Protein 4DOI (pdb70)

Structure (mmCIF, N/CA/C/O backbone):
data_4DOI
#
_entry.id   4DOI
#
_cell.length_a   47.245
_cell.length_b   63.781
_cell.length_c   80.106
_cell.angle_alpha   90.000
_cell.angle_beta   96.700
_cell.angle_gamma   90.000
#
_symmetry.space_group_name_H-M   'P 1 21 1'
#
loop_
_entity.id
_entity.type
_entity.pdbx_description
1 polymer 'Chalcone--flavonone isomerase 1'
2 non-polymer 'NITRATE ION'
3 water water
#
loop_
_atom_site.group_PDB
_atom_site.id
_atom_site.type_symbol
_atom_site.label_atom_id
_atom_site.label_alt_id
_atom_site.label_comp_id
_atom_site.label_asym_id
_atom_site.label_entity_id
_atom_site.label_seq_id
_atom_site.pdbx_PDB_ins_code
_atom_site.Cartn_x
_atom_site.Cartn_y
_atom_site.Cartn_z
_atom_site.occupancy
_atom_site.B_iso_or_equiv
_atom_site.auth_seq_id
_atom_site.auth_comp_id
_atom_site.auth_asym_id
_atom_site.auth_atom_id
_atom_site.pdbx_PDB_model_num
ATOM 1 N N . ALA A 1 15 ? 23.579 31.357 42.510 1.00 37.56 15 ALA A N 1
ATOM 2 C CA . ALA A 1 15 ? 24.739 31.515 43.434 1.00 36.59 15 ALA A CA 1
ATOM 3 C C . ALA A 1 15 ? 25.898 30.611 43.021 1.00 35.02 15 ALA A C 1
ATOM 4 O O . ALA A 1 15 ? 27.067 30.957 43.217 1.00 35.58 15 ALA A O 1
ATOM 6 N N . VAL A 1 16 ? 25.575 29.453 42.450 1.00 32.35 16 VAL A N 1
ATOM 7 C CA . VAL A 1 16 ? 26.606 28.519 42.013 1.00 27.26 16 VAL A CA 1
ATOM 8 C C . VAL A 1 16 ? 27.009 28.831 40.578 1.00 23.47 16 VAL A C 1
ATOM 9 O O . VAL A 1 16 ? 26.582 28.177 39.625 1.00 23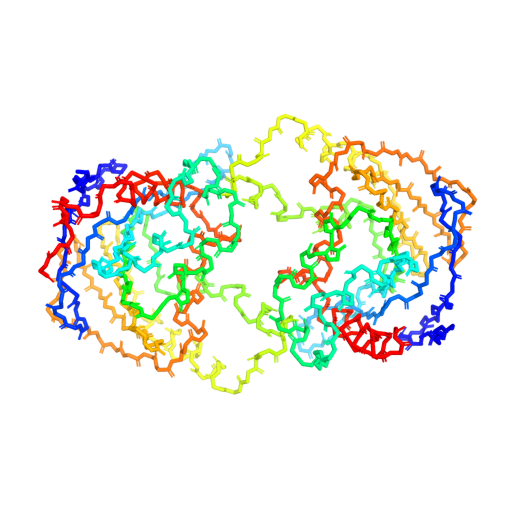.13 16 VAL A O 1
ATOM 13 N N . THR A 1 17 ? 27.840 29.853 40.445 1.00 22.52 17 THR A N 1
ATOM 14 C CA . THR A 1 17 ? 28.329 30.295 39.151 1.00 21.74 17 THR A CA 1
ATOM 15 C C . THR A 1 17 ? 29.689 29.668 38.899 1.00 19.74 17 THR A C 1
ATOM 16 O O . THR A 1 17 ? 30.299 29.099 39.807 1.00 17.22 17 THR A O 1
ATOM 20 N N . LYS A 1 18 ? 30.162 29.768 37.664 1.00 16.91 18 LYS A N 1
ATOM 21 C CA . LYS A 1 18 ? 31.475 29.251 37.328 1.00 14.89 18 LYS A CA 1
ATOM 22 C C . LYS A 1 18 ? 32.428 30.271 37.951 1.00 14.23 18 LYS A C 1
ATOM 23 O O . LYS A 1 18 ? 32.007 31.375 38.315 1.00 14.44 18 LYS A O 1
ATOM 29 N N . LEU A 1 19 ? 33.699 29.910 38.087 1.00 14.12 19 LEU A N 1
ATOM 30 C CA . LEU A 1 19 ? 34.684 30.829 38.649 1.00 13.33 19 LEU A CA 1
ATOM 31 C C . LEU A 1 19 ? 35.935 30.893 37.790 1.00 13.26 19 LEU A C 1
ATOM 32 O O . LEU A 1 19 ? 36.489 29.865 37.396 1.00 12.77 19 LEU A O 1
ATOM 37 N N . HIS A 1 20 ? 36.365 32.113 37.492 1.00 13.04 20 HIS A N 1
ATOM 38 C CA . HIS A 1 20 ? 37.563 32.338 36.696 1.00 13.11 20 HIS A CA 1
ATOM 39 C C . HIS A 1 20 ? 38.695 32.672 37.666 1.00 12.44 20 HIS A C 1
ATOM 40 O O . HIS A 1 20 ? 38.661 33.697 38.347 1.00 16.83 20 HIS A O 1
ATOM 47 N N . VAL A 1 21 ? 39.682 31.786 37.740 1.00 11.78 21 VAL A N 1
ATOM 48 C CA . VAL A 1 21 ? 40.826 31.956 38.631 1.00 12.04 21 VAL A CA 1
ATOM 49 C C . VAL A 1 21 ? 42.089 31.8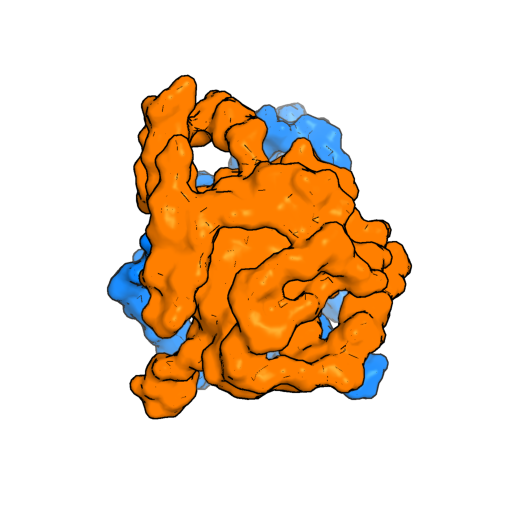60 37.797 1.00 14.87 21 VAL A C 1
ATOM 50 O O . VAL A 1 21 ? 42.339 30.846 37.149 1.00 14.72 21 VAL A O 1
ATOM 54 N N . ASP A 1 22 ? 42.888 32.922 37.819 1.00 15.98 22 ASP A N 1
ATOM 55 C CA . ASP A 1 22 ? 44.095 32.966 37.011 1.00 16.03 22 ASP A CA 1
ATOM 56 C C . ASP A 1 22 ? 43.582 32.739 35.588 1.00 16.74 22 ASP A C 1
ATOM 57 O O . ASP A 1 22 ? 42.597 33.358 35.199 1.00 17.94 22 ASP A O 1
ATOM 62 N N . SER A 1 23 ? 44.202 31.852 34.819 1.00 18.59 23 SER A N 1
ATOM 63 C CA . SER A 1 23 ? 43.737 31.625 33.451 1.00 19.79 23 SER A CA 1
ATOM 64 C C . SER A 1 23 ? 42.768 30.448 33.339 1.00 21.15 23 SER A C 1
ATOM 65 O O . SER A 1 23 ? 42.288 30.125 32.248 1.00 21.27 23 SER A O 1
ATOM 68 N N . VAL A 1 24 ? 42.474 29.820 34.472 1.00 17.48 24 VAL A N 1
ATOM 69 C CA . VAL A 1 24 ? 41.584 28.663 34.505 1.00 15.89 24 VAL A CA 1
ATOM 70 C C . VAL A 1 24 ? 40.129 29.020 34.789 1.00 14.17 24 VAL A C 1
ATOM 71 O O . VAL A 1 24 ? 39.833 30.001 35.473 1.00 16.51 24 VAL A O 1
ATOM 75 N N . THR A 1 25 ? 39.220 28.223 34.244 1.00 13.97 25 THR A N 1
ATOM 76 C CA . THR A 1 25 ? 37.800 28.429 34.481 1.00 14.37 25 THR A CA 1
ATOM 77 C C . THR A 1 25 ? 37.230 27.153 35.088 1.00 14.92 25 THR A C 1
ATOM 78 O O . THR A 1 25 ? 37.301 26.083 34.479 1.00 16.24 25 THR A O 1
ATOM 82 N N . PHE A 1 26 ? 36.695 27.264 36.301 1.00 13.99 26 PHE A N 1
ATOM 83 C CA . PHE A 1 26 ? 36.094 26.120 36.976 1.00 11.71 26 PHE A CA 1
ATOM 84 C C . PHE A 1 26 ? 34.589 26.153 36.730 1.00 11.10 26 PHE A C 1
ATOM 85 O O . PHE A 1 26 ? 33.929 27.148 37.028 1.00 12.98 26 PHE A O 1
ATOM 93 N N . VAL A 1 27 ? 34.049 25.065 36.184 1.00 11.59 27 VAL A N 1
ATOM 94 C CA . VAL A 1 27 ? 32.617 25.003 35.897 1.00 12.90 27 VAL A CA 1
ATOM 95 C C . VAL A 1 27 ? 31.804 24.786 37.170 1.00 12.27 27 VAL A C 1
ATOM 96 O O . VAL A 1 27 ? 32.313 24.262 38.163 1.00 13.06 27 VAL A O 1
ATOM 100 N N . PRO A 1 28 ? 30.526 25.195 37.157 1.00 15.08 28 PRO A N 1
ATOM 101 C CA . PRO A 1 28 ? 29.600 25.084 38.288 1.00 14.19 28 PRO A CA 1
ATOM 102 C C . PRO A 1 28 ? 29.435 23.704 38.904 1.00 15.00 28 PRO A C 1
ATOM 103 O O . PRO A 1 28 ? 29.238 23.582 40.112 1.00 12.88 28 PRO A O 1
ATOM 107 N N . SER A 1 29 ? 29.504 22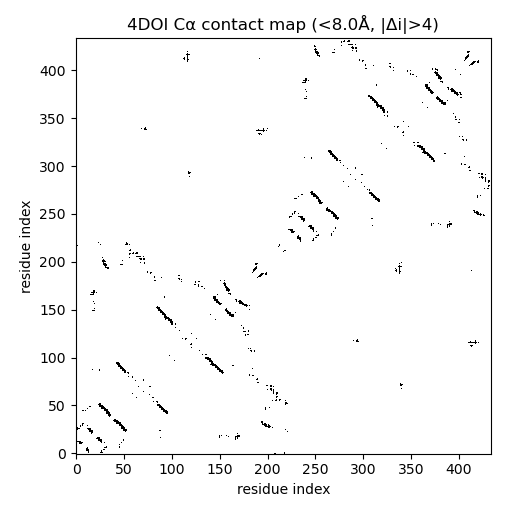.667 38.080 1.00 15.10 29 SER A N 1
ATOM 108 C CA . SER A 1 29 ? 29.333 21.310 38.580 1.00 17.90 29 SER A CA 1
ATOM 109 C C . SER A 1 29 ? 30.187 20.296 37.839 1.00 17.55 29 SER A C 1
ATOM 110 O O . SER A 1 29 ? 30.455 20.443 36.645 1.00 18.41 29 SER A O 1
ATOM 113 N N . VAL A 1 30 ? 30.628 19.272 38.561 1.00 15.32 30 VAL A N 1
ATOM 114 C CA . VAL A 1 30 ? 31.420 18.208 37.968 1.00 15.94 30 VAL A CA 1
ATOM 115 C C . VAL A 1 30 ? 30.878 16.882 38.460 1.00 15.75 30 VAL A C 1
ATOM 116 O O . VAL A 1 30 ? 30.219 16.813 39.497 1.00 15.92 30 VAL A O 1
ATOM 120 N N . LYS A 1 31 ? 31.148 15.836 37.693 1.00 15.16 31 LYS A N 1
ATOM 121 C CA . LYS A 1 31 ? 30.709 14.493 38.026 1.00 16.14 31 LYS A CA 1
ATOM 122 C C . LYS A 1 31 ? 31.881 13.805 38.716 1.00 16.14 31 LYS A C 1
ATOM 123 O O . LYS A 1 31 ? 32.968 13.700 38.145 1.00 16.66 31 LYS A O 1
ATOM 129 N N . SER A 1 32 ? 31.668 13.360 39.951 1.00 15.14 32 SER A N 1
ATOM 130 C CA . SER A 1 32 ? 32.723 12.694 40.707 1.00 14.78 32 SER A CA 1
ATOM 131 C C . SER A 1 32 ? 33.245 11.441 40.014 1.00 15.24 32 SER A C 1
ATOM 132 O O . SER A 1 32 ? 32.468 10.578 39.617 1.00 15.43 32 SER A O 1
ATOM 135 N N . PRO A 1 33 ? 34.574 11.327 39.861 1.00 15.34 33 PRO A N 1
ATOM 136 C CA . PRO A 1 33 ? 35.166 10.150 39.212 1.00 17.47 33 PRO A CA 1
ATOM 137 C C . PRO A 1 33 ? 35.017 8.917 40.104 1.00 17.48 33 PRO A C 1
ATOM 138 O O . PRO A 1 33 ? 35.165 7.785 39.648 1.00 18.31 33 PRO A O 1
ATOM 142 N N . ALA A 1 34 ? 34.721 9.147 41.380 1.00 16.60 34 ALA A N 1
ATOM 143 C CA . ALA A 1 34 ? 34.567 8.057 42.336 1.00 17.05 34 ALA A CA 1
ATOM 144 C C . ALA A 1 34 ? 33.128 7.571 42.494 1.00 18.24 34 ALA A C 1
ATOM 145 O O . ALA A 1 34 ? 32.866 6.365 42.484 1.00 21.43 34 ALA A O 1
ATOM 147 N N . SER A 1 35 ? 32.197 8.508 42.631 1.00 17.26 35 SER A N 1
ATOM 148 C CA . SER A 1 35 ? 30.793 8.167 42.839 1.00 16.46 35 SER A CA 1
ATOM 149 C C . SER A 1 35 ? 29.905 8.430 41.639 1.00 16.94 35 SER A C 1
ATOM 150 O O . SER A 1 35 ? 28.775 7.938 41.581 1.00 17.94 35 SER A O 1
ATOM 153 N N . SER A 1 36 ? 30.414 9.220 40.700 1.00 16.30 36 SER A N 1
ATOM 154 C CA . SER A 1 36 ? 29.668 9.609 39.512 1.00 16.42 36 SER A CA 1
ATOM 155 C C . SER A 1 36 ? 28.522 10.549 39.891 1.00 17.03 36 SER A C 1
ATOM 156 O O . SER A 1 36 ? 27.659 10.843 39.069 1.00 19.75 36 SER A O 1
ATOM 159 N N . ASN A 1 37 ? 28.508 11.022 41.136 1.00 16.65 37 ASN A N 1
ATOM 160 C CA . ASN A 1 37 ? 27.466 11.956 41.564 1.00 15.70 37 ASN A CA 1
ATOM 161 C C . ASN A 1 37 ? 27.891 13.383 41.247 1.00 17.36 37 ASN A C 1
ATOM 162 O O . ASN A 1 37 ? 29.080 13.680 41.166 1.00 16.50 37 ASN A O 1
ATOM 167 N N . PRO A 1 38 ? 26.917 14.285 41.057 1.00 18.69 38 PRO A N 1
ATOM 168 C CA . PRO A 1 38 ? 27.225 15.683 40.752 1.00 18.17 38 PRO A CA 1
ATOM 169 C C . PRO A 1 38 ? 27.667 16.424 42.012 1.00 19.24 38 PRO A C 1
ATOM 170 O O . PRO A 1 38 ? 27.128 16.201 43.094 1.00 17.70 38 PRO A O 1
ATOM 174 N N . LEU A 1 39 ? 28.658 17.293 41.864 1.00 15.90 39 LEU A N 1
ATOM 175 C CA . LEU A 1 39 ? 29.172 18.079 42.980 1.00 12.87 39 LEU A CA 1
ATOM 176 C C . LEU A 1 39 ? 29.233 19.528 42.521 1.00 12.31 39 LEU A C 1
ATOM 177 O O . LEU A 1 39 ? 29.619 19.800 41.383 1.00 14.55 39 LEU A O 1
ATOM 182 N N . PHE A 1 40 ? 28.858 20.453 43.399 1.00 10.89 40 PHE A N 1
ATOM 183 C CA . PHE A 1 40 ? 28.867 21.867 43.034 1.00 12.03 40 PHE A CA 1
ATOM 184 C C . PHE A 1 40 ? 30.163 22.576 43.412 1.00 12.53 40 PHE A C 1
ATOM 185 O O . PHE A 1 40 ? 30.852 22.181 44.351 1.00 12.70 40 PHE A O 1
ATOM 193 N N . LEU A 1 41 ? 30.485 23.625 42.661 1.00 11.97 41 LEU A N 1
ATOM 194 C CA . LEU A 1 41 ? 31.696 24.403 42.896 1.00 11.67 41 LEU A CA 1
ATOM 195 C C . LEU A 1 41 ? 31.593 25.237 44.170 1.00 11.27 41 LEU A C 1
ATOM 196 O O . LEU A 1 41 ? 30.886 26.244 44.210 1.00 11.52 41 LEU A O 1
ATOM 201 N N . GLY A 1 42 ? 32.305 24.811 45.212 1.00 10.49 42 GLY A N 1
ATOM 202 C CA . GLY A 1 42 ? 32.275 25.538 46.471 1.00 9.62 42 GLY A CA 1
ATOM 203 C C . GLY A 1 42 ? 33.140 26.784 46.467 1.00 9.81 42 GLY A C 1
ATOM 204 O O . GLY A 1 42 ? 32.772 27.800 47.042 1.00 11.78 42 GLY A O 1
ATOM 205 N N . GLY A 1 43 ? 34.297 26.706 45.822 1.00 10.70 43 GLY A N 1
ATOM 206 C CA . GLY A 1 43 ? 35.179 27.858 45.765 1.00 10.98 43 GLY A CA 1
ATOM 207 C C . GLY A 1 43 ? 36.441 27.512 45.007 1.00 9.48 43 GLY A C 1
ATOM 208 O O . GLY A 1 43 ? 36.709 26.338 44.738 1.00 10.55 43 GLY A O 1
ATOM 209 N N . ALA A 1 44 ? 37.225 28.528 44.668 1.00 9.81 44 ALA A N 1
ATOM 210 C CA . ALA A 1 44 ? 38.459 28.306 43.928 1.00 9.97 44 ALA A CA 1
ATOM 211 C C . ALA A 1 44 ? 39.455 29.418 44.213 1.00 9.90 44 ALA A C 1
ATOM 212 O O . ALA A 1 44 ? 39.072 30.540 44.543 1.00 11.41 44 ALA A O 1
ATOM 214 N N . GLY A 1 45 ? 40.737 29.099 44.074 1.00 10.48 45 GLY A N 1
ATOM 215 C CA . GLY A 1 45 ? 41.772 30.085 44.328 1.00 11.62 45 GLY A CA 1
ATOM 216 C C . GLY A 1 45 ? 43.110 29.566 43.851 1.00 11.98 45 GLY A C 1
ATOM 217 O O . GLY A 1 45 ? 43.172 28.546 43.168 1.00 15.99 45 GLY A O 1
ATOM 218 N N . VAL A 1 46 ? 44.187 30.257 44.207 1.00 13.44 46 VAL A N 1
ATOM 219 C CA . VAL A 1 46 ? 45.512 29.831 43.781 1.00 14.56 46 VAL A CA 1
ATOM 220 C C . VAL A 1 46 ? 46.431 29.476 44.937 1.00 13.24 46 VAL A C 1
ATOM 221 O O . VAL A 1 46 ? 46.184 29.841 46.088 1.00 13.54 46 VAL A O 1
ATOM 225 N N . ARG A 1 47 ? 47.488 28.744 44.611 0.50 6.47 47 ARG A N 1
ATOM 226 C CA . ARG A 1 47 ? 48.491 28.374 45.588 0.50 9.37 47 ARG A CA 1
ATOM 227 C C . ARG A 1 47 ? 49.751 29.012 45.032 0.50 10.54 47 ARG A C 1
ATOM 228 O O . ARG A 1 47 ? 50.247 28.624 43.973 0.50 8.16 47 ARG A O 1
ATOM 236 N N . GLY A 1 48 ? 50.245 30.023 45.730 1.00 17.82 48 GLY A N 1
ATOM 237 C CA . GLY A 1 48 ? 51.432 30.705 45.264 1.00 21.97 48 GLY A CA 1
ATOM 238 C C . GLY A 1 48 ? 52.310 31.122 46.415 1.00 24.52 48 GLY A C 1
ATOM 239 O O . GLY A 1 48 ? 51.905 31.056 47.578 1.00 23.89 48 GLY A O 1
ATOM 240 N N . LEU A 1 49 ? 53.517 31.560 46.092 1.00 27.76 49 LEU A N 1
ATOM 241 C CA . LEU A 1 49 ? 54.438 31.975 47.127 1.00 30.95 49 LEU A CA 1
ATOM 242 C C . LEU A 1 49 ? 55.386 33.040 46.609 1.00 32.23 49 LEU A C 1
ATOM 243 O O . LEU A 1 49 ? 55.685 33.101 45.415 1.00 29.41 49 LEU A O 1
ATOM 248 N N . ASP A 1 50 ? 55.848 33.887 47.520 1.00 34.36 50 ASP A N 1
ATOM 249 C CA . ASP A 1 50 ? 56.770 34.946 47.162 1.00 36.39 50 ASP A CA 1
ATOM 250 C C . ASP A 1 50 ? 58.172 34.373 47.032 1.00 36.55 50 ASP A C 1
ATOM 251 O O . ASP A 1 50 ? 58.759 33.904 48.008 1.00 37.66 50 ASP A O 1
ATOM 256 N N . ILE A 1 51 ? 58.693 34.395 45.813 1.00 34.48 51 ILE A N 1
ATOM 257 C CA . ILE A 1 51 ? 60.033 33.907 45.539 1.00 35.38 51 ILE A CA 1
ATOM 258 C C . ILE A 1 51 ? 60.859 35.098 45.071 1.00 36.40 51 ILE A C 1
ATOM 259 O O . ILE A 1 51 ? 60.552 35.712 44.048 1.00 34.77 51 ILE A O 1
ATOM 264 N N . GLN A 1 52 ? 61.901 35.418 45.832 1.00 38.02 52 GLN A N 1
ATOM 265 C CA . GLN A 1 52 ? 62.782 36.539 45.527 1.00 38.78 52 GLN A CA 1
ATOM 266 C C . GLN A 1 52 ? 62.031 37.789 45.077 1.00 37.16 52 GLN A C 1
ATOM 267 O O . GLN A 1 52 ? 62.342 38.380 44.042 1.00 35.91 52 GLN A O 1
ATOM 273 N N . GLY A 1 53 ? 61.034 38.180 45.865 1.00 34.72 53 GLY A N 1
ATOM 274 C CA . GLY A 1 53 ? 60.266 39.372 45.560 1.00 33.55 53 GLY A CA 1
ATOM 275 C C . GLY A 1 53 ? 59.089 39.221 44.616 1.00 31.72 53 GLY A C 1
ATOM 276 O O . GLY A 1 53 ? 58.295 40.149 44.480 1.00 33.03 53 GLY A O 1
ATOM 277 N N . LYS A 1 54 ? 58.962 38.073 43.960 1.00 28.90 54 LYS A N 1
ATOM 278 C CA . LYS A 1 54 ? 57.855 37.871 43.030 1.00 27.98 54 LYS A CA 1
ATOM 279 C C . LYS A 1 54 ? 56.881 36.797 43.496 1.00 27.02 54 LYS A C 1
ATOM 280 O O . LYS A 1 54 ? 57.294 35.733 43.953 1.00 25.05 54 LYS A O 1
ATOM 286 N N . PHE A 1 55 ? 55.586 37.084 43.385 1.00 23.85 55 PHE A N 1
ATOM 287 C CA . PHE A 1 55 ? 54.572 36.120 43.791 1.00 24.04 55 PHE A CA 1
ATOM 288 C C . PHE A 1 55 ? 54.408 35.126 42.656 1.00 23.13 55 PHE A C 1
ATOM 289 O O . PHE A 1 55 ? 53.846 35.451 41.610 1.00 23.08 55 PHE A O 1
ATOM 297 N N . VAL A 1 56 ? 54.909 33.915 42.866 1.00 22.47 56 VAL A N 1
ATOM 298 C CA . VAL A 1 56 ? 54.844 32.867 41.858 1.00 21.96 56 VAL A CA 1
ATOM 299 C C . VAL A 1 56 ? 53.685 31.910 42.116 1.00 19.91 56 VAL A C 1
ATOM 300 O O . VAL A 1 56 ? 53.574 31.338 43.198 1.00 19.89 56 VAL A O 1
ATOM 304 N N . ILE A 1 57 ? 52.820 31.746 41.121 1.00 19.50 57 ILE A N 1
ATOM 305 C CA . ILE A 1 57 ? 51.679 30.846 41.252 1.00 19.41 57 ILE A CA 1
ATOM 306 C C . ILE A 1 57 ? 52.080 29.439 40.827 1.00 17.88 57 ILE A C 1
ATOM 307 O O . ILE A 1 57 ? 52.554 29.237 39.710 1.00 18.87 57 ILE A O 1
ATOM 312 N N . PHE A 1 58 ? 51.894 28.472 41.723 1.00 18.54 58 PHE A N 1
ATOM 313 C CA . PHE A 1 58 ? 52.236 27.084 41.431 1.00 18.25 58 PHE A CA 1
ATOM 314 C C . PHE A 1 58 ? 51.052 26.310 40.869 1.00 17.50 58 PHE A C 1
ATOM 315 O O . PHE A 1 58 ? 51.177 25.622 39.855 1.00 17.18 58 PHE A O 1
ATOM 323 N N . THR A 1 59 ? 49.906 26.416 41.537 1.00 15.98 59 THR A N 1
ATOM 324 C CA . THR A 1 59 ? 48.709 25.708 41.101 1.00 13.63 59 THR A CA 1
ATOM 325 C C . THR A 1 59 ? 47.448 26.549 41.263 1.00 15.09 59 THR A C 1
ATOM 326 O O . THR A 1 59 ? 47.432 27.535 42.001 1.00 14.19 59 THR A O 1
ATOM 330 N N . VAL A 1 60 ? 46.401 26.143 40.548 1.00 12.04 60 VAL A N 1
ATOM 331 C CA . VAL A 1 60 ? 45.097 26.797 40.584 1.00 13.50 60 VAL A CA 1
ATOM 332 C C . VAL A 1 60 ? 44.163 25.695 41.074 1.00 14.40 60 VAL A C 1
ATOM 333 O O . VAL A 1 60 ? 44.061 24.630 40.459 1.00 14.50 60 VAL A O 1
ATOM 337 N N . ILE A 1 61 ? 43.477 25.965 42.178 1.00 11.89 61 ILE A N 1
ATOM 338 C CA . ILE A 1 61 ? 42.640 24.969 42.834 1.00 12.12 61 ILE A CA 1
ATOM 339 C C . ILE A 1 61 ? 41.144 25.230 42.902 1.00 12.04 61 ILE A C 1
ATOM 340 O O . ILE A 1 61 ? 40.710 26.345 43.180 1.00 12.57 61 ILE A O 1
ATOM 345 N N . GLY A 1 62 ? 40.364 24.176 42.669 1.00 11.92 62 GLY A N 1
ATOM 346 C CA . GLY A 1 62 ? 38.920 24.279 42.746 1.00 9.32 62 GLY A CA 1
ATOM 347 C C . GLY A 1 62 ? 38.397 23.225 43.710 1.00 10.37 62 GLY A C 1
ATOM 348 O O . GLY A 1 62 ? 38.812 22.067 43.650 1.00 12.47 62 GLY A O 1
ATOM 349 N N . VAL A 1 63 ? 37.502 23.624 44.607 1.00 8.89 63 VAL A N 1
ATOM 350 C CA . VAL A 1 63 ? 36.927 22.704 45.586 1.00 10.73 63 VAL A CA 1
ATOM 351 C C . VAL A 1 63 ? 35.429 22.540 45.335 1.00 10.96 63 VAL A C 1
ATOM 352 O O . VAL A 1 63 ? 34.684 23.525 45.304 1.00 10.42 63 VAL A O 1
ATOM 356 N N . TYR A 1 64 ? 35.005 21.292 45.143 1.00 11.72 64 TYR A N 1
ATOM 357 C CA . TYR A 1 64 ? 33.605 20.964 44.893 1.00 9.86 64 TYR A CA 1
ATOM 358 C C . TYR A 1 64 ? 33.032 20.189 46.070 1.00 12.28 64 TYR A C 1
ATOM 359 O O . TYR A 1 64 ? 33.736 19.406 46.711 1.00 10.97 64 TYR A O 1
ATOM 368 N N . LEU A 1 65 ? 31.748 20.400 46.339 1.00 12.08 65 LEU A N 1
ATOM 369 C CA . LEU A 1 65 ? 31.081 19.749 47.458 1.00 11.37 65 LEU A CA 1
ATOM 370 C C . LEU A 1 65 ? 29.766 19.090 47.050 1.00 14.86 65 LEU A C 1
ATOM 371 O O . LEU A 1 65 ? 29.194 19.410 46.012 1.00 13.20 65 LEU A O 1
ATOM 376 N N . GLU A 1 66 ? 29.292 18.164 47.877 1.00 17.29 66 GLU A N 1
ATOM 377 C CA . GLU A 1 66 ? 28.034 17.484 47.597 1.00 18.46 66 GLU A CA 1
ATOM 378 C C . GLU A 1 66 ? 26.913 18.445 47.981 1.00 17.49 66 GLU A C 1
ATOM 379 O O . GLU A 1 66 ? 27.055 19.235 48.915 1.00 17.31 66 GLU A O 1
ATOM 385 N N . GLY A 1 67 ? 25.800 18.383 47.256 1.00 17.32 67 GLY A N 1
ATOM 386 C CA . GLY A 1 67 ? 24.694 19.281 47.537 1.00 17.43 67 GLY A CA 1
ATOM 387 C C . GLY A 1 67 ? 24.141 19.199 48.954 1.00 17.85 67 GLY A C 1
ATOM 388 O O . GLY A 1 67 ? 23.791 20.223 49.548 1.00 18.27 67 GLY A O 1
ATOM 389 N N . ASN A 1 68 ? 24.071 17.992 49.507 1.00 20.27 68 ASN A N 1
ATOM 390 C CA . ASN A 1 68 ? 23.526 17.810 50.850 1.00 21.25 68 ASN A CA 1
ATOM 391 C C . ASN A 1 68 ? 24.381 18.469 51.930 1.00 20.23 68 ASN A C 1
ATOM 392 O O . ASN A 1 68 ? 23.976 18.544 53.093 1.00 22.53 68 ASN A O 1
ATOM 397 N N . ALA A 1 69 ? 25.559 18.954 51.550 1.00 17.96 69 ALA A N 1
ATOM 398 C CA . ALA A 1 69 ? 26.447 19.605 52.506 1.00 17.42 69 ALA A CA 1
ATOM 399 C C . ALA A 1 69 ? 25.872 20.948 52.941 1.00 17.81 69 ALA A C 1
ATOM 400 O O . ALA A 1 69 ? 26.075 21.374 54.078 1.00 18.17 69 ALA A O 1
ATOM 402 N N . VAL A 1 70 ? 25.149 21.613 52.042 1.00 16.78 70 VAL A N 1
ATOM 403 C CA . VAL A 1 70 ? 24.573 22.917 52.359 1.00 16.17 70 VAL A CA 1
ATOM 404 C C . VAL A 1 70 ? 23.550 22.841 53.490 1.00 14.58 70 VAL A C 1
ATOM 405 O O . VAL A 1 70 ? 23.673 23.556 54.484 1.00 14.40 70 VAL A O 1
ATOM 409 N N . PRO A 1 71 ? 22.521 21.988 53.353 1.00 15.02 71 PRO A N 1
ATOM 410 C CA . PRO A 1 71 ? 21.555 21.921 54.452 1.00 17.43 71 PRO A CA 1
ATOM 411 C C . PRO A 1 71 ? 22.204 21.398 55.736 1.00 17.60 71 PRO A C 1
ATOM 412 O O . PRO A 1 71 ? 21.812 21.777 56.836 1.00 18.40 71 PRO A O 1
ATOM 416 N N . SER A 1 72 ? 23.209 20.541 55.590 1.00 17.34 72 SER A N 1
ATOM 417 C CA . SER A 1 72 ? 23.903 19.994 56.749 1.00 17.24 72 SER A CA 1
ATOM 418 C C . SER A 1 72 ? 24.623 21.104 57.511 1.00 16.73 72 SER A C 1
ATOM 419 O O . SER A 1 72 ? 24.473 21.240 58.727 1.00 17.56 72 SER A O 1
ATOM 422 N N . LEU A 1 73 ? 25.404 21.902 56.791 1.00 15.48 73 LEU A N 1
ATOM 423 C CA . LEU A 1 73 ? 26.145 22.996 57.408 1.00 14.62 73 LEU A CA 1
ATOM 424 C C . LEU A 1 73 ? 25.222 24.100 57.914 1.00 15.73 73 LEU A C 1
ATOM 425 O O . LEU A 1 73 ? 25.534 24.771 58.894 1.00 14.85 73 LEU A O 1
ATOM 430 N N . SER A 1 74 ? 24.087 24.282 57.246 1.00 16.22 74 SER A N 1
ATOM 431 C CA . SER A 1 74 ? 23.138 25.325 57.624 1.00 16.54 74 SER A CA 1
ATOM 432 C C . SER A 1 74 ? 22.606 25.194 59.047 1.00 18.37 74 SER A C 1
ATOM 433 O O . SER A 1 74 ? 22.331 26.199 59.703 1.00 18.93 74 SER A O 1
ATOM 436 N N . VAL A 1 75 ? 22.461 23.963 59.522 1.00 18.64 75 VAL A N 1
ATOM 437 C CA . VAL A 1 75 ? 21.944 23.740 60.866 1.00 20.42 75 VAL A CA 1
ATOM 438 C C . VAL A 1 75 ? 22.652 24.626 61.888 1.00 21.69 75 VAL A C 1
ATOM 439 O O . VAL A 1 75 ? 22.009 25.325 62.676 1.00 22.67 75 VAL A O 1
ATOM 443 N N . LYS A 1 76 ? 23.979 24.616 61.858 1.00 18.25 76 LYS A N 1
ATOM 444 C CA . LYS A 1 76 ? 24.757 25.402 62.804 1.00 17.48 76 LYS A CA 1
ATOM 445 C C . LYS A 1 76 ? 25.315 26.719 62.272 1.00 16.93 76 LYS A C 1
ATOM 446 O O . LYS A 1 76 ? 25.509 27.665 63.038 1.00 16.65 76 LYS A O 1
ATOM 452 N N . TRP A 1 77 ? 25.532 26.799 60.961 1.00 15.51 77 TRP A N 1
ATOM 453 C CA . TRP A 1 77 ? 26.149 27.986 60.384 1.00 14.71 77 TRP A CA 1
ATOM 454 C C . TRP A 1 77 ? 25.330 28.965 59.544 1.00 15.50 77 TRP A C 1
ATOM 455 O O . TRP A 1 77 ? 25.851 30.003 59.135 1.00 15.97 77 TRP A O 1
ATOM 466 N N . LYS A 1 78 ? 24.064 28.658 59.289 1.00 17.65 78 LYS A N 1
ATOM 467 C CA . LYS A 1 78 ? 23.235 29.561 58.494 1.00 18.47 78 LYS A CA 1
ATOM 468 C C . LYS A 1 78 ? 23.181 30.948 59.131 1.00 20.24 78 LYS A C 1
ATOM 469 O O . LYS A 1 78 ? 22.934 31.078 60.329 1.00 19.84 78 LYS A O 1
ATOM 475 N N . GLY A 1 79 ? 23.421 31.980 58.326 1.00 18.34 79 GLY A N 1
ATOM 476 C CA . GLY A 1 79 ? 23.383 33.339 58.838 1.00 18.95 79 GLY A CA 1
ATOM 477 C C . GLY A 1 79 ? 24.747 33.957 59.083 1.00 19.62 79 GLY A C 1
ATOM 478 O O . GLY A 1 79 ? 24.862 35.175 59.237 1.00 20.22 79 GLY A O 1
ATOM 479 N N . LYS A 1 80 ? 25.784 33.126 59.133 1.00 18.00 80 LYS A N 1
ATOM 480 C CA . LYS A 1 80 ? 27.137 33.629 59.350 1.00 16.97 80 LYS A CA 1
ATOM 481 C C . LYS A 1 80 ? 27.613 34.381 58.117 1.00 15.70 80 LYS A C 1
ATOM 482 O O . LYS A 1 80 ? 27.290 34.006 56.989 1.00 17.44 80 LYS A O 1
ATOM 488 N N . THR A 1 81 ? 28.384 35.440 58.338 1.00 16.63 81 THR A N 1
ATOM 489 C CA . THR A 1 81 ? 28.914 36.240 57.241 1.00 16.53 81 THR A CA 1
ATOM 490 C C . THR A 1 81 ? 30.157 35.578 56.664 1.00 16.79 81 THR A C 1
ATOM 491 O O . THR A 1 81 ? 30.700 34.635 57.238 1.00 17.25 81 THR A O 1
ATOM 495 N N . THR A 1 82 ? 30.608 36.091 55.527 1.00 16.54 82 THR A N 1
ATOM 496 C CA . THR A 1 82 ? 31.803 35.579 54.872 1.00 16.58 82 THR A CA 1
ATOM 497 C C . THR A 1 82 ? 32.993 35.679 55.821 1.00 15.50 82 THR A C 1
ATOM 498 O O . THR A 1 82 ? 33.765 34.732 55.965 1.00 16.39 82 THR A O 1
ATOM 502 N N . GLU A 1 83 ? 33.133 36.836 56.462 1.00 17.04 83 GLU A N 1
ATOM 503 C CA . GLU A 1 83 ? 34.228 37.081 57.395 1.00 18.30 83 GLU A CA 1
ATOM 504 C C . GLU A 1 83 ? 34.208 36.098 58.564 1.00 17.21 83 GLU A C 1
ATOM 505 O O . GLU A 1 83 ? 35.245 35.549 58.947 1.00 16.76 83 GLU A O 1
ATOM 511 N N . GLU A 1 84 ? 33.025 35.884 59.133 1.00 14.36 84 GLU A N 1
ATOM 512 C CA . GLU A 1 84 ? 32.877 34.973 60.263 1.00 16.25 84 GLU A CA 1
ATOM 513 C C . GLU A 1 84 ? 33.280 33.548 59.895 1.00 15.74 84 GLU A C 1
ATOM 514 O O . GLU A 1 84 ? 33.948 32.862 60.671 1.00 16.87 84 GLU A O 1
ATOM 520 N N . LEU A 1 85 ? 32.871 33.102 58.712 1.00 14.77 85 LEU A N 1
ATOM 521 C CA . LEU A 1 85 ? 33.196 31.753 58.272 1.00 12.38 85 LEU A CA 1
ATOM 522 C C . LEU A 1 85 ? 34.672 31.612 57.895 1.00 13.54 85 LEU A C 1
ATOM 523 O O . LEU A 1 85 ? 35.285 30.572 58.147 1.00 12.86 85 LEU A O 1
ATOM 528 N N . THR A 1 86 ? 35.244 32.655 57.303 1.00 14.42 86 THR A N 1
ATOM 529 C CA . THR A 1 86 ? 36.646 32.613 56.897 1.00 13.93 86 THR A CA 1
ATOM 530 C C . THR A 1 86 ? 37.581 32.414 58.093 1.00 14.20 86 THR A C 1
ATOM 531 O O . THR A 1 86 ? 38.540 31.646 58.017 1.00 15.09 86 THR A O 1
ATOM 535 N N . GLU A 1 87 ? 37.286 33.087 59.202 1.00 15.89 87 GLU A N 1
ATOM 536 C CA . GLU A 1 87 ? 38.124 32.982 60.392 1.00 15.87 87 GLU A CA 1
ATOM 537 C C . GLU A 1 87 ? 37.766 31.798 61.287 1.00 17.44 87 GLU A C 1
ATOM 538 O O . GLU A 1 87 ? 38.479 31.508 62.248 1.00 18.83 87 GLU A O 1
ATOM 549 N N . SER A 1 88 ? 36.678 31.105 60.963 1.00 15.13 88 SER A N 1
ATOM 550 C CA . SER A 1 88 ? 36.222 29.980 61.769 1.00 14.67 88 SER A CA 1
ATOM 551 C C . SER A 1 88 ? 36.922 28.651 61.532 1.00 16.38 88 SER A C 1
ATOM 552 O O . SER A 1 88 ? 36.758 28.022 60.482 1.00 14.69 88 SER A O 1
ATOM 555 N N . ILE A 1 89 ? 37.699 28.218 62.516 1.00 17.14 89 ILE A N 1
ATOM 556 C CA . ILE A 1 89 ? 38.374 26.938 62.410 1.00 17.55 89 ILE A CA 1
ATOM 557 C C . ILE A 1 89 ? 37.318 25.824 62.432 1.00 16.68 89 ILE A C 1
ATOM 558 O O . ILE A 1 89 ? 37.365 24.906 61.617 1.00 15.88 89 ILE A O 1
ATOM 563 N N . PRO A 1 90 ? 36.340 25.901 63.355 1.00 15.53 90 PRO A N 1
ATOM 564 C CA . PRO A 1 90 ? 35.295 24.872 63.436 1.00 16.59 90 PRO A CA 1
ATOM 565 C C . PRO A 1 90 ? 34.487 24.692 62.148 1.00 15.19 90 PRO A C 1
ATOM 566 O O . PRO A 1 90 ? 34.176 23.570 61.754 1.00 15.42 90 PRO A O 1
ATOM 570 N N . PHE A 1 91 ? 34.142 25.798 61.496 1.00 14.20 91 PHE A N 1
ATOM 571 C CA . PHE A 1 91 ? 33.362 25.714 60.263 1.00 11.31 91 PHE A CA 1
ATOM 572 C C . PHE A 1 91 ? 34.089 24.912 59.191 1.00 11.93 91 PHE A C 1
ATOM 573 O O . PHE A 1 91 ? 33.525 23.989 58.602 1.00 11.39 91 PHE A O 1
ATOM 581 N N . PHE A 1 92 ? 35.341 25.260 58.932 1.00 12.87 92 PHE A N 1
ATOM 582 C CA . PHE A 1 92 ? 36.074 24.534 57.911 1.00 12.02 92 PHE A CA 1
ATOM 583 C C . PHE A 1 92 ? 36.431 23.116 58.328 1.00 14.03 92 PHE A C 1
ATOM 584 O O . PHE A 1 92 ? 36.611 22.241 57.483 1.00 13.18 92 PHE A O 1
ATOM 592 N N . ARG A 1 93 ? 36.514 22.874 59.628 1.00 13.88 93 ARG A N 1
ATOM 593 C CA . ARG A 1 93 ? 36.800 21.526 60.082 1.00 15.51 93 ARG A CA 1
ATOM 594 C C . ARG A 1 93 ? 35.557 20.682 59.807 1.00 15.59 93 ARG A C 1
ATOM 595 O O . ARG A 1 93 ? 35.660 19.499 59.484 1.00 16.52 93 ARG A O 1
ATOM 603 N N . GLU A 1 94 ? 34.382 21.301 59.913 1.00 13.27 94 GLU A N 1
ATOM 604 C CA . GLU A 1 94 ? 33.129 20.596 59.653 1.00 14.61 94 GLU A CA 1
ATOM 605 C C . GLU A 1 94 ? 33.014 20.265 58.162 1.00 14.97 94 GLU A C 1
ATOM 606 O O . GLU A 1 94 ? 32.462 19.231 57.789 1.00 15.54 94 GLU A O 1
ATOM 612 N N . ILE A 1 95 ? 33.534 21.143 57.309 1.00 13.71 95 ILE A N 1
ATOM 613 C CA . ILE A 1 95 ? 33.504 20.889 55.871 1.00 13.17 95 ILE A CA 1
ATOM 614 C C . ILE A 1 95 ? 34.427 19.710 55.563 1.00 14.78 95 ILE A C 1
ATOM 615 O O . ILE A 1 95 ? 34.041 18.765 54.882 1.00 14.77 95 ILE A O 1
ATOM 620 N N . VAL A 1 96 ? 35.644 19.774 56.089 1.00 14.45 96 VAL A N 1
ATOM 621 C CA . VAL A 1 96 ? 36.642 18.731 55.874 1.00 15.32 96 VAL A CA 1
ATOM 622 C C . VAL A 1 96 ? 36.229 17.347 56.383 1.00 14.84 96 VAL A C 1
ATOM 623 O O . VAL A 1 96 ? 36.422 16.345 55.687 1.00 15.89 96 VAL A O 1
ATOM 627 N N . THR A 1 97 ? 35.655 17.293 57.583 1.00 14.98 97 THR A N 1
ATOM 628 C CA . THR A 1 97 ? 35.247 16.024 58.189 1.00 15.97 97 THR A CA 1
ATOM 629 C C . THR A 1 97 ? 33.789 15.623 57.960 1.00 15.79 97 THR A C 1
ATOM 630 O O . THR A 1 97 ? 33.357 14.561 58.416 1.00 16.12 97 THR A O 1
ATOM 634 N N . GLY A 1 98 ? 33.039 16.465 57.256 1.00 16.30 98 GLY A N 1
ATOM 635 C CA . GLY A 1 98 ? 31.636 16.184 57.000 1.00 18.52 98 GLY A CA 1
ATOM 636 C C . GLY A 1 98 ? 31.361 14.857 56.317 1.00 19.34 98 GLY A C 1
ATOM 637 O O . GLY A 1 98 ? 32.167 14.377 55.517 1.00 17.41 98 GLY A O 1
ATOM 638 N N . ALA A 1 99 ? 30.210 14.266 56.629 1.00 20.44 99 ALA A N 1
ATOM 639 C CA . ALA A 1 99 ? 29.822 12.987 56.051 1.00 19.54 99 ALA A CA 1
ATOM 640 C C . ALA A 1 99 ? 29.210 13.167 54.670 1.00 21.50 99 ALA A C 1
ATOM 641 O O . ALA A 1 99 ? 28.085 12.746 54.411 1.00 23.78 99 ALA A O 1
ATOM 643 N N . PHE A 1 100 ? 29.964 13.810 53.790 1.00 17.95 100 PHE A N 1
ATOM 644 C CA . PHE A 1 100 ? 29.534 14.044 52.424 1.00 16.53 100 PHE A CA 1
ATOM 645 C C . PHE A 1 100 ? 30.772 14.044 51.552 1.00 15.44 100 PHE A C 1
ATOM 646 O O . PHE A 1 100 ? 31.884 14.187 52.054 1.00 15.06 100 PHE A O 1
ATOM 654 N N . GLU A 1 101 ? 30.588 13.860 50.251 1.00 14.59 101 GLU A N 1
ATOM 655 C CA . GLU A 1 101 ? 31.729 13.828 49.348 1.00 11.67 101 GLU A CA 1
ATOM 656 C C . GLU A 1 101 ? 32.285 15.216 49.036 1.00 11.67 101 GLU A C 1
ATOM 657 O O . GLU A 1 101 ? 31.543 16.202 48.969 1.00 13.08 101 GLU A O 1
ATOM 663 N N . LYS A 1 102 ? 33.603 15.279 48.871 1.00 10.92 102 LYS A N 1
ATOM 664 C CA . LYS A 1 102 ? 34.286 16.515 48.502 1.00 9.81 102 LYS A CA 1
ATOM 665 C C . LYS A 1 102 ? 35.162 16.147 47.314 1.00 10.77 102 LYS A C 1
ATOM 666 O O . LYS A 1 102 ? 35.547 14.987 47.151 1.00 11.96 102 LYS A O 1
ATOM 672 N N . PHE A 1 103 ? 35.482 17.134 46.487 1.00 9.43 103 PHE A N 1
ATOM 673 C CA . PHE A 1 103 ? 36.304 16.885 45.310 1.00 9.92 103 PHE A CA 1
ATOM 674 C C . PHE A 1 103 ? 37.244 18.066 45.108 1.00 12.62 103 PHE A C 1
ATOM 675 O O . PHE A 1 103 ? 36.850 19.217 45.276 1.00 11.91 103 PHE A O 1
ATOM 683 N N . ILE A 1 104 ? 38.488 17.775 44.757 1.00 10.45 104 ILE A N 1
ATOM 684 C CA . ILE A 1 104 ? 39.480 18.822 44.555 1.00 11.33 104 ILE A CA 1
ATOM 685 C C . ILE A 1 104 ? 40.109 18.711 43.174 1.00 10.83 104 ILE A C 1
ATOM 686 O O . ILE A 1 104 ? 40.518 17.628 42.764 1.00 11.05 104 ILE A O 1
ATOM 691 N N . LYS A 1 105 ? 40.171 19.829 42.458 1.00 10.55 105 LYS A N 1
ATOM 692 C CA . LYS A 1 105 ? 40.809 19.862 41.148 1.00 9.98 105 LYS A CA 1
ATOM 693 C C . LYS A 1 105 ? 42.010 20.786 41.301 1.00 11.03 105 LYS A C 1
ATOM 694 O O . LYS A 1 105 ? 41.850 21.971 41.597 1.00 11.42 105 LYS A O 1
ATOM 700 N N . VAL A 1 106 ? 43.208 20.234 41.130 1.00 11.25 106 VAL A N 1
ATOM 701 C CA . VAL A 1 106 ? 44.441 21.003 41.247 1.00 11.87 106 VAL A CA 1
ATOM 702 C C . VAL A 1 106 ? 45.071 21.082 39.863 1.00 13.42 106 VAL A C 1
ATOM 703 O O . VAL A 1 106 ? 45.530 20.079 39.324 1.00 14.09 106 VAL A O 1
ATOM 707 N N . THR A 1 107 ? 45.085 22.276 39.289 1.00 13.83 107 THR A N 1
ATOM 708 C CA . THR A 1 107 ? 45.640 22.463 37.958 1.00 13.64 107 THR A CA 1
ATOM 709 C C . THR A 1 107 ? 46.980 23.187 38.030 1.00 14.16 107 THR A C 1
ATOM 710 O O . THR A 1 107 ? 47.094 24.253 38.636 1.00 13.49 107 THR A O 1
ATOM 714 N N . MET A 1 108 ? 47.999 22.594 37.415 1.00 15.90 108 MET A N 1
ATOM 715 C CA . MET A 1 108 ? 49.342 23.169 37.430 1.00 17.68 108 MET A CA 1
ATOM 716 C C . MET A 1 108 ? 49.533 24.386 36.533 1.00 18.71 108 MET A C 1
ATOM 717 O O . MET A 1 108 ? 49.041 24.428 35.406 1.00 18.57 108 MET A O 1
ATOM 722 N N . LYS A 1 109 ? 50.241 25.384 37.050 1.00 19.98 109 LYS A N 1
ATOM 723 C CA . LYS A 1 109 ? 50.546 26.565 36.256 1.00 22.03 109 LYS A CA 1
ATOM 724 C C . LYS A 1 109 ? 52.022 26.410 35.910 1.00 25.00 109 LYS A C 1
ATOM 725 O O . LYS A 1 109 ? 52.465 26.772 34.820 1.00 27.01 109 LYS A O 1
ATOM 731 N N . LEU A 1 110 ? 52.771 25.859 36.860 1.00 24.28 110 LEU A N 1
ATOM 732 C CA . LEU A 1 110 ? 54.193 25.596 36.688 1.00 26.03 110 LEU A CA 1
ATOM 733 C C . LEU A 1 110 ? 54.353 24.083 36.596 1.00 25.59 110 LEU A C 1
ATOM 734 O O . LEU A 1 110 ? 53.536 23.331 37.132 1.00 24.97 110 LEU A O 1
ATOM 739 N N . PRO A 1 111 ? 55.402 23.612 35.909 1.00 24.24 111 PRO A N 1
ATOM 740 C CA . PRO A 1 111 ? 55.582 22.163 35.812 1.00 23.69 111 PRO A CA 1
ATOM 741 C C . PRO A 1 111 ? 56.027 21.597 37.160 1.00 23.54 111 PRO A C 1
ATOM 742 O O . PRO A 1 111 ? 56.945 22.120 37.787 1.00 24.59 111 PRO A O 1
ATOM 746 N N . LEU A 1 112 ? 55.361 20.537 37.608 1.00 22.17 112 LEU A N 1
ATOM 747 C CA . LEU A 1 112 ? 55.696 19.904 38.879 1.00 20.96 112 LEU A CA 1
ATOM 748 C C . LEU A 1 112 ? 55.763 18.394 38.702 1.00 20.56 112 LEU A C 1
ATOM 749 O O . LEU A 1 112 ? 54.964 17.815 37.970 1.00 21.14 112 LEU A O 1
ATOM 754 N N . THR A 1 113 ? 56.716 17.756 39.371 1.00 22.92 113 THR A N 1
ATOM 755 C CA . THR A 1 113 ? 56.837 16.305 39.290 1.00 22.80 113 THR A CA 1
ATOM 756 C C . THR A 1 113 ? 55.921 15.716 40.358 1.00 21.84 113 THR A C 1
ATOM 757 O O . THR A 1 113 ? 55.609 16.376 41.352 1.00 20.30 113 THR A O 1
ATOM 761 N N . GLY A 1 114 ? 55.492 14.478 40.150 1.00 20.97 114 GLY A N 1
ATOM 762 C CA . GLY A 1 114 ? 54.618 13.832 41.111 1.00 20.96 114 GLY A CA 1
ATOM 763 C C . GLY A 1 114 ? 55.238 13.752 42.491 1.00 21.53 114 GLY A C 1
ATOM 764 O O . GLY A 1 114 ? 54.542 13.864 43.497 1.00 20.46 114 GLY A O 1
ATOM 765 N N . GLN A 1 115 ? 56.553 13.556 42.540 1.00 20.86 115 GLN A N 1
ATOM 766 C CA . GLN A 1 115 ? 57.256 13.467 43.812 1.00 23.88 115 GLN A CA 1
ATOM 767 C C . GLN A 1 115 ? 57.233 14.813 44.528 1.00 23.37 115 GLN A C 1
ATOM 768 O O . GLN A 1 115 ? 56.945 14.879 45.722 1.00 23.51 115 GLN A O 1
ATOM 774 N N . GLN A 1 116 ? 57.540 15.882 43.797 1.00 23.42 116 GLN A N 1
ATOM 775 C CA . GLN A 1 116 ? 57.536 17.221 44.377 1.00 23.10 116 GLN A CA 1
ATOM 776 C C . GLN A 1 116 ? 56.157 17.519 44.947 1.00 21.43 116 GLN A C 1
ATOM 777 O O . GLN A 1 116 ? 56.014 17.852 46.125 1.00 22.00 116 GLN A O 1
ATOM 783 N N . TYR A 1 117 ? 55.144 17.391 44.098 1.00 19.16 117 TYR A N 1
ATOM 784 C CA . TYR A 1 117 ? 53.773 17.669 44.507 1.00 18.42 117 TYR A CA 1
ATOM 785 C C . TYR A 1 117 ? 53.303 16.832 45.693 1.00 18.62 117 TYR A C 1
ATOM 786 O O . TYR A 1 117 ? 52.813 17.377 46.683 1.00 18.91 117 TYR A O 1
ATOM 795 N N . SER A 1 118 ? 53.444 15.512 45.591 1.00 17.66 118 SER A N 1
ATOM 796 C CA . SER A 1 118 ? 53.009 14.623 46.663 1.00 15.35 118 SER A CA 1
ATOM 797 C C . SER A 1 118 ? 53.717 14.888 47.987 1.00 20.26 118 SER A C 1
ATOM 798 O O . SER A 1 118 ? 53.103 14.779 49.048 1.00 18.56 118 SER A O 1
ATOM 801 N N . GLU A 1 119 ? 55.001 15.238 47.937 1.00 19.26 119 GLU A N 1
ATOM 802 C CA . GLU A 1 119 ? 55.732 15.524 49.170 1.00 21.37 119 GLU A CA 1
ATOM 803 C C . GLU A 1 119 ? 55.253 16.853 49.748 1.00 21.35 119 GLU A C 1
ATOM 804 O O . GLU A 1 119 ? 55.239 17.044 50.963 1.00 21.33 119 GLU A O 1
ATOM 810 N N . LYS A 1 120 ? 54.849 17.769 48.872 1.00 19.98 120 LYS A N 1
ATOM 811 C CA . LYS A 1 120 ? 54.353 19.070 49.308 1.00 19.82 120 LYS A CA 1
ATOM 812 C C . LYS A 1 120 ? 53.007 18.937 50.026 1.00 19.17 120 LYS A C 1
ATOM 813 O O . LYS A 1 120 ? 52.811 19.499 51.104 1.00 19.67 120 LYS A O 1
ATOM 819 N N . VAL A 1 121 ? 52.084 18.187 49.431 1.00 17.25 121 VAL A N 1
ATOM 820 C CA . VAL A 1 121 ? 50.763 17.993 50.024 1.00 18.57 121 VAL A CA 1
ATOM 821 C C . VAL A 1 121 ? 50.831 17.301 51.385 1.00 18.38 121 VAL A C 1
ATOM 822 O O . VAL A 1 121 ? 50.040 17.598 52.283 1.00 19.96 121 VAL A O 1
ATOM 826 N N . THR A 1 122 ? 51.788 16.393 51.541 1.00 17.30 122 THR A N 1
ATOM 827 C CA . THR A 1 122 ? 51.931 15.642 52.788 1.00 16.35 122 THR A CA 1
ATOM 828 C C . THR A 1 122 ? 53.060 16.085 53.713 1.00 18.74 122 THR A C 1
ATOM 829 O O . THR A 1 122 ? 53.391 15.367 54.658 1.00 21.85 122 THR A O 1
ATOM 833 N N . GLU A 1 123 ? 53.646 17.252 53.467 1.00 19.90 123 GLU A N 1
ATOM 834 C CA . GLU A 1 123 ? 54.756 17.701 54.302 1.00 22.84 123 GLU A CA 1
ATOM 835 C C . GLU A 1 123 ? 54.445 17.894 55.782 1.00 21.93 123 GLU A C 1
ATOM 836 O O . GLU A 1 123 ? 55.347 17.803 56.612 1.00 23.01 123 GLU A O 1
ATOM 842 N N . ASN A 1 124 ? 53.185 18.144 56.125 1.00 20.55 124 ASN A N 1
ATOM 843 C CA . ASN A 1 124 ? 52.841 18.359 57.528 1.00 21.10 124 ASN A CA 1
ATOM 844 C C . ASN A 1 124 ? 51.960 17.321 58.219 1.00 18.73 124 ASN A C 1
ATOM 845 O O . ASN A 1 124 ? 51.969 17.242 59.444 1.00 19.35 124 ASN A O 1
ATOM 850 N N . CYS A 1 125 ? 51.214 16.516 57.469 1.00 19.47 125 CYS A N 1
ATOM 851 C CA . CYS A 1 125 ? 50.311 15.572 58.122 1.00 18.83 125 CYS A CA 1
ATOM 852 C C . CYS A 1 125 ? 50.894 14.605 59.157 1.00 18.10 125 CYS A C 1
ATOM 853 O O . CYS A 1 125 ? 50.261 14.361 60.181 1.00 17.24 125 CYS A O 1
ATOM 856 N N . VAL A 1 126 ? 52.084 14.058 58.923 1.00 15.87 126 VAL A N 1
ATOM 857 C CA . VAL A 1 126 ? 52.659 13.136 59.902 1.00 19.84 126 VAL A CA 1
ATOM 858 C C . VAL A 1 126 ? 52.907 13.833 61.241 1.00 18.76 126 VAL A C 1
ATOM 859 O O . VAL A 1 126 ? 52.552 13.306 62.296 1.00 17.04 126 VAL A O 1
ATOM 863 N N . ALA A 1 127 ? 53.515 15.015 61.195 1.00 18.28 127 ALA A N 1
ATOM 864 C CA . ALA A 1 127 ? 53.795 15.769 62.409 1.00 16.71 127 ALA A CA 1
ATOM 865 C C . ALA A 1 127 ? 52.488 16.119 63.111 1.00 14.93 127 ALA A C 1
ATOM 866 O O . ALA A 1 127 ? 52.406 16.081 64.338 1.00 16.76 127 ALA A O 1
ATOM 868 N N . ILE A 1 128 ? 51.470 16.463 62.327 1.00 13.55 128 ILE A N 1
ATOM 869 C CA . ILE A 1 128 ? 50.164 16.810 62.878 1.00 12.72 128 ILE A CA 1
ATOM 870 C C . ILE A 1 128 ? 49.518 15.606 63.559 1.00 13.63 128 ILE A C 1
ATOM 871 O O . ILE A 1 128 ? 48.997 15.716 64.671 1.00 12.65 128 ILE A O 1
ATOM 876 N N . TRP A 1 129 ? 49.544 14.452 62.900 1.00 11.76 129 TRP A N 1
ATOM 877 C CA . TRP A 1 129 ? 48.948 13.267 63.496 1.00 10.46 129 TRP A CA 1
ATOM 878 C C . TRP A 1 129 ? 49.670 12.870 64.781 1.00 12.68 129 TRP A C 1
ATOM 879 O O . TRP A 1 129 ? 49.035 12.454 65.746 1.00 13.34 129 TRP A O 1
ATOM 890 N N . LYS A 1 130 ? 50.993 12.998 64.800 1.00 15.06 130 LYS A N 1
ATOM 891 C CA . LYS A 1 130 ? 51.744 12.667 66.012 1.00 15.45 130 LYS A CA 1
ATOM 892 C C . LYS A 1 130 ? 51.376 13.657 67.119 1.00 16.67 130 LYS A C 1
ATOM 893 O O . LYS A 1 130 ? 51.252 13.286 68.288 1.00 16.88 130 LYS A O 1
ATOM 899 N N . GLN A 1 131 ? 51.199 14.919 66.747 1.00 15.15 131 GLN A N 1
ATOM 900 C CA . GLN A 1 131 ? 50.843 15.954 67.708 1.00 16.31 131 GLN A CA 1
ATOM 901 C C . GLN A 1 131 ? 49.506 15.621 68.374 1.00 16.29 131 GLN A C 1
ATOM 902 O O . GLN A 1 131 ? 49.321 15.849 69.572 1.00 15.04 131 GLN A O 1
ATOM 908 N N . LEU A 1 132 ? 48.585 15.053 67.599 1.00 13.77 132 LEU A N 1
ATOM 909 C CA . LEU A 1 132 ? 47.260 14.705 68.104 1.00 13.95 132 LEU A CA 1
ATOM 910 C C . LEU A 1 132 ? 47.160 13.293 68.683 1.00 13.66 132 LEU A C 1
ATOM 911 O O . LEU A 1 132 ? 46.109 12.906 69.193 1.00 14.41 132 LEU A O 1
ATOM 916 N N . GLY A 1 133 ? 48.254 12.536 68.609 1.00 13.81 133 GLY A N 1
ATOM 917 C CA . GLY A 1 133 ? 48.266 11.174 69.121 1.00 16.34 133 GLY A CA 1
ATOM 918 C C . GLY A 1 133 ? 47.431 10.239 68.261 1.00 18.29 133 GLY A C 1
ATOM 919 O O . GLY A 1 133 ? 46.882 9.247 68.747 1.00 19.21 133 GLY A O 1
ATOM 920 N N . LEU A 1 134 ? 47.362 10.545 66.969 1.00 15.62 134 LEU A N 1
ATOM 921 C CA . LEU A 1 134 ? 46.564 9.761 66.030 1.00 14.10 134 LEU A CA 1
ATOM 922 C C . LEU A 1 134 ? 47.362 9.007 64.964 1.00 14.85 134 LEU A C 1
ATOM 923 O O . LEU A 1 134 ? 46.779 8.358 64.094 1.00 14.88 134 LEU A O 1
ATOM 928 N N . TYR A 1 135 ? 48.684 9.085 65.023 1.00 13.78 135 TYR A N 1
ATOM 929 C CA . TYR A 1 135 ? 49.516 8.424 64.027 1.00 15.28 135 TYR A CA 1
ATOM 930 C C . TYR A 1 135 ? 49.684 6.932 64.285 1.00 16.57 135 TYR A C 1
ATOM 931 O O . TYR A 1 135 ? 50.308 6.530 65.270 1.00 16.16 135 TYR A O 1
ATOM 940 N N . THR A 1 136 ? 49.128 6.116 63.395 1.00 16.05 136 THR A N 1
ATOM 941 C CA . THR A 1 136 ? 49.234 4.665 63.526 1.00 17.19 136 THR A CA 1
ATOM 942 C C . THR A 1 136 ? 49.822 4.094 62.241 1.00 16.79 136 THR A C 1
ATOM 943 O O . THR A 1 136 ? 50.081 4.830 61.289 1.00 16.11 136 THR A O 1
ATOM 947 N N . ASP A 1 137 ? 50.034 2.783 62.213 1.00 16.83 137 ASP A N 1
ATOM 948 C CA . ASP A 1 137 ? 50.595 2.146 61.030 1.00 19.62 137 ASP A CA 1
ATOM 949 C C . ASP A 1 137 ? 49.695 2.325 59.812 1.00 18.45 137 ASP A C 1
ATOM 950 O O . ASP A 1 137 ? 50.182 2.352 58.681 1.00 18.95 137 ASP A O 1
ATOM 955 N N . CYS A 1 138 ? 48.389 2.441 60.043 1.00 16.96 138 CYS A N 1
ATOM 956 C CA . CYS A 1 138 ? 47.443 2.630 58.948 1.00 17.60 138 CYS A CA 1
ATOM 957 C C . CYS A 1 138 ? 47.760 3.910 58.192 1.00 15.91 138 CYS A C 1
ATOM 958 O O . CYS A 1 138 ? 47.723 3.936 56.962 1.00 15.64 138 CYS A O 1
ATOM 961 N N . GLU A 1 139 ? 48.069 4.974 58.928 1.00 14.84 139 GLU A N 1
ATOM 962 C CA . GLU A 1 139 ? 48.395 6.239 58.291 1.00 13.00 139 GLU A CA 1
ATOM 963 C C . GLU A 1 139 ? 49.751 6.159 57.600 1.00 13.89 139 GLU A C 1
ATOM 964 O O . GLU A 1 139 ? 49.942 6.727 56.529 1.00 14.19 139 GLU A O 1
ATOM 970 N N . ALA A 1 140 ? 50.693 5.452 58.214 1.00 14.96 140 ALA A N 1
ATOM 971 C CA . ALA A 1 140 ? 52.021 5.305 57.628 1.00 15.33 140 ALA A CA 1
ATOM 972 C C . ALA A 1 140 ? 51.888 4.618 56.270 1.00 15.77 140 ALA A C 1
ATOM 973 O O . ALA A 1 140 ? 52.493 5.044 55.282 1.00 18.17 140 ALA A O 1
ATOM 975 N N . LYS A 1 141 ? 51.087 3.558 56.229 1.00 16.74 141 LYS A N 1
ATOM 976 C CA . LYS A 1 141 ? 50.869 2.816 54.990 1.00 18.60 141 LYS A CA 1
ATOM 977 C C . LYS A 1 141 ? 50.155 3.683 53.961 1.00 17.17 141 LYS A C 1
ATOM 978 O O . LYS A 1 141 ? 50.455 3.622 52.768 1.00 16.17 141 LYS A O 1
ATOM 984 N N . ALA A 1 142 ? 49.209 4.493 54.429 1.00 15.87 142 ALA A N 1
ATOM 985 C CA . ALA A 1 142 ? 48.452 5.372 53.545 1.00 15.56 142 ALA A CA 1
ATOM 986 C C . ALA A 1 142 ? 49.363 6.390 52.863 1.00 15.54 142 ALA A C 1
ATOM 987 O O . ALA A 1 142 ? 49.236 6.639 51.668 1.00 13.81 142 ALA A O 1
ATOM 989 N N . VAL A 1 143 ? 50.278 6.983 53.625 1.00 14.77 143 VAL A N 1
ATOM 990 C CA . VAL A 1 143 ? 51.198 7.965 53.061 1.00 14.08 143 VAL A CA 1
ATOM 991 C C . VAL A 1 143 ? 52.125 7.289 52.052 1.00 15.66 143 VAL A C 1
ATOM 992 O O . VAL A 1 143 ? 52.402 7.835 50.982 1.00 14.83 143 VAL A O 1
ATOM 996 N N . GLU A 1 144 ? 52.598 6.095 52.395 1.00 16.59 144 GLU A N 1
ATOM 997 C CA . GLU A 1 144 ? 53.483 5.352 51.506 1.00 19.47 144 GLU A CA 1
ATOM 998 C C . GLU A 1 144 ? 52.781 5.091 50.178 1.00 18.29 144 GLU A C 1
ATOM 999 O O . GLU A 1 144 ? 53.365 5.276 49.107 1.00 17.63 144 GLU A O 1
ATOM 1005 N N . LYS A 1 145 ? 51.524 4.663 50.256 1.00 16.71 145 LYS A N 1
ATOM 1006 C CA . LYS A 1 145 ? 50.733 4.377 49.064 1.00 16.95 145 LYS A CA 1
ATOM 1007 C C . LYS A 1 145 ? 50.527 5.649 48.245 1.00 16.80 145 LYS A C 1
ATOM 1008 O O . LYS A 1 145 ? 50.648 5.639 47.018 1.00 13.72 145 LYS A O 1
ATOM 1014 N N . PHE A 1 146 ? 50.218 6.744 48.933 1.00 13.19 146 PHE A N 1
ATOM 1015 C CA . PHE A 1 146 ? 50.009 8.039 48.289 1.00 12.90 146 PHE A CA 1
ATOM 1016 C C . PHE A 1 146 ? 51.253 8.408 47.479 1.00 14.31 146 PHE A C 1
ATOM 1017 O O . PHE A 1 146 ? 51.170 8.738 46.292 1.00 14.45 146 PHE A O 1
ATOM 1025 N N . LEU A 1 147 ? 52.412 8.345 48.127 1.00 15.89 147 LEU A N 1
ATOM 1026 C CA . LEU A 1 147 ? 53.664 8.688 47.464 1.00 17.03 147 LEU A CA 1
ATOM 1027 C C . LEU A 1 147 ? 53.962 7.779 46.270 1.00 17.07 147 LEU A C 1
ATOM 1028 O O . LEU A 1 147 ? 54.460 8.248 45.248 1.00 18.24 147 LEU A O 1
ATOM 1033 N N . GLU A 1 148 ? 53.647 6.492 46.390 1.00 17.14 148 GLU A N 1
ATOM 1034 C CA . GLU A 1 148 ? 53.897 5.553 45.295 1.00 17.69 148 GLU A CA 1
ATOM 1035 C C . GLU A 1 148 ? 53.025 5.874 44.081 1.00 17.97 148 GLU A C 1
ATOM 1036 O O . GLU A 1 148 ? 53.462 5.745 42.938 1.00 17.47 148 GLU A O 1
ATOM 1042 N N . ILE A 1 149 ? 51.790 6.292 44.332 1.00 16.00 149 ILE A N 1
ATOM 1043 C CA . ILE A 1 149 ? 50.876 6.641 43.250 1.00 17.02 149 ILE A CA 1
ATOM 1044 C C . ILE A 1 149 ? 51.416 7.814 42.427 1.00 17.51 149 ILE A C 1
ATOM 1045 O O . ILE A 1 149 ? 51.284 7.832 41.201 1.00 17.25 149 ILE A O 1
ATOM 1050 N N . PHE A 1 150 ? 52.035 8.781 43.100 1.00 15.99 150 PHE A N 1
ATOM 1051 C CA . PHE A 1 150 ? 52.583 9.965 42.431 1.00 16.73 150 PHE A CA 1
ATOM 1052 C C . PHE A 1 150 ? 54.053 9.851 42.028 1.00 18.62 150 PHE A C 1
ATOM 1053 O O . PHE A 1 150 ? 54.543 10.635 41.216 1.00 19.47 150 PHE A O 1
ATOM 1061 N N . LYS A 1 151 ? 54.747 8.872 42.596 1.00 20.55 151 LYS A N 1
ATOM 1062 C CA . LYS A 1 151 ? 56.176 8.677 42.365 1.00 23.05 151 LYS A CA 1
ATOM 1063 C C . LYS A 1 151 ? 56.734 8.902 40.960 1.00 24.03 151 LYS A C 1
ATOM 1064 O O . LYS A 1 151 ? 57.697 9.648 40.788 1.00 22.60 151 LYS A O 1
ATOM 1070 N N . GLU A 1 152 ? 56.143 8.258 39.960 1.00 23.64 152 GLU A N 1
ATOM 1071 C CA . GLU A 1 152 ? 56.641 8.385 38.593 1.00 27.81 152 GLU A CA 1
ATOM 1072 C C . GLU A 1 152 ? 55.839 9.310 37.687 1.00 27.42 152 GLU A C 1
ATOM 1073 O O . GLU A 1 152 ? 56.012 9.292 36.467 1.00 28.54 152 GLU A O 1
ATOM 1079 N N . GLU A 1 153 ? 54.973 10.127 38.273 1.00 23.77 153 GLU A N 1
ATOM 1080 C CA . GLU A 1 153 ? 54.156 11.036 37.479 1.00 23.65 153 GLU A CA 1
ATOM 1081 C C . GLU A 1 153 ? 54.834 12.382 37.235 1.00 20.85 153 GLU A C 1
ATOM 1082 O O . GLU A 1 153 ? 55.696 12.807 38.003 1.00 22.48 153 GLU A O 1
ATOM 1088 N N . THR A 1 154 ? 54.436 13.036 36.150 1.00 23.03 154 THR A N 1
ATOM 1089 C CA . THR A 1 154 ? 54.959 14.347 35.775 1.00 24.16 154 THR A CA 1
ATOM 1090 C C . THR A 1 154 ? 53.752 15.200 35.396 1.00 22.68 154 THR A C 1
ATOM 1091 O O . THR A 1 154 ? 52.852 14.732 34.698 1.00 21.65 154 THR A O 1
ATOM 1095 N N . PHE A 1 155 ? 53.727 16.449 35.848 1.00 21.52 155 PHE A N 1
ATOM 1096 C CA . PHE A 1 155 ? 52.593 17.320 35.554 1.00 20.03 155 PHE A CA 1
ATOM 1097 C C . PHE A 1 155 ? 52.966 18.639 34.893 1.00 19.51 155 PHE A C 1
ATOM 1098 O O . PHE A 1 155 ? 53.387 19.582 35.558 1.00 20.16 155 PHE A O 1
ATOM 1106 N N . PRO A 1 156 ? 52.814 18.720 33.564 1.00 20.17 156 PRO A N 1
ATOM 1107 C CA . PRO A 1 156 ? 53.140 19.951 32.841 1.00 21.30 156 PRO A CA 1
ATOM 1108 C C . PRO A 1 156 ? 52.052 20.999 33.072 1.00 22.10 156 PRO A C 1
ATOM 1109 O O . PRO A 1 156 ? 50.961 20.677 33.548 1.00 20.18 156 PRO A O 1
ATOM 1113 N N . PRO A 1 157 ? 52.337 22.270 32.748 1.00 22.45 157 PRO A N 1
ATOM 1114 C CA . PRO A 1 157 ? 51.327 23.312 32.947 1.00 21.42 157 PRO A CA 1
ATOM 1115 C C . PRO A 1 157 ? 50.030 22.934 32.241 1.00 20.50 157 PRO A C 1
ATOM 1116 O O . PRO A 1 157 ? 50.047 22.479 31.095 1.00 22.50 157 PRO A O 1
ATOM 1120 N N . GLY A 1 158 ? 48.908 23.108 32.928 1.00 19.15 158 GLY A N 1
ATOM 1121 C CA . GLY A 1 158 ? 47.632 22.780 32.324 1.00 17.97 158 GLY A CA 1
ATOM 1122 C C . GLY A 1 158 ? 47.074 21.431 32.738 1.00 18.21 158 GLY A C 1
ATOM 1123 O O . GLY A 1 158 ? 45.859 21.222 32.667 1.00 17.78 158 GLY A O 1
ATOM 1124 N N . SER A 1 159 ? 47.946 20.512 33.148 1.00 16.01 159 SER A N 1
ATOM 1125 C CA . SER A 1 159 ? 47.490 19.196 33.583 1.00 14.96 159 SER A CA 1
ATOM 1126 C C . SER A 1 159 ? 46.840 19.352 34.951 1.00 17.50 159 SER A C 1
ATOM 1127 O O . SER A 1 159 ? 47.033 20.368 35.625 1.00 16.53 159 SER A O 1
ATOM 1130 N N . SER A 1 160 ? 46.070 18.352 35.362 1.00 14.95 160 SER A N 1
ATOM 1131 C CA . SER A 1 160 ? 45.382 18.429 36.644 1.00 14.60 160 SER A CA 1
ATOM 1132 C C . SER A 1 160 ? 45.470 17.163 37.473 1.00 14.53 160 SER A C 1
ATOM 1133 O O . SER A 1 160 ? 45.624 16.060 36.950 1.00 15.98 160 SER A O 1
ATOM 1136 N N . ILE A 1 161 ? 45.366 17.352 38.784 1.00 12.86 161 ILE A N 1
ATOM 1137 C CA . ILE A 1 161 ? 45.378 16.263 39.747 1.00 14.50 161 ILE A CA 1
ATOM 1138 C C . ILE A 1 161 ? 44.005 16.346 40.407 1.00 14.85 161 ILE A C 1
ATOM 1139 O O . ILE A 1 161 ? 43.614 17.403 40.910 1.00 13.19 161 ILE A O 1
ATOM 1144 N N . LEU A 1 162 ? 43.271 15.238 40.389 1.00 13.73 162 LEU A N 1
ATOM 1145 C CA . LEU A 1 162 ? 41.926 15.207 40.949 1.00 14.91 162 LEU A CA 1
ATOM 1146 C C . LEU A 1 162 ? 41.817 14.313 42.169 1.00 12.66 162 LEU A C 1
ATOM 1147 O O . LEU A 1 162 ? 42.278 13.171 42.153 1.00 13.74 162 LEU A O 1
ATOM 1152 N N . PHE A 1 163 ? 41.203 14.840 43.225 1.00 10.00 163 PHE A N 1
ATOM 1153 C CA . PHE A 1 163 ? 41.014 14.097 44.463 1.00 9.16 163 PHE A CA 1
ATOM 1154 C C . PHE A 1 163 ? 39.532 14.043 44.834 1.00 11.45 163 PHE A C 1
ATOM 1155 O O . PHE A 1 163 ? 38.863 15.073 44.877 1.00 12.77 163 PHE A O 1
ATOM 1163 N N . ALA A 1 164 ? 39.020 12.846 45.099 1.00 10.79 164 ALA A N 1
ATOM 1164 C CA . ALA A 1 164 ? 37.635 12.696 45.531 1.00 11.16 164 ALA A CA 1
ATOM 1165 C C . ALA A 1 164 ? 37.703 12.134 46.950 1.00 11.48 164 ALA A C 1
ATOM 1166 O O . ALA A 1 164 ? 38.400 11.150 47.195 1.00 13.56 164 ALA A O 1
ATOM 1168 N N . LEU A 1 165 ? 37.006 12.777 47.880 1.00 12.04 165 LEU A N 1
ATOM 1169 C CA . LEU A 1 165 ? 36.983 12.340 49.277 1.00 12.38 165 LEU A CA 1
ATOM 1170 C C . LEU A 1 165 ? 35.588 11.800 49.556 1.00 13.68 165 LEU A C 1
ATOM 1171 O O . LEU A 1 165 ? 34.617 12.552 49.526 1.00 13.27 165 LEU A O 1
ATOM 1176 N N . SER A 1 166 ? 35.486 10.501 49.829 1.00 13.03 166 SER A N 1
ATOM 1177 C CA . SER A 1 166 ? 34.180 9.903 50.075 1.00 14.65 166 SER A CA 1
ATOM 1178 C C . SER A 1 166 ? 33.630 10.308 51.438 1.00 17.53 166 SER A C 1
ATOM 1179 O O . SER A 1 166 ? 34.371 10.760 52.314 1.00 15.76 166 SER A O 1
ATOM 1182 N N . PRO A 1 167 ? 32.313 10.148 51.634 1.00 17.44 167 PRO A N 1
ATOM 1183 C CA . PRO A 1 167 ? 31.664 10.500 52.898 1.00 18.95 167 PRO A CA 1
ATOM 1184 C C . PRO A 1 167 ? 32.266 9.777 54.101 1.00 19.81 167 PRO A C 1
ATOM 1185 O O . PRO A 1 167 ? 32.188 10.267 55.228 1.00 21.72 167 PRO A O 1
ATOM 1189 N N . THR A 1 168 ? 32.867 8.614 53.856 1.00 19.18 168 THR A N 1
ATOM 1190 C CA . THR A 1 168 ? 33.470 7.828 54.928 1.00 21.67 168 THR A CA 1
ATOM 1191 C C . THR A 1 168 ? 34.983 7.995 55.059 1.00 22.92 168 THR A C 1
ATOM 1192 O O . THR A 1 168 ? 35.596 7.436 55.969 1.00 24.71 168 THR A O 1
ATOM 1196 N N . GLY A 1 169 ? 35.593 8.751 54.151 1.00 21.27 169 GLY A N 1
ATOM 1197 C CA . GLY A 1 169 ? 37.025 8.969 54.250 1.00 20.23 169 GLY A CA 1
ATOM 1198 C C . GLY A 1 169 ? 37.947 8.291 53.252 1.00 19.57 169 GLY A C 1
ATOM 1199 O O . GLY A 1 169 ? 39.153 8.235 53.480 1.00 21.91 169 GLY A O 1
ATOM 1200 N N . SER A 1 170 ? 37.407 7.771 52.154 1.00 17.94 170 SER A N 1
ATOM 1201 C CA . SER A 1 170 ? 38.251 7.136 51.148 1.00 15.65 170 SER A CA 1
ATOM 1202 C C . SER A 1 170 ? 38.702 8.190 50.147 1.00 15.22 170 SER A C 1
ATOM 1203 O O . SER A 1 170 ? 37.897 8.996 49.678 1.00 17.12 170 SER A O 1
ATOM 1206 N N . LEU A 1 171 ? 39.993 8.180 49.830 1.00 12.88 171 LEU A N 1
ATOM 1207 C CA . LEU A 1 171 ? 40.559 9.141 48.894 1.00 12.49 171 LEU A CA 1
ATOM 1208 C C . LEU A 1 171 ? 40.811 8.520 47.524 1.00 12.50 171 LEU A C 1
ATOM 1209 O O . LEU A 1 171 ? 41.617 7.599 47.391 1.00 15.12 171 LEU A O 1
ATOM 1214 N N . THR A 1 172 ? 40.116 9.023 46.509 1.00 12.52 172 THR A N 1
ATOM 1215 C CA . THR A 1 172 ? 40.301 8.540 45.147 1.00 12.75 172 THR A CA 1
ATOM 1216 C C . THR A 1 172 ? 41.202 9.539 44.421 1.00 12.41 172 THR A C 1
ATOM 1217 O O . THR A 1 172 ? 40.966 10.751 44.462 1.00 14.21 172 THR A O 1
ATOM 1221 N N . VAL A 1 173 ? 42.249 9.029 43.782 1.00 12.22 173 VAL A N 1
ATOM 1222 C CA . VAL A 1 173 ? 43.188 9.872 43.050 1.00 13.24 173 VAL A CA 1
ATOM 1223 C C . VAL A 1 173 ? 43.026 9.647 41.552 1.00 15.30 173 VAL A C 1
ATOM 1224 O O . VAL A 1 173 ? 42.868 8.512 41.112 1.00 15.30 173 VAL A O 1
ATOM 1228 N N . ALA A 1 174 ? 43.063 10.728 40.778 1.00 14.75 174 ALA A N 1
ATOM 1229 C CA . ALA A 1 174 ? 42.943 10.646 39.321 1.00 14.14 174 ALA A CA 1
ATOM 1230 C C . ALA A 1 174 ? 43.739 11.783 38.690 1.00 15.32 174 ALA A C 1
ATOM 1231 O O . ALA A 1 174 ? 44.043 12.778 39.350 1.00 15.94 174 ALA A O 1
ATOM 1233 N N . PHE A 1 175 ? 44.079 11.632 37.414 1.00 15.79 175 PHE A N 1
ATOM 1234 C CA . PHE A 1 175 ? 44.838 12.654 36.705 1.00 16.15 175 PHE A CA 1
ATOM 1235 C C . PHE A 1 175 ? 44.143 13.007 35.398 1.00 18.30 175 PHE A C 1
ATOM 1236 O O . PHE A 1 175 ? 43.327 12.240 34.887 1.00 18.59 175 PHE A O 1
ATOM 1244 N N . SER A 1 176 ? 44.474 14.177 34.864 1.00 17.58 176 SER A N 1
ATOM 1245 C CA . SER A 1 176 ? 43.918 14.632 33.598 1.00 16.44 176 SER A CA 1
ATOM 1246 C C . SER A 1 176 ? 44.938 15.512 32.887 1.00 18.96 176 SER A C 1
ATOM 1247 O O . SER A 1 176 ? 45.698 16.236 33.530 1.00 17.62 176 SER A O 1
ATOM 1250 N N . LYS A 1 177 ? 44.951 15.442 31.559 1.00 19.17 177 LYS A N 1
ATOM 1251 C CA . LYS A 1 177 ? 45.879 16.234 30.760 1.00 20.23 177 LYS A CA 1
ATOM 1252 C C . LYS A 1 177 ? 45.424 17.688 30.655 1.00 19.95 177 LYS A C 1
ATOM 1253 O O . LYS A 1 177 ? 46.197 18.559 30.260 1.00 20.78 177 LYS A O 1
ATOM 1259 N N . ASP A 1 178 ? 44.168 17.945 31.004 1.00 18.79 178 ASP A N 1
ATOM 1260 C CA . ASP A 1 178 ? 43.613 19.294 30.934 1.00 19.86 178 ASP A CA 1
ATOM 1261 C C . ASP A 1 178 ? 42.585 19.531 32.037 1.00 20.13 178 ASP A C 1
ATOM 1262 O O . ASP A 1 178 ? 42.785 19.113 33.177 1.00 18.80 178 ASP A O 1
ATOM 1267 N N . ASP A 1 179 ? 41.483 20.195 31.699 1.00 18.36 179 ASP A N 1
ATOM 1268 C CA . ASP A 1 179 ? 40.448 20.477 32.689 1.00 16.89 179 ASP A CA 1
ATOM 1269 C C . ASP A 1 179 ? 39.341 19.432 32.725 1.00 18.45 179 ASP A C 1
ATOM 1270 O O . ASP A 1 179 ? 38.445 19.509 33.566 1.00 18.97 179 ASP A O 1
ATOM 1275 N N . SER A 1 180 ? 39.394 18.458 31.820 1.00 18.95 180 SER A N 1
ATOM 1276 C CA . SER A 1 180 ? 38.370 17.421 31.785 1.00 17.25 180 SER A CA 1
ATOM 1277 C C . SER A 1 180 ? 38.466 16.513 33.009 1.00 18.61 180 SER A C 1
ATOM 1278 O O . SER A 1 180 ? 39.552 16.297 33.557 1.00 18.84 180 SER A O 1
ATOM 1281 N N . ILE A 1 181 ? 37.319 15.992 33.435 1.00 17.29 181 ILE A N 1
ATOM 1282 C CA . ILE A 1 181 ? 37.251 15.102 34.589 1.00 18.25 181 ILE A CA 1
ATOM 1283 C C . ILE A 1 181 ? 37.005 13.679 34.089 1.00 19.15 181 ILE A C 1
ATOM 1284 O O . ILE A 1 181 ? 36.025 13.424 33.387 1.00 19.83 181 ILE A O 1
ATOM 1289 N N . PRO A 1 182 ? 37.893 12.734 34.438 1.00 18.80 182 PRO A N 1
ATOM 1290 C CA . PRO A 1 182 ? 37.724 11.345 33.998 1.00 20.90 182 PRO A CA 1
ATOM 1291 C C . PRO A 1 182 ? 36.490 10.700 34.626 1.00 21.45 182 PRO A C 1
ATOM 1292 O O . PRO A 1 182 ? 36.027 11.132 35.681 1.00 18.38 182 PRO A O 1
ATOM 1296 N N . GLU A 1 183 ? 35.966 9.666 33.973 1.00 20.29 183 GLU A N 1
ATOM 1297 C CA . GLU A 1 183 ? 34.776 8.971 34.456 1.00 20.05 183 GLU A CA 1
ATOM 1298 C C . GLU A 1 183 ? 35.078 8.029 35.622 1.00 18.86 183 GLU A C 1
ATOM 1299 O O . GLU A 1 183 ? 34.165 7.549 36.296 1.00 18.19 183 GLU A O 1
ATOM 1305 N N . THR A 1 184 ? 36.360 7.768 35.857 1.00 16.86 184 THR A N 1
ATOM 1306 C CA . THR A 1 184 ? 36.769 6.875 36.936 1.00 16.31 184 THR A CA 1
ATOM 1307 C C . THR A 1 184 ? 38.156 7.285 37.434 1.00 18.37 184 THR A C 1
ATOM 1308 O O . THR A 1 184 ? 38.895 7.969 36.728 1.00 20.32 184 THR A O 1
ATOM 1312 N N . GLY A 1 185 ? 38.506 6.876 38.648 1.00 17.66 185 GLY A N 1
ATOM 1313 C CA . GLY A 1 185 ? 39.805 7.237 39.185 1.00 17.43 185 GLY A CA 1
ATOM 1314 C C . GLY A 1 185 ? 40.882 6.208 38.901 1.00 17.24 185 GLY A C 1
ATOM 1315 O O . GLY A 1 185 ? 40.635 5.199 38.237 1.00 20.51 185 GLY A O 1
ATOM 1316 N N . ILE A 1 186 ? 42.086 6.468 39.398 1.00 15.45 186 ILE A N 1
ATOM 1317 C CA . ILE A 1 186 ? 43.210 5.558 39.215 1.00 15.56 186 ILE A CA 1
ATOM 1318 C C . ILE A 1 186 ? 43.291 4.593 40.392 1.00 15.28 186 ILE A C 1
ATOM 1319 O O . ILE A 1 186 ? 43.234 3.374 40.221 1.00 17.48 186 ILE A O 1
ATOM 1324 N N . ALA A 1 187 ? 43.421 5.151 41.590 1.00 14.06 187 ALA A N 1
ATOM 1325 C CA . ALA A 1 187 ? 43.529 4.351 42.799 1.00 15.23 187 ALA A CA 1
ATOM 1326 C C . ALA A 1 187 ? 42.771 4.972 43.966 1.00 14.72 187 ALA A C 1
ATOM 1327 O O . ALA A 1 187 ? 42.464 6.168 43.959 1.00 14.30 187 ALA A O 1
ATOM 1329 N N . VAL A 1 188 ? 42.483 4.145 44.966 1.00 14.86 188 VAL A N 1
ATOM 1330 C CA . VAL A 1 188 ? 41.767 4.575 46.159 1.00 15.61 188 VAL A CA 1
ATOM 1331 C C . VAL A 1 188 ? 42.580 4.255 47.413 1.00 14.53 188 VAL A C 1
ATOM 1332 O O . VAL A 1 188 ? 43.092 3.146 47.565 1.00 13.93 188 VAL A O 1
ATOM 1336 N N . ILE A 1 189 ? 42.712 5.237 48.300 1.00 15.00 189 ILE A N 1
ATOM 1337 C CA . ILE A 1 189 ? 43.423 5.033 49.556 1.00 15.29 189 ILE A CA 1
ATOM 1338 C C . ILE A 1 189 ? 42.363 5.086 50.653 1.00 14.29 189 ILE A C 1
ATOM 1339 O O . ILE A 1 189 ? 41.748 6.128 50.893 1.00 13.79 189 ILE A O 1
ATOM 1344 N N . GLU A 1 190 ? 42.151 3.954 51.313 1.00 15.31 190 GLU A N 1
ATOM 1345 C CA . GLU A 1 190 ? 41.145 3.864 52.356 1.00 14.21 190 GLU A CA 1
ATOM 1346 C C . GLU A 1 190 ? 41.669 4.273 53.725 1.00 15.22 190 GLU A C 1
ATOM 1347 O O . GLU A 1 190 ? 41.913 3.436 54.598 1.00 16.28 190 GLU A O 1
ATOM 1353 N N . ASN A 1 191 ? 41.844 5.581 53.891 1.00 12.52 191 ASN A N 1
ATOM 1354 C CA . ASN A 1 191 ? 42.325 6.158 55.142 1.00 10.64 191 ASN A CA 1
ATOM 1355 C C . ASN A 1 191 ? 41.736 7.552 55.318 1.00 10.60 191 ASN A C 1
ATOM 1356 O O . ASN A 1 191 ? 42.088 8.493 54.599 1.00 11.75 191 ASN A O 1
ATOM 1361 N N . LYS A 1 192 ? 40.830 7.667 56.286 1.00 12.07 192 LYS A N 1
ATOM 1362 C CA . LYS A 1 192 ? 40.137 8.912 56.579 1.00 12.73 192 LYS A CA 1
ATOM 1363 C C . LYS A 1 192 ? 41.063 10.078 56.903 1.00 10.68 192 LYS A C 1
ATOM 1364 O O . LYS A 1 192 ? 40.873 11.181 56.399 1.00 11.40 192 LYS A O 1
ATOM 1370 N N . LEU A 1 193 ? 42.064 9.847 57.745 1.00 12.39 193 LEU A N 1
ATOM 1371 C CA . LEU A 1 193 ? 42.972 10.928 58.098 1.00 10.41 193 LEU A CA 1
ATOM 1372 C C . LEU A 1 193 ? 43.737 11.481 56.903 1.00 11.83 193 LEU A C 1
ATOM 1373 O O . LEU A 1 193 ? 43.868 12.699 56.760 1.00 11.21 193 LEU A O 1
ATOM 1378 N N . LEU A 1 194 ? 44.235 10.607 56.035 1.00 10.67 194 LEU A N 1
ATOM 1379 C CA . LEU A 1 194 ? 44.964 11.095 54.868 1.00 11.56 194 LEU A CA 1
ATOM 1380 C C . LEU A 1 194 ? 44.022 11.844 53.930 1.00 12.92 194 LEU A C 1
ATOM 1381 O O . LEU A 1 194 ? 44.371 12.899 53.402 1.00 12.62 194 LEU A O 1
ATOM 1386 N N . ALA A 1 195 ? 42.825 11.298 53.731 1.00 11.31 195 ALA A N 1
ATOM 1387 C CA . ALA A 1 195 ? 41.840 11.928 52.858 1.00 13.87 195 ALA A CA 1
ATOM 1388 C C . ALA A 1 195 ? 41.565 13.353 53.320 1.00 13.49 195 ALA A C 1
ATOM 1389 O O . ALA A 1 195 ? 41.639 14.304 52.537 1.00 13.00 195 ALA A O 1
ATOM 1391 N N . GLU A 1 196 ? 41.263 13.502 54.604 1.00 10.99 196 GLU A N 1
ATOM 1392 C CA . GLU A 1 196 ? 40.976 14.812 55.161 1.00 12.28 196 GLU A CA 1
ATOM 1393 C C . GLU A 1 196 ? 42.189 15.734 55.103 1.00 12.33 196 GLU A C 1
ATOM 1394 O O . GLU A 1 196 ? 42.050 16.936 54.872 1.00 12.83 196 GLU A O 1
ATOM 1400 N N . ALA A 1 197 ? 43.377 15.164 55.285 1.00 11.32 197 ALA A N 1
ATOM 1401 C CA . ALA A 1 197 ? 44.609 15.947 55.262 1.00 12.00 197 ALA A CA 1
ATOM 1402 C C . ALA A 1 197 ? 44.823 16.627 53.917 1.00 12.07 197 ALA A C 1
ATOM 1403 O O . ALA A 1 197 ? 45.305 17.757 53.850 1.00 12.95 197 ALA A O 1
ATOM 1405 N N . VAL A 1 198 ? 44.467 15.941 52.838 1.00 11.09 198 VAL A N 1
ATOM 1406 C CA . VAL A 1 198 ? 44.646 16.522 51.518 1.00 11.70 198 VAL A CA 1
ATOM 1407 C C . VAL A 1 198 ? 43.831 17.805 51.366 1.00 11.57 198 VAL A C 1
ATOM 1408 O O . VAL A 1 198 ? 44.344 18.809 50.876 1.00 13.57 198 VAL A O 1
ATOM 1412 N N . LEU A 1 199 ? 42.575 17.786 51.802 1.00 11.64 199 LEU A N 1
ATOM 1413 C CA . LEU A 1 199 ? 41.745 18.985 51.696 1.00 11.17 199 LEU A CA 1
ATOM 1414 C C . LEU A 1 199 ? 42.175 20.035 52.721 1.00 10.63 199 LEU A C 1
ATOM 1415 O O . LEU A 1 199 ? 42.198 21.232 52.430 1.00 12.09 199 LEU A O 1
ATOM 1420 N N . GLU A 1 200 ? 42.514 19.577 53.921 1.00 9.67 200 GLU A N 1
ATOM 1421 C CA . GLU A 1 200 ? 42.956 20.469 54.990 1.00 10.88 200 GLU A CA 1
ATOM 1422 C C . GLU A 1 200 ? 44.192 21.255 54.543 1.00 13.15 200 GLU A C 1
ATOM 1423 O O . GLU A 1 200 ? 44.351 22.430 54.888 1.00 12.25 200 GLU A O 1
ATOM 1429 N N . SER A 1 201 ? 45.064 20.606 53.772 1.00 12.21 201 SER A N 1
ATOM 1430 C CA . SER A 1 201 ? 46.289 21.252 53.303 1.00 14.24 201 SER A CA 1
ATOM 1431 C C . SER A 1 201 ? 46.006 22.438 52.390 1.00 15.88 201 SER A C 1
ATOM 1432 O O . SER A 1 201 ? 46.887 23.260 52.137 1.00 17.59 201 SER A O 1
ATOM 1435 N N . ILE A 1 202 ? 44.778 22.527 51.896 1.00 13.90 202 ILE A N 1
ATOM 1436 C CA . ILE A 1 202 ? 44.399 23.623 51.013 1.00 14.56 202 ILE A CA 1
ATOM 1437 C C . ILE A 1 202 ? 43.547 24.683 51.713 1.00 15.04 202 ILE A C 1
ATOM 1438 O O . ILE A 1 202 ? 43.897 25.870 51.705 1.00 14.18 202 ILE A O 1
ATOM 1443 N N . ILE A 1 203 ? 42.447 24.263 52.335 1.00 13.10 203 ILE A N 1
ATOM 1444 C CA . ILE A 1 203 ? 41.554 25.218 52.988 1.00 12.81 203 ILE A CA 1
ATOM 1445 C C . ILE A 1 203 ? 41.556 25.252 54.510 1.00 13.49 203 ILE A C 1
ATOM 1446 O O . ILE A 1 203 ? 40.802 26.022 55.110 1.00 14.21 203 ILE A O 1
ATOM 1451 N N . GLY A 1 204 ? 42.389 24.430 55.136 1.00 12.92 204 GLY A N 1
ATOM 1452 C CA . GLY A 1 204 ? 42.448 24.420 56.588 1.00 11.84 204 GLY A CA 1
ATOM 1453 C C . GLY A 1 204 ? 43.218 25.610 57.135 1.00 12.41 204 GLY A C 1
ATOM 1454 O O . GLY A 1 204 ? 43.744 26.421 56.373 1.00 13.23 204 GLY A O 1
ATOM 1455 N N . LYS A 1 205 ? 43.287 25.714 58.458 1.00 13.57 205 LYS A N 1
ATOM 1456 C CA . LYS A 1 205 ? 43.998 26.811 59.110 1.00 16.39 205 LYS A CA 1
ATOM 1457 C C . LYS A 1 205 ? 45.448 26.903 58.643 1.00 17.50 205 LYS A C 1
ATOM 1458 O O . LYS A 1 205 ? 45.993 27.996 58.468 1.00 16.93 205 LYS A O 1
ATOM 1464 N N . ASN A 1 206 ? 46.065 25.745 58.443 1.00 20.93 206 ASN A N 1
ATOM 1465 C CA . ASN A 1 206 ? 47.450 25.679 58.000 1.00 23.49 206 ASN A CA 1
ATOM 1466 C C . ASN A 1 206 ? 47.511 25.421 56.502 1.00 22.41 206 ASN A C 1
ATOM 1467 O O . ASN A 1 206 ? 48.533 24.965 55.986 1.00 23.08 206 ASN A O 1
ATOM 1472 N N . GLY A 1 207 ? 46.411 25.718 55.813 1.00 18.75 207 GLY A N 1
ATOM 1473 C CA . GLY A 1 207 ? 46.340 25.509 54.376 1.00 18.03 207 GLY A CA 1
ATOM 1474 C C . GLY A 1 207 ? 47.258 26.404 53.562 1.00 17.19 207 GLY A C 1
ATOM 1475 O O . GLY A 1 207 ? 47.790 27.394 54.066 1.00 18.63 207 GLY A O 1
ATOM 1476 N N . VAL A 1 208 ? 47.425 26.062 52.290 1.00 16.14 208 VAL A N 1
ATOM 1477 C CA . VAL A 1 208 ? 48.296 26.809 51.396 1.00 18.00 208 VAL A CA 1
ATOM 1478 C C . VAL A 1 208 ? 47.595 27.819 50.492 1.00 16.56 208 VAL A C 1
ATOM 1479 O O . VAL A 1 208 ? 48.263 28.548 49.757 1.00 17.11 208 VAL A O 1
ATOM 1483 N N . SER A 1 209 ? 46.264 27.875 50.535 1.00 14.55 209 SER A N 1
ATOM 1484 C CA . SER A 1 209 ? 45.538 28.804 49.671 1.00 13.83 209 SER A CA 1
ATOM 1485 C C . SER A 1 209 ? 44.492 29.671 50.371 1.00 13.92 209 SER A C 1
ATOM 1486 O O . SER A 1 209 ? 43.331 29.278 50.492 1.00 12.61 209 SER A O 1
ATOM 1489 N N . PRO A 1 210 ? 44.891 30.864 50.841 1.00 13.65 210 PRO A N 1
ATOM 1490 C CA . PRO A 1 210 ? 43.940 31.753 51.515 1.00 14.20 210 PRO A CA 1
ATOM 1491 C C . PRO A 1 210 ? 42.781 32.090 50.583 1.00 14.43 210 PRO A C 1
ATOM 1492 O O . PRO A 1 210 ? 41.636 32.226 51.016 1.00 12.31 210 PRO A O 1
ATOM 1496 N N . GLY A 1 211 ? 43.096 32.217 49.297 1.00 12.89 211 GLY A N 1
ATOM 1497 C CA . GLY A 1 211 ? 42.088 32.544 48.303 1.00 14.58 211 GLY A CA 1
ATOM 1498 C C . GLY A 1 211 ? 40.996 31.502 48.174 1.00 12.87 211 GLY A C 1
ATOM 1499 O O . GLY A 1 211 ? 39.819 31.840 48.067 1.00 12.47 211 GLY A O 1
ATOM 1500 N N . THR A 1 212 ? 41.375 30.230 48.178 1.00 11.08 212 THR A N 1
ATOM 1501 C CA . THR A 1 212 ? 40.383 29.173 48.063 1.00 11.80 212 THR A CA 1
ATOM 1502 C C . THR A 1 212 ? 39.507 29.123 49.315 1.00 12.49 212 THR A C 1
ATOM 1503 O O . THR A 1 212 ? 38.293 28.964 49.217 1.00 11.83 212 THR A O 1
ATOM 1507 N N . ARG A 1 213 ? 40.117 29.277 50.488 1.00 9.44 213 ARG A N 1
ATOM 1508 C CA . ARG A 1 213 ? 39.347 29.252 51.730 1.00 11.19 213 ARG A CA 1
ATOM 1509 C C . ARG A 1 213 ? 38.327 30.394 51.731 1.00 10.70 213 ARG A C 1
ATOM 1510 O O . ARG A 1 213 ? 37.159 30.193 52.059 1.00 11.52 213 ARG A O 1
ATOM 1518 N N . LEU A 1 214 ? 38.771 31.588 51.345 1.00 10.81 214 LEU A N 1
ATOM 1519 C CA . LEU A 1 214 ? 37.889 32.753 51.307 1.00 11.61 214 LEU A CA 1
ATOM 1520 C C . LEU A 1 214 ? 36.732 32.542 50.336 1.00 12.72 214 LEU A C 1
ATOM 1521 O O . LEU A 1 214 ? 35.582 32.849 50.648 1.00 12.03 214 LEU A O 1
ATOM 1526 N N . SER A 1 215 ? 37.052 32.020 49.156 1.00 11.43 215 SER A N 1
ATOM 1527 C CA . SER A 1 215 ? 36.052 31.765 48.126 1.00 11.45 215 SER A CA 1
ATOM 1528 C C . SER A 1 215 ? 34.964 30.818 48.630 1.00 11.57 215 SER A C 1
ATOM 1529 O O . SER A 1 215 ? 33.769 31.059 48.420 1.00 12.25 215 SER A O 1
ATOM 1532 N N . VAL A 1 216 ? 35.378 29.738 49.288 1.00 10.39 216 VAL A N 1
ATOM 1533 C CA . VAL A 1 216 ? 34.427 28.771 49.834 1.00 10.09 216 VAL A CA 1
ATOM 1534 C C . VAL A 1 216 ? 33.562 29.436 50.902 1.00 12.33 216 VAL A C 1
ATOM 1535 O O . VAL A 1 216 ? 32.348 29.227 50.954 1.00 12.97 216 VAL A O 1
ATOM 1539 N N . ALA A 1 217 ? 34.189 30.242 51.753 1.00 13.20 217 ALA A N 1
ATOM 1540 C CA . ALA A 1 217 ? 33.460 30.937 52.809 1.00 14.02 217 ALA A CA 1
ATOM 1541 C C . ALA A 1 217 ? 32.399 31.864 52.230 1.00 15.29 217 ALA A C 1
ATOM 1542 O O . ALA A 1 217 ? 31.244 31.858 52.664 1.00 16.12 217 ALA A O 1
ATOM 1544 N N . GLU A 1 218 ? 32.799 32.656 51.243 1.00 12.72 218 GLU A N 1
ATOM 1545 C CA . GLU A 1 218 ? 31.894 33.603 50.602 1.00 15.40 218 GLU A CA 1
ATOM 1546 C C . GLU A 1 218 ? 30.697 32.919 49.953 1.00 14.70 218 GLU A C 1
ATOM 1547 O O . GLU A 1 218 ? 29.553 33.314 50.166 1.00 16.13 218 GLU A O 1
ATOM 1553 N N . ARG A 1 219 ? 30.958 31.886 49.164 1.00 14.70 219 ARG A N 1
ATOM 1554 C CA . ARG A 1 219 ? 29.882 31.185 48.483 1.00 14.90 219 ARG A CA 1
ATOM 1555 C C . ARG A 1 219 ? 28.966 30.391 49.413 1.00 14.14 219 ARG A C 1
ATOM 1556 O O . ARG A 1 219 ? 27.749 30.404 49.238 1.00 15.93 219 ARG A O 1
ATOM 1564 N N . LEU A 1 220 ? 29.527 29.716 50.412 1.00 14.95 220 LEU A N 1
ATOM 1565 C CA . LEU A 1 220 ? 28.681 28.957 51.327 1.00 12.96 220 LEU A CA 1
ATOM 1566 C C . LEU A 1 220 ? 27.846 29.885 52.205 1.00 13.21 220 LEU A C 1
ATOM 1567 O O . LEU A 1 220 ? 26.717 29.549 52.567 1.00 13.25 220 LEU A O 1
ATOM 1572 N N . SER A 1 221 ? 28.391 31.049 52.545 1.00 14.04 221 SER A N 1
ATOM 1573 C CA . SER A 1 221 ? 27.648 32.000 53.365 1.00 16.13 221 SER A CA 1
ATOM 1574 C C . SER A 1 221 ? 26.360 32.367 52.633 1.00 16.49 221 SER A C 1
ATOM 1575 O O . SER A 1 221 ? 25.289 32.425 53.235 1.00 18.21 221 SER A O 1
ATOM 1578 N N . GLN A 1 222 ? 26.473 32.603 51.328 1.00 16.36 222 GLN A N 1
ATOM 1579 C CA . GLN A 1 222 ? 25.318 32.961 50.511 1.00 18.41 222 GLN A CA 1
ATOM 1580 C C . GLN A 1 222 ? 24.361 31.785 50.318 1.00 18.91 222 GLN A C 1
ATOM 1581 O O . GLN A 1 222 ? 23.148 31.942 50.438 1.00 19.30 222 GLN A O 1
ATOM 1587 N N . LEU A 1 223 ? 24.906 30.607 50.029 1.00 16.19 223 LEU A N 1
ATOM 1588 C CA . LEU A 1 223 ? 24.077 29.427 49.809 1.00 17.76 223 LEU A CA 1
ATOM 1589 C C . LEU A 1 223 ? 23.271 28.982 51.025 1.00 20.06 223 LEU A C 1
ATOM 1590 O O . LEU A 1 223 ? 22.129 28.546 50.887 1.00 20.75 223 LEU A O 1
ATOM 1595 N N . MET A 1 224 ? 23.852 29.083 52.214 1.00 20.26 224 MET A N 1
ATOM 1596 C CA . MET A 1 224 ? 23.134 28.658 53.410 1.00 21.63 224 MET A CA 1
ATOM 1597 C C . MET A 1 224 ? 21.939 29.547 53.727 1.00 26.10 224 MET A C 1
ATOM 1598 O O . MET A 1 224 ? 20.998 29.114 54.390 1.00 25.29 224 MET A O 1
ATOM 1603 N N . MET A 1 225 ? 21.970 30.787 53.252 1.00 28.84 225 MET A N 1
ATOM 1604 C CA . MET A 1 225 ? 20.859 31.695 53.495 1.00 36.27 225 MET A CA 1
ATOM 1605 C C . MET A 1 225 ? 19.784 31.551 52.414 1.00 38.88 225 MET A C 1
ATOM 1606 O O . MET A 1 225 ? 18.712 32.146 52.507 1.00 39.94 225 MET A O 1
ATOM 1611 N N . LYS A 1 226 ? 20.082 30.739 51.402 1.00 42.20 226 LYS A N 1
ATOM 1612 C CA . LYS A 1 226 ? 19.166 30.472 50.291 1.00 46.69 226 LYS A CA 1
ATOM 1613 C C . LYS A 1 226 ? 18.518 29.104 50.474 1.00 50.60 226 LYS A C 1
ATOM 1614 O O . LYS A 1 226 ? 17.317 28.995 50.725 1.00 52.78 226 LYS A O 1
ATOM 1620 N N . ASN A 1 227 ? 19.341 28.069 50.325 1.00 53.66 227 ASN A N 1
ATOM 1621 C CA . ASN A 1 227 ? 18.942 26.669 50.461 1.00 55.47 227 ASN A CA 1
ATOM 1622 C C . ASN A 1 227 ? 17.446 26.389 50.576 1.00 57.26 227 ASN A C 1
ATOM 1623 O O . ASN A 1 227 ? 16.814 25.950 49.620 1.00 57.66 227 ASN A O 1
ATOM 1628 N N . LYS A 1 228 ? 16.899 26.639 51.761 1.00 58.63 228 LYS A N 1
ATOM 1629 C CA . LYS A 1 228 ? 15.489 26.399 52.062 1.00 60.09 228 LYS A CA 1
ATOM 1630 C C . LYS A 1 228 ? 14.605 26.105 50.859 1.00 60.77 228 LYS A C 1
ATOM 1631 O O . LYS A 1 228 ? 14.402 24.946 50.494 1.00 61.07 228 LYS A O 1
ATOM 1637 N N . ASP A 1 229 ? 14.090 27.161 50.241 1.00 61.30 229 ASP A N 1
ATOM 1638 C CA . ASP A 1 229 ? 13.195 27.015 49.106 1.00 61.87 229 ASP A CA 1
ATOM 1639 C C . ASP A 1 229 ? 13.804 27.232 47.725 1.00 61.87 229 ASP A C 1
ATOM 1640 O O . ASP A 1 229 ? 13.102 27.161 46.719 1.00 61.39 229 ASP A O 1
ATOM 1645 N N . GLU A 1 230 ? 15.107 27.492 47.671 1.00 62.10 230 GLU A N 1
ATOM 1646 C CA . GLU A 1 230 ? 15.770 27.681 46.386 1.00 62.55 230 GLU A CA 1
ATOM 1647 C C . GLU A 1 230 ? 16.386 26.362 45.933 1.00 62.91 230 GLU A C 1
ATOM 1648 O O . GLU A 1 230 ? 16.381 26.036 44.745 1.00 63.16 230 GLU A O 1
ATOM 1654 N N . LYS A 1 231 ? 16.910 25.610 46.897 1.00 62.89 231 LYS A N 1
ATOM 1655 C CA . LYS A 1 231 ? 17.523 24.308 46.640 1.00 63.13 231 LYS A CA 1
ATOM 1656 C C . LYS A 1 231 ? 18.250 24.274 45.296 1.00 62.47 231 LYS A C 1
ATOM 1657 O O . LYS A 1 231 ? 17.869 23.534 44.387 1.00 62.10 231 LYS A O 1
ATOM 1663 N N . GLU A 1 232 ? 19.294 25.089 45.180 1.00 61.45 232 GLU A N 1
ATOM 1664 C CA . GLU A 1 232 ? 20.086 25.187 43.957 1.00 60.53 232 GLU A CA 1
ATOM 1665 C C . GLU A 1 232 ? 21.105 24.057 43.807 1.00 60.17 232 GLU A C 1
ATOM 1666 O O . GLU A 1 232 ? 21.684 23.867 42.736 1.00 59.37 232 GLU A O 1
ATOM 1672 N N . VAL A 1 233 ? 21.312 23.301 44.879 1.00 59.40 233 VAL A N 1
ATOM 1673 C CA . VAL A 1 233 ? 22.272 22.204 44.860 1.00 59.11 233 VAL A CA 1
ATOM 1674 C C . VAL A 1 233 ? 21.613 20.832 44.752 1.00 59.12 233 VAL A C 1
ATOM 1675 O O . VAL A 1 233 ? 22.238 19.813 45.040 1.00 58.16 233 VAL A O 1
ATOM 1679 N N . SER A 1 234 ? 20.353 20.808 44.323 1.00 59.09 234 SER A N 1
ATOM 1680 C CA . SER A 1 234 ? 19.628 19.550 44.176 1.00 59.60 234 SER A CA 1
ATOM 1681 C C . SER A 1 234 ? 20.201 18.733 43.015 1.00 60.47 234 SER A C 1
ATOM 1682 O O . SER A 1 234 ? 20.939 19.266 42.182 1.00 60.04 234 SER A O 1
ATOM 1685 N N . ASP A 1 235 ? 19.843 17.449 42.975 1.00 61.77 235 ASP A N 1
ATOM 1686 C CA . ASP A 1 235 ? 20.304 16.490 41.963 1.00 63.06 235 ASP A CA 1
ATOM 1687 C C . ASP A 1 235 ? 21.649 15.892 42.352 1.00 63.26 235 ASP A C 1
ATOM 1688 O O . ASP A 1 235 ? 21.734 15.328 43.461 1.00 63.53 235 ASP A O 1
ATOM 1693 N N . ALA B 1 15 ? 47.038 20.954 94.623 1.00 40.11 1015 ALA B N 1
ATOM 1694 C CA . ALA B 1 15 ? 48.439 21.175 94.163 1.00 38.04 1015 ALA B CA 1
ATOM 1695 C C . ALA B 1 15 ? 48.848 20.105 93.156 1.00 36.03 1015 ALA B C 1
ATOM 1696 O O . ALA B 1 15 ? 48.448 18.945 93.271 1.00 39.28 1015 ALA B O 1
ATOM 1698 N N . VAL B 1 16 ? 49.645 20.504 92.170 1.00 29.49 1016 VAL B N 1
ATOM 1699 C CA . VAL B 1 16 ? 50.117 19.586 91.143 1.00 21.50 1016 VAL B CA 1
ATOM 1700 C C . VAL B 1 16 ? 51.558 19.195 91.444 1.00 17.51 1016 VAL B C 1
ATOM 1701 O O . VAL B 1 16 ? 52.214 19.821 92.274 1.00 16.34 1016 VAL B O 1
ATOM 1705 N N . THR B 1 17 ? 52.048 18.164 90.766 1.00 16.21 1017 THR B N 1
ATOM 1706 C CA . THR B 1 17 ? 53.410 17.693 90.980 1.00 16.04 1017 THR B CA 1
ATOM 1707 C C . THR B 1 17 ? 54.418 18.403 90.087 1.00 13.84 1017 THR B C 1
ATOM 1708 O O . THR B 1 17 ? 54.063 19.021 89.081 1.00 12.98 1017 THR B O 1
ATOM 1712 N N . LYS B 1 18 ? 55.684 18.307 90.467 1.00 13.15 1018 LYS B N 1
ATOM 1713 C CA . LYS B 1 18 ? 56.751 18.875 89.666 1.00 11.44 1018 LYS B CA 1
ATOM 1714 C C . LYS B 1 18 ? 56.912 17.875 88.519 1.00 11.10 1018 LYS B C 1
ATOM 1715 O O . LYS B 1 18 ? 56.382 16.760 88.576 1.00 12.13 1018 LYS B O 1
ATOM 1721 N N . LEU B 1 19 ? 57.628 18.266 87.474 1.00 9.84 1019 LEU B N 1
ATOM 1722 C CA . LEU B 1 19 ? 57.862 17.355 86.361 1.00 9.05 1019 LEU B CA 1
ATOM 1723 C C . LEU B 1 19 ? 59.327 17.345 85.983 1.00 10.03 1019 LEU B C 1
ATOM 1724 O O . LEU B 1 19 ? 59.950 18.399 85.848 1.00 10.25 1019 LEU B O 1
ATOM 1729 N N . HIS B 1 20 ? 59.872 16.141 85.835 1.00 10.57 1020 HIS B N 1
ATOM 1730 C CA . HIS B 1 20 ? 61.253 15.964 85.414 1.00 11.68 1020 HIS B CA 1
ATOM 1731 C C . HIS B 1 20 ? 61.167 15.618 83.931 1.00 9.78 1020 HIS B C 1
ATOM 1732 O O . HIS B 1 20 ? 60.568 14.607 83.560 1.00 12.20 1020 HIS B O 1
ATOM 1739 N N . VAL B 1 21 ? 61.735 16.479 83.091 1.00 10.08 1021 VAL B N 1
ATOM 1740 C CA . VAL B 1 21 ? 61.738 16.297 81.639 1.00 10.57 1021 VAL B CA 1
ATOM 1741 C C . VAL B 1 21 ? 63.182 16.438 81.172 1.00 11.35 1021 VAL B C 1
ATOM 1742 O O . VAL B 1 21 ? 63.814 17.477 81.371 1.00 11.12 1021 VAL B O 1
ATOM 1746 N N . ASP B 1 22 ? 63.696 15.390 80.536 1.00 10.77 1022 ASP B N 1
ATOM 1747 C CA . ASP B 1 22 ? 65.088 15.368 80.112 1.00 11.44 1022 ASP B CA 1
ATOM 1748 C C . ASP B 1 22 ? 65.909 15.649 81.377 1.00 11.91 1022 ASP B C 1
ATOM 1749 O O . ASP B 1 22 ? 65.711 14.975 82.384 1.00 14.03 1022 ASP B O 1
ATOM 1754 N N . SER B 1 23 ? 66.801 16.636 81.357 1.00 11.71 1023 SER B N 1
ATOM 1755 C CA . SER B 1 23 ? 67.610 16.919 82.545 1.00 14.93 1023 SER B CA 1
ATOM 1756 C C . SER B 1 23 ? 67.081 18.091 83.368 1.00 16.68 1023 SER B C 1
ATOM 1757 O O . SER B 1 23 ? 67.702 18.502 84.352 1.00 19.45 1023 SER B O 1
ATOM 1760 N N . VAL B 1 24 ? 65.929 18.616 82.972 1.00 12.69 1024 VAL B N 1
ATOM 1761 C CA . VAL B 1 24 ? 65.329 19.755 83.654 1.00 12.06 1024 VAL B CA 1
ATOM 1762 C C . VAL B 1 24 ? 64.220 19.350 84.618 1.00 11.79 1024 VAL B C 1
ATOM 1763 O O . VAL B 1 24 ? 63.570 18.319 84.443 1.00 12.84 1024 VAL B O 1
ATOM 1767 N N . THR B 1 25 ? 64.025 20.155 85.656 1.00 11.72 1025 THR B N 1
ATOM 1768 C CA . THR B 1 25 ? 62.952 19.906 86.601 1.00 10.61 1025 THR B CA 1
ATOM 1769 C C . THR B 1 25 ? 62.111 21.168 86.658 1.00 11.36 1025 THR B C 1
ATOM 1770 O O . THR B 1 25 ? 62.625 22.246 86.959 1.00 12.96 1025 THR B O 1
ATOM 1774 N N . PHE B 1 26 ? 60.827 21.030 86.344 1.00 9.82 1026 PHE B N 1
ATOM 1775 C CA . PHE B 1 26 ? 59.898 22.149 86.384 1.00 9.10 1026 PHE B CA 1
ATOM 1776 C C . PHE B 1 26 ? 59.142 22.091 87.700 1.00 10.11 1026 PHE B C 1
ATOM 1777 O O . PHE B 1 26 ? 58.516 21.076 88.016 1.00 9.98 1026 PHE B O 1
ATOM 1785 N N . VAL B 1 27 ? 59.203 23.172 88.476 1.00 9.56 1027 VAL B N 1
ATOM 1786 C CA . VAL B 1 27 ? 58.511 23.198 89.759 1.00 9.33 1027 VAL B CA 1
ATOM 1787 C C . VAL B 1 27 ? 57.007 23.357 89.545 1.00 10.11 1027 VAL B C 1
ATOM 1788 O O . VAL B 1 27 ? 56.563 23.828 88.500 1.00 11.35 1027 VAL B O 1
ATOM 1792 N N . PRO B 1 28 ? 56.202 22.954 90.536 1.00 10.06 1028 PRO B N 1
ATOM 1793 C CA . PRO B 1 28 ? 54.735 23.015 90.499 1.00 11.13 1028 PRO B CA 1
ATOM 1794 C C . PRO B 1 28 ? 54.087 24.381 90.293 1.00 11.84 1028 PRO B C 1
ATOM 1795 O O . PRO B 1 28 ? 52.992 24.475 89.726 1.00 10.56 1028 PRO B O 1
ATOM 1799 N N . SER B 1 29 ? 54.744 25.435 90.760 1.00 10.88 1029 SER B N 1
ATOM 1800 C CA . SER B 1 29 ? 54.182 26.771 90.637 1.00 13.11 1029 SER B CA 1
ATOM 1801 C C . SER B 1 29 ? 55.257 27.822 90.431 1.00 12.93 1029 SER B C 1
ATOM 1802 O O . SER B 1 29 ? 56.355 27.715 90.977 1.00 14.85 1029 SER B O 1
ATOM 1805 N N . VAL B 1 30 ? 54.942 28.826 89.621 1.00 12.09 1030 VAL B N 1
ATOM 1806 C CA . VAL B 1 30 ? 55.867 29.923 89.383 1.00 12.83 1030 VAL B CA 1
ATOM 1807 C C . VAL B 1 30 ? 55.102 31.230 89.484 1.00 14.09 1030 VAL B C 1
ATOM 1808 O O . VAL B 1 30 ? 53.880 31.262 89.333 1.00 13.42 1030 VAL B O 1
ATOM 1812 N N . LYS B 1 31 ? 55.834 32.298 89.770 1.00 12.15 1031 LYS B N 1
ATOM 1813 C CA . LYS B 1 31 ? 55.261 33.627 89.892 1.00 13.50 1031 LYS B CA 1
ATOM 1814 C C . LYS B 1 31 ? 55.476 34.318 88.554 1.00 12.26 1031 LYS B C 1
ATOM 1815 O O . LYS B 1 31 ? 56.610 34.481 88.110 1.00 13.05 1031 LYS B O 1
ATOM 1821 N N . SER B 1 32 ? 54.385 34.706 87.903 1.00 10.76 1032 SER B N 1
ATOM 1822 C CA . SER B 1 32 ? 54.477 35.368 86.610 1.00 10.97 1032 SER B CA 1
ATOM 1823 C C . SER B 1 32 ? 55.296 36.651 86.675 1.00 12.65 1032 SER B C 1
ATOM 1824 O O . SER B 1 32 ? 55.096 37.475 87.565 1.00 12.59 1032 SER B O 1
ATOM 1827 N N . PRO B 1 33 ? 56.239 36.831 85.734 1.00 11.05 1033 PRO B N 1
ATOM 1828 C CA . PRO B 1 33 ? 57.068 38.042 85.715 1.00 13.04 1033 PRO B CA 1
ATOM 1829 C C . PRO B 1 33 ? 56.230 39.236 85.280 1.00 11.14 1033 PRO B C 1
ATOM 1830 O O . PRO B 1 33 ? 56.623 40.386 85.472 1.00 16.95 1033 PRO B O 1
ATOM 1834 N N . ALA B 1 34 ? 55.073 38.959 84.689 1.00 11.26 1034 ALA B N 1
ATOM 1835 C CA . ALA B 1 34 ? 54.198 40.019 84.212 1.00 13.15 1034 ALA B CA 1
ATOM 1836 C C . ALA B 1 34 ? 53.160 40.457 85.240 1.00 15.38 1034 ALA B C 1
ATOM 1837 O O . ALA B 1 34 ? 53.005 41.651 85.508 1.00 18.14 1034 ALA B O 1
ATOM 1839 N N . SER B 1 35 ? 52.466 39.488 85.827 1.00 13.87 1035 SER B N 1
ATOM 1840 C CA . SER B 1 35 ? 51.411 39.782 86.791 1.00 13.41 1035 SER B CA 1
ATOM 1841 C C . SER B 1 35 ? 51.783 39.553 88.245 1.00 13.79 1035 SER B C 1
ATOM 1842 O O . SER B 1 35 ? 51.076 40.011 89.140 1.00 14.37 1035 SER B O 1
ATOM 1845 N N . SER B 1 36 ? 52.878 38.836 88.479 1.00 14.58 1036 SER B N 1
ATOM 1846 C CA . SER B 1 36 ? 53.325 38.501 89.830 1.00 15.30 1036 SER B CA 1
ATOM 1847 C C . SER B 1 36 ? 52.344 37.536 90.502 1.00 14.50 1036 SER B C 1
ATOM 1848 O O . SER B 1 36 ? 52.401 37.324 91.716 1.00 18.69 1036 SER B O 1
ATOM 1851 N N . ASN B 1 37 ? 51.447 36.956 89.708 1.00 13.84 1037 ASN B N 1
ATOM 1852 C CA . ASN B 1 37 ? 50.463 35.995 90.208 1.00 14.31 1037 ASN B CA 1
ATOM 1853 C C . ASN B 1 37 ? 51.010 34.576 90.034 1.00 13.58 1037 ASN B C 1
ATOM 1854 O O . ASN B 1 37 ? 51.809 34.316 89.138 1.00 14.28 1037 ASN B O 1
ATOM 1859 N N . PRO B 1 38 ? 50.579 33.640 90.889 1.00 12.76 1038 PRO B N 1
ATOM 1860 C CA . PRO B 1 38 ? 51.039 32.250 90.802 1.00 12.29 1038 PRO B CA 1
ATOM 1861 C C . PRO B 1 38 ? 50.328 31.490 89.682 1.00 13.05 1038 PRO B C 1
ATOM 1862 O O . PRO B 1 38 ? 49.133 31.682 89.445 1.00 14.22 1038 PRO B O 1
ATOM 1866 N N . LEU B 1 39 ? 51.078 30.638 88.991 1.00 10.65 1039 LEU B N 1
ATOM 1867 C CA . LEU B 1 39 ? 50.542 29.827 87.905 1.00 9.95 1039 LEU B CA 1
ATOM 1868 C C . LEU B 1 39 ? 51.016 28.403 88.150 1.00 10.25 1039 LEU B C 1
ATOM 1869 O O . LEU B 1 39 ? 52.151 28.196 88.576 1.00 11.62 1039 LEU B O 1
ATOM 1874 N N . PHE B 1 40 ? 50.149 27.426 87.901 1.00 11.10 1040 PHE B N 1
ATOM 1875 C CA . PHE B 1 40 ? 50.518 26.032 88.126 1.00 10.06 1040 PHE B CA 1
ATOM 1876 C C . PHE B 1 40 ? 51.046 25.335 86.879 1.00 8.97 1040 PHE B C 1
ATOM 1877 O O . PHE B 1 40 ? 50.725 25.710 85.751 1.00 10.05 1040 PHE B O 1
ATOM 1885 N N . LEU B 1 41 ? 51.861 24.309 87.096 1.00 9.09 1041 LEU B N 1
ATOM 1886 C CA . LEU B 1 41 ? 52.454 23.552 85.998 1.00 8.92 1041 LEU B CA 1
ATOM 1887 C C . LEU B 1 41 ? 51.418 22.700 85.261 1.00 9.51 1041 LEU B C 1
ATOM 1888 O O . LEU B 1 41 ? 50.978 21.666 85.765 1.00 11.34 1041 LEU B O 1
ATOM 1893 N N . GLY B 1 42 ? 51.037 23.143 84.065 1.00 7.63 1042 GLY B N 1
ATOM 1894 C CA . GLY B 1 42 ? 50.058 22.414 83.272 1.00 9.35 1042 GLY B CA 1
ATOM 1895 C C . GLY B 1 42 ? 50.635 21.178 82.610 1.00 9.20 1042 GLY B C 1
ATOM 1896 O O . GLY B 1 42 ? 49.980 20.138 82.553 1.00 9.83 1042 GLY B O 1
ATOM 1897 N N . GLY B 1 43 ? 51.861 21.289 82.107 1.00 9.35 1043 GLY B N 1
ATOM 1898 C CA . GLY B 1 43 ? 52.503 20.155 81.459 1.00 10.32 1043 GLY B CA 1
ATOM 1899 C C . GLY B 1 43 ? 53.884 20.531 80.958 1.00 8.41 1043 GLY B C 1
ATOM 1900 O O . GLY B 1 43 ? 54.224 21.715 80.903 1.00 8.57 1043 GLY B O 1
ATOM 1901 N N . ALA B 1 44 ? 54.683 19.536 80.587 1.00 7.65 1044 ALA B N 1
ATOM 1902 C CA . ALA B 1 44 ? 56.032 19.799 80.108 1.00 7.12 1044 ALA B CA 1
ATOM 1903 C C . ALA B 1 44 ? 56.489 18.712 79.154 1.00 8.26 1044 ALA B C 1
ATOM 1904 O O . ALA B 1 44 ? 56.028 17.568 79.224 1.00 9.57 1044 ALA B O 1
ATOM 1906 N N . GLY B 1 45 ? 57.404 19.074 78.262 1.00 7.58 1045 GLY B N 1
ATOM 1907 C CA . GLY B 1 45 ? 57.901 18.117 77.288 1.00 9.28 1045 GLY B CA 1
ATOM 1908 C C . GLY B 1 45 ? 59.112 18.671 76.573 1.00 11.11 1045 GLY B C 1
ATOM 1909 O O . GLY B 1 45 ? 59.683 19.668 77.002 1.00 12.76 1045 GLY B O 1
ATOM 1910 N N . VAL B 1 46 ? 59.511 18.031 75.483 1.00 11.30 1046 VAL B N 1
ATOM 1911 C CA . VAL B 1 46 ? 60.671 18.497 74.735 1.00 12.53 1046 VAL B CA 1
ATOM 1912 C C . VAL B 1 46 ? 60.328 18.853 73.302 1.00 12.68 1046 VAL B C 1
ATOM 1913 O O . VAL B 1 46 ? 59.281 18.472 72.779 1.00 12.74 1046 VAL B O 1
ATOM 1917 N N . ARG B 1 47 ? 61.227 19.605 72.682 1.00 11.99 1047 ARG B N 1
ATOM 1918 C CA . ARG B 1 47 ? 61.086 19.985 71.293 1.00 12.06 1047 ARG B CA 1
ATOM 1919 C C . ARG B 1 47 ? 62.325 19.373 70.660 1.00 12.93 1047 ARG B C 1
ATOM 1920 O O . ARG B 1 47 ? 63.451 19.785 70.947 1.00 13.32 1047 ARG B O 1
ATOM 1928 N N . GLY B 1 48 ? 62.114 18.356 69.835 1.00 17.11 1048 GLY B N 1
ATOM 1929 C CA . GLY B 1 48 ? 63.231 17.689 69.198 1.00 19.95 1048 GLY B CA 1
ATOM 1930 C C . GLY B 1 48 ? 62.939 17.332 67.758 1.00 23.36 1048 GLY B C 1
ATOM 1931 O O . GLY B 1 48 ? 61.786 17.343 67.322 1.00 25.62 1048 GLY B O 1
ATOM 1932 N N . LEU B 1 49 ? 63.993 17.001 67.024 1.00 23.21 1049 LEU B N 1
ATOM 1933 C CA . LEU B 1 49 ? 63.872 16.652 65.618 1.00 24.43 1049 LEU B CA 1
ATOM 1934 C C . LEU B 1 49 ? 64.778 15.473 65.297 1.00 22.17 1049 LEU B C 1
ATOM 1935 O O . LEU B 1 49 ? 65.858 15.337 65.872 1.00 19.87 1049 LEU B O 1
ATOM 1940 N N . ASP B 1 50 ? 64.333 14.615 64.385 1.00 22.14 1050 ASP B N 1
ATOM 1941 C CA . ASP B 1 50 ? 65.149 13.484 63.981 1.00 25.15 1050 ASP B CA 1
ATOM 1942 C C . ASP B 1 50 ? 66.187 14.044 63.021 1.00 25.18 1050 ASP B C 1
ATOM 1943 O O . ASP B 1 50 ? 65.839 14.660 62.012 1.00 28.06 1050 ASP B O 1
ATOM 1948 N N . ILE B 1 51 ? 67.456 13.851 63.346 1.00 24.79 1051 ILE B N 1
ATOM 1949 C CA . ILE B 1 51 ? 68.533 14.327 62.494 1.00 26.93 1051 ILE B CA 1
ATOM 1950 C C . ILE B 1 51 ? 69.415 13.144 62.127 1.00 28.21 1051 ILE B C 1
ATOM 1951 O O . ILE B 1 51 ? 70.180 12.646 62.952 1.00 26.64 1051 ILE B O 1
ATOM 1956 N N . GLN B 1 52 ? 69.281 12.687 60.886 1.00 29.55 1052 GLN B N 1
ATOM 1957 C CA . GLN B 1 52 ? 70.058 11.562 60.386 1.00 31.03 1052 GLN B CA 1
ATOM 1958 C C . GLN B 1 52 ? 69.877 10.313 61.243 1.00 30.36 1052 GLN B C 1
ATOM 1959 O O . GLN B 1 52 ? 70.849 9.633 61.580 1.00 30.88 1052 GLN B O 1
ATOM 1965 N N . GLY B 1 53 ? 68.628 10.020 61.594 1.00 26.61 1053 GLY B N 1
ATOM 1966 C CA . GLY B 1 53 ? 68.338 8.843 62.393 1.00 26.50 1053 GLY B CA 1
ATOM 1967 C C . GLY B 1 53 ? 68.524 9.002 63.891 1.00 25.37 1053 GLY B C 1
ATOM 1968 O O . GLY B 1 53 ? 68.288 8.060 64.649 1.00 26.31 1053 GLY B O 1
ATOM 1969 N N . LYS B 1 54 ? 68.947 10.184 64.327 1.00 22.37 1054 LYS B N 1
ATOM 1970 C CA . LYS B 1 54 ? 69.154 10.437 65.750 1.00 20.89 1054 LYS B CA 1
ATOM 1971 C C . LYS B 1 54 ? 68.201 11.512 66.255 1.00 20.73 1054 LYS B C 1
ATOM 1972 O O . LYS B 1 54 ? 68.104 12.586 65.663 1.00 18.68 1054 LYS B O 1
ATOM 1978 N N . PHE B 1 55 ? 67.488 11.227 67.340 1.00 18.42 1055 PHE B N 1
ATOM 1979 C CA . PHE B 1 55 ? 66.569 12.217 67.879 1.00 19.36 1055 PHE B CA 1
ATOM 1980 C C . PHE B 1 55 ? 67.382 13.232 68.662 1.00 18.74 1055 PHE B C 1
ATOM 1981 O O . PHE B 1 55 ? 68.059 12.890 69.634 1.00 21.24 1055 PHE B O 1
ATOM 1989 N N . VAL B 1 56 ? 67.315 14.483 68.227 1.00 13.85 1056 VAL B N 1
ATOM 1990 C CA . VAL B 1 56 ? 68.057 15.549 68.868 1.00 13.36 1056 VAL B CA 1
ATOM 1991 C C . VAL B 1 56 ? 67.110 16.518 69.560 1.00 11.73 1056 VAL B C 1
ATOM 1992 O O . VAL B 1 56 ? 66.218 17.084 68.930 1.00 12.93 1056 VAL B O 1
ATOM 1996 N N . ILE B 1 57 ? 67.308 16.690 70.863 1.00 12.79 1057 ILE B N 1
ATOM 1997 C CA . ILE B 1 57 ? 66.483 17.597 71.650 1.00 11.83 1057 ILE B CA 1
ATOM 1998 C C . ILE B 1 57 ? 67.079 19.001 71.588 1.00 12.26 1057 ILE B C 1
ATOM 1999 O O . ILE B 1 57 ? 68.260 19.198 71.879 1.00 12.60 1057 ILE B O 1
ATOM 2004 N N . PHE B 1 58 ? 66.255 19.968 71.186 1.00 12.13 1058 PHE B N 1
ATOM 2005 C CA . PHE B 1 58 ? 66.674 21.361 71.085 1.00 11.80 1058 PHE B CA 1
ATOM 2006 C C . PHE B 1 58 ? 66.331 22.126 72.357 1.00 11.41 1058 PHE B C 1
ATOM 2007 O O . PHE B 1 58 ? 67.169 22.832 72.909 1.00 11.13 1058 PHE B O 1
ATOM 2015 N N . THR B 1 59 ? 65.086 21.990 72.808 1.00 10.53 1059 THR B N 1
ATOM 2016 C CA . THR B 1 59 ? 64.643 22.685 74.011 1.00 9.69 1059 THR B CA 1
ATOM 2017 C C . THR B 1 59 ? 63.746 21.812 74.877 1.00 9.28 1059 THR B C 1
ATOM 2018 O O . THR B 1 59 ? 63.216 20.797 74.422 1.00 10.21 1059 THR B O 1
ATOM 2022 N N . VAL B 1 60 ? 63.594 22.223 76.130 1.00 9.10 1060 VAL B N 1
ATOM 2023 C CA . VAL B 1 60 ? 62.756 21.529 77.095 1.00 10.20 1060 VAL B CA 1
ATOM 2024 C C . VAL B 1 60 ? 61.770 22.603 77.530 1.00 11.23 1060 VAL B C 1
ATOM 2025 O O . VAL B 1 60 ? 62.167 23.678 77.985 1.00 12.28 1060 VAL B O 1
ATOM 2029 N N . ILE B 1 61 ? 60.485 22.296 77.399 1.00 8.55 1061 ILE B N 1
ATOM 2030 C CA . ILE B 1 61 ? 59.428 23.269 77.650 1.00 10.12 1061 ILE B CA 1
ATOM 2031 C C . ILE B 1 61 ? 58.425 22.970 78.753 1.00 8.59 1061 ILE B C 1
ATOM 2032 O O . ILE B 1 61 ? 57.952 21.841 78.883 1.00 9.74 1061 ILE B O 1
ATOM 2037 N N . GLY B 1 62 ? 58.094 24.004 79.523 1.00 8.05 1062 GLY B N 1
ATOM 2038 C CA . GLY B 1 62 ? 57.107 23.877 80.579 1.00 9.02 1062 GLY B CA 1
ATOM 2039 C C . GLY B 1 62 ? 55.991 24.887 80.349 1.00 9.72 1062 GLY B C 1
ATOM 2040 O O . GLY B 1 62 ? 56.257 26.058 80.072 1.00 10.79 1062 GLY B O 1
ATOM 2041 N N . VAL B 1 63 ? 54.741 24.439 80.434 1.00 7.99 1063 VAL B N 1
ATOM 2042 C CA . VAL B 1 63 ? 53.598 25.328 80.245 1.00 10.03 1063 VAL B CA 1
ATOM 2043 C C . VAL B 1 63 ? 52.845 25.470 81.566 1.00 9.24 1063 VAL B C 1
ATOM 2044 O O . VAL B 1 63 ? 52.428 24.474 82.158 1.00 8.96 1063 VAL B O 1
ATOM 2048 N N . TYR B 1 64 ? 52.687 26.713 82.020 1.00 7.60 1064 TYR B N 1
ATOM 2049 C CA . TYR B 1 64 ? 51.990 27.014 83.268 1.00 9.00 1064 TYR B CA 1
ATOM 2050 C C . TYR B 1 64 ? 50.672 27.718 82.973 1.00 10.07 1064 TYR B C 1
ATOM 2051 O O . TYR B 1 64 ? 50.577 28.511 82.034 1.00 8.59 1064 TYR B O 1
ATOM 2060 N N . LEU B 1 65 ? 49.662 27.437 83.792 1.00 9.10 1065 LEU B N 1
ATOM 2061 C CA . LEU B 1 65 ? 48.333 28.004 83.589 1.00 10.26 1065 LEU B CA 1
ATOM 2062 C C . LEU B 1 65 ? 47.743 28.583 84.873 1.00 9.80 1065 LEU B C 1
ATOM 2063 O O . LEU B 1 65 ? 48.258 28.359 85.963 1.00 9.89 1065 LEU B O 1
ATOM 2068 N N . GLU B 1 66 ? 46.650 29.324 84.729 1.00 12.95 1066 GLU B N 1
ATOM 2069 C CA . GLU B 1 66 ? 45.967 29.916 85.874 1.00 15.02 1066 GLU B CA 1
ATOM 2070 C C . GLU B 1 66 ? 45.080 28.882 86.552 1.00 14.22 1066 GLU B C 1
ATOM 2071 O O . GLU B 1 66 ? 44.366 28.138 85.886 1.00 15.78 1066 GLU B O 1
ATOM 2077 N N . GLY B 1 67 ? 45.105 28.854 87.880 1.00 15.20 1067 GLY B N 1
ATOM 2078 C CA . GLY B 1 67 ? 44.271 27.905 88.586 1.00 17.14 1067 GLY B CA 1
ATOM 2079 C C . GLY B 1 67 ? 42.817 28.094 88.193 1.00 16.36 1067 GLY B C 1
ATOM 2080 O O . GLY B 1 67 ? 42.073 27.125 88.059 1.00 16.02 1067 GLY B O 1
ATOM 2081 N N . ASN B 1 68 ? 42.415 29.347 87.994 1.00 17.79 1068 ASN B N 1
ATOM 2082 C CA . ASN B 1 68 ? 41.035 29.651 87.626 1.00 18.91 1068 ASN B CA 1
ATOM 2083 C C . ASN B 1 68 ? 40.631 29.058 86.286 1.00 19.30 1068 ASN B C 1
ATOM 2084 O O . ASN B 1 68 ? 39.444 28.977 85.969 1.00 19.90 1068 ASN B O 1
ATOM 2089 N N . ALA B 1 69 ? 41.615 28.644 85.495 1.00 17.17 1069 ALA B N 1
ATOM 2090 C CA . ALA B 1 69 ? 41.320 28.054 84.196 1.00 17.54 1069 ALA B CA 1
ATOM 2091 C C . ALA B 1 69 ? 40.739 26.648 84.324 1.00 16.05 1069 ALA B C 1
ATOM 2092 O O . ALA B 1 69 ? 39.995 26.199 83.451 1.00 18.53 1069 ALA B O 1
ATOM 2094 N N . VAL B 1 70 ? 41.073 25.950 85.405 1.00 15.82 1070 VAL B N 1
ATOM 2095 C CA . VAL B 1 70 ? 40.577 24.590 85.590 1.00 16.23 1070 VAL B CA 1
ATOM 2096 C C . VAL B 1 70 ? 39.057 24.536 85.728 1.00 15.22 1070 VAL B C 1
ATOM 2097 O O . VAL B 1 70 ? 38.396 23.777 85.019 1.00 15.00 1070 VAL B O 1
ATOM 2101 N N . PRO B 1 71 ? 38.476 25.329 86.641 1.00 15.80 1071 PRO B N 1
ATOM 2102 C CA . PRO B 1 71 ? 37.014 25.261 86.744 1.00 19.13 1071 PRO B CA 1
ATOM 2103 C C . PRO B 1 71 ? 36.345 25.722 85.447 1.00 18.68 1071 PRO B C 1
ATOM 2104 O O . PRO B 1 71 ? 35.267 25.248 85.086 1.00 19.15 1071 PRO B O 1
ATOM 2108 N N . SER B 1 72 ? 36.997 26.639 84.739 1.00 16.84 1072 SER B N 1
ATOM 2109 C CA . SER B 1 72 ? 36.462 27.147 83.480 1.00 17.21 1072 SER B CA 1
ATOM 2110 C C . SER B 1 72 ? 36.433 26.057 82.408 1.00 18.60 1072 SER B C 1
ATOM 2111 O O . SER B 1 72 ? 35.432 25.881 81.712 1.00 19.49 1072 SER B O 1
ATOM 2114 N N . LEU B 1 73 ? 37.538 25.330 82.275 1.00 15.43 1073 LEU B N 1
ATOM 2115 C CA . LEU B 1 73 ? 37.636 24.255 81.290 1.00 17.15 1073 LEU B CA 1
ATOM 2116 C C . LEU B 1 73 ? 36.743 23.065 81.663 1.00 16.03 1073 LEU B C 1
ATOM 2117 O O . LEU B 1 73 ? 36.224 22.369 80.789 1.00 16.07 1073 LEU B O 1
ATOM 2122 N N . SER B 1 74 ? 36.573 22.839 82.962 1.00 15.22 1074 SER B N 1
ATOM 2123 C CA . SER B 1 74 ? 35.760 21.729 83.457 1.00 16.70 1074 SER B CA 1
ATOM 2124 C C . SER B 1 74 ? 34.314 21.782 82.977 1.00 18.79 1074 SER B C 1
ATOM 2125 O O . SER B 1 74 ? 33.693 20.746 82.742 1.00 17.79 1074 SER B O 1
ATOM 2128 N N . VAL B 1 75 ? 33.787 22.992 82.830 1.00 20.80 1075 VAL B N 1
ATOM 2129 C CA . VAL B 1 75 ? 32.411 23.185 82.389 1.00 21.90 1075 VAL B CA 1
ATOM 2130 C C . VAL B 1 75 ? 32.068 22.363 81.151 1.00 23.12 1075 VAL B C 1
ATOM 2131 O O . VAL B 1 75 ? 31.024 21.708 81.099 1.00 22.51 1075 VAL B O 1
ATOM 2135 N N . LYS B 1 76 ? 32.955 22.381 80.163 1.00 20.22 1076 LYS B N 1
ATOM 2136 C CA . LYS B 1 76 ? 32.716 21.654 78.923 1.00 19.53 1076 LYS B CA 1
ATOM 2137 C C . LYS B 1 76 ? 33.549 20.387 78.731 1.00 22.16 1076 LYS B C 1
ATOM 2138 O O . LYS B 1 76 ? 33.156 19.498 77.970 1.00 23.06 1076 LYS B O 1
ATOM 2144 N N . TRP B 1 77 ? 34.672 20.280 79.435 1.00 17.25 1077 TRP B N 1
ATOM 2145 C CA . TRP B 1 77 ? 35.556 19.136 79.242 1.00 17.61 1077 TRP B CA 1
ATOM 2146 C C . TRP B 1 77 ? 35.762 18.124 80.365 1.00 16.14 1077 TRP B C 1
ATOM 2147 O O . TRP B 1 77 ? 36.462 17.128 80.170 1.00 15.56 1077 TRP B O 1
ATOM 2158 N N . LYS B 1 78 ? 35.171 18.354 81.530 1.00 16.27 1078 LYS B N 1
ATOM 2159 C CA . LYS B 1 78 ? 35.342 17.415 82.636 1.00 17.22 1078 LYS B CA 1
ATOM 2160 C C . LYS B 1 78 ? 34.882 16.022 82.223 1.00 16.98 1078 LYS B C 1
ATOM 2161 O O . LYS B 1 78 ? 33.818 15.868 81.622 1.00 17.86 1078 LYS B O 1
ATOM 2167 N N . GLY B 1 79 ? 35.692 15.012 82.532 1.00 14.22 1079 GLY B N 1
ATOM 2168 C CA . GLY B 1 79 ? 35.339 13.646 82.182 1.00 16.23 1079 GLY B CA 1
ATOM 2169 C C . GLY B 1 79 ? 36.065 13.108 80.961 1.00 14.93 1079 GLY B C 1
ATOM 2170 O O . GLY B 1 79 ? 36.135 11.898 80.755 1.00 17.25 1079 GLY B O 1
ATOM 2171 N N . LYS B 1 80 ? 36.600 14.002 80.138 1.00 14.77 1080 LYS B N 1
ATOM 2172 C CA . LYS B 1 80 ? 37.328 13.577 78.951 1.00 15.16 1080 LYS B CA 1
ATOM 2173 C C . LYS B 1 80 ? 38.637 12.917 79.368 1.00 14.41 1080 LYS B C 1
ATOM 2174 O O . LYS B 1 80 ? 39.288 13.353 80.319 1.00 17.20 1080 LYS B O 1
ATOM 2180 N N . THR B 1 81 ? 39.021 11.871 78.647 1.00 12.73 1081 THR B N 1
ATOM 2181 C CA . THR B 1 81 ? 40.250 11.142 78.938 1.00 13.79 1081 THR B CA 1
ATOM 2182 C C . THR B 1 81 ? 41.450 11.865 78.339 1.00 12.25 1081 THR B C 1
ATOM 2183 O O . THR B 1 81 ? 41.294 12.806 77.556 1.00 13.48 1081 THR B O 1
ATOM 2187 N N . THR B 1 82 ? 42.644 11.411 78.707 1.00 12.99 1082 THR B N 1
ATOM 2188 C CA . THR B 1 82 ? 43.876 11.995 78.192 1.00 14.39 1082 THR B CA 1
ATOM 2189 C C . THR B 1 82 ? 43.880 11.933 76.665 1.00 12.47 1082 THR B C 1
ATOM 2190 O O . THR B 1 82 ? 44.199 12.918 75.997 1.00 11.62 1082 THR B O 1
ATOM 2194 N N . GLU B 1 83 ? 43.519 10.773 76.119 1.00 13.83 1083 GLU B N 1
ATOM 2195 C CA . GLU B 1 83 ? 43.490 10.585 74.671 1.00 14.71 1083 GLU B CA 1
ATOM 2196 C C . GLU B 1 83 ? 42.492 11.513 73.982 1.00 13.34 1083 GLU B C 1
ATOM 2197 O O . GLU B 1 83 ? 42.789 12.095 72.936 1.00 13.96 1083 GLU B O 1
ATOM 2203 N N . GLU B 1 84 ? 41.305 11.645 74.563 1.00 12.24 1084 GLU B N 1
ATOM 2204 C CA . GLU B 1 84 ? 40.278 12.506 73.995 1.00 14.45 1084 GLU B CA 1
ATOM 2205 C C . GLU B 1 84 ? 40.725 13.963 73.970 1.00 12.60 1084 GLU B C 1
ATOM 2206 O O . GLU B 1 84 ? 40.504 14.670 72.986 1.00 14.53 1084 GLU B O 1
ATOM 2212 N N . LEU B 1 85 ? 41.354 14.413 75.050 1.00 11.30 1085 LEU B N 1
ATOM 2213 C CA . LEU B 1 85 ? 41.824 15.790 75.108 1.00 11.77 1085 LEU B CA 1
ATOM 2214 C C . LEU B 1 85 ? 43.011 16.029 74.178 1.00 11.46 1085 LEU B C 1
ATOM 2215 O O . LEU B 1 85 ? 43.128 17.098 73.569 1.00 11.50 1085 LEU B O 1
ATOM 2220 N N . THR B 1 86 ? 43.885 15.035 74.059 1.00 11.68 1086 THR B N 1
ATOM 2221 C CA . THR B 1 86 ? 45.057 15.170 73.199 1.00 12.22 1086 THR B CA 1
ATOM 2222 C C . THR B 1 86 ? 44.661 15.351 71.733 1.00 12.67 1086 THR B C 1
ATOM 2223 O O . THR B 1 86 ? 45.274 16.140 71.012 1.00 12.29 1086 THR B O 1
ATOM 2227 N N . GLU B 1 87 ? 43.630 14.630 71.296 1.00 13.26 1087 GLU B N 1
ATOM 2228 C CA . GLU B 1 87 ? 43.173 14.714 69.905 1.00 13.68 1087 GLU B CA 1
ATOM 2229 C C . GLU B 1 87 ? 42.256 15.902 69.643 1.00 15.29 1087 GLU B C 1
ATOM 2230 O O . GLU B 1 87 ? 41.986 16.236 68.492 1.00 15.63 1087 GLU B O 1
ATOM 2241 N N . SER B 1 88 ? 41.785 16.549 70.702 1.00 12.74 1088 SER B N 1
ATOM 2242 C CA . SER B 1 88 ? 40.855 17.659 70.544 1.00 13.42 1088 SER B CA 1
ATOM 2243 C C . SER B 1 88 ? 41.433 19.019 70.182 1.00 15.14 1088 SER B C 1
ATOM 2244 O O . SER B 1 88 ? 42.135 19.646 70.976 1.00 15.66 1088 SER B O 1
ATOM 2247 N N . ILE B 1 89 ? 41.120 19.479 68.977 1.00 16.64 1089 ILE B N 1
ATOM 2248 C CA . ILE B 1 89 ? 41.575 20.787 68.535 1.00 16.54 1089 ILE B CA 1
ATOM 2249 C C . ILE B 1 89 ? 40.877 21.856 69.379 1.00 15.01 1089 ILE B C 1
ATOM 2250 O O . ILE B 1 89 ? 41.524 22.765 69.899 1.00 15.82 1089 ILE B O 1
ATOM 2255 N N . PRO B 1 90 ? 39.544 21.751 69.548 1.00 15.47 1090 PRO B N 1
ATOM 2256 C CA . PRO B 1 90 ? 38.796 22.734 70.341 1.00 16.11 1090 PRO B CA 1
ATOM 2257 C C . PRO B 1 90 ? 39.278 22.913 71.782 1.00 15.52 1090 PRO B C 1
ATOM 2258 O O . PRO B 1 90 ? 39.336 24.040 72.281 1.00 16.37 1090 PRO B O 1
ATOM 2262 N N . PHE B 1 91 ? 39.607 21.808 72.450 1.00 13.65 1091 PHE B N 1
ATOM 2263 C CA . PHE B 1 91 ? 40.069 21.868 73.836 1.00 12.55 1091 PHE B CA 1
ATOM 2264 C C . PHE B 1 91 ? 41.324 22.715 73.969 1.00 10.78 1091 PHE B C 1
ATOM 2265 O O . PHE B 1 91 ? 41.395 23.617 74.809 1.00 10.73 1091 PHE B O 1
ATOM 2273 N N . PHE B 1 92 ? 42.326 22.415 73.153 1.00 11.96 1092 PHE B N 1
ATOM 2274 C CA . PHE B 1 92 ? 43.552 23.185 73.227 1.00 11.94 1092 PHE B CA 1
ATOM 2275 C C . PHE B 1 92 ? 43.385 24.602 72.710 1.00 12.45 1092 PHE B C 1
ATOM 2276 O O . PHE B 1 92 ? 44.102 25.504 73.135 1.00 14.67 1092 PHE B O 1
ATOM 2284 N N . ARG B 1 93 ? 42.433 24.814 71.806 1.00 13.83 1093 ARG B N 1
ATOM 2285 C CA . ARG B 1 93 ? 42.197 26.167 71.328 1.00 14.93 1093 ARG B CA 1
ATOM 2286 C C . ARG B 1 93 ? 41.588 26.967 72.482 1.00 14.46 1093 ARG B C 1
ATOM 2287 O O . ARG B 1 93 ? 41.870 28.155 72.645 1.00 15.58 1093 ARG B O 1
ATOM 2295 N N . GLU B 1 94 ? 40.759 26.314 73.294 1.00 13.73 1094 GLU B N 1
ATOM 2296 C CA . GLU B 1 94 ? 40.140 26.992 74.431 1.00 14.92 1094 GLU B CA 1
ATOM 2297 C C . GLU B 1 94 ? 41.203 27.370 75.465 1.00 15.14 1094 GLU B C 1
ATOM 2298 O O . GLU B 1 94 ? 41.121 28.421 76.101 1.00 15.41 1094 GLU B O 1
ATOM 2304 N N . ILE B 1 95 ? 42.196 26.504 75.636 1.00 12.50 1095 ILE B N 1
ATOM 2305 C CA . ILE B 1 95 ? 43.284 26.774 76.575 1.00 11.65 1095 ILE B CA 1
ATOM 2306 C C . ILE B 1 95 ? 44.077 27.990 76.094 1.00 14.05 1095 ILE B C 1
ATOM 2307 O O . ILE B 1 95 ? 44.341 28.922 76.855 1.00 16.38 1095 ILE B O 1
ATOM 2312 N N . VAL B 1 96 ? 44.444 27.969 74.818 1.00 12.83 1096 VAL B N 1
ATOM 2313 C CA . VAL B 1 96 ? 45.228 29.039 74.213 1.00 15.13 1096 VAL B CA 1
ATOM 2314 C C . VAL B 1 96 ? 44.548 30.407 74.161 1.00 13.76 1096 VAL B C 1
ATOM 2315 O O . VAL B 1 96 ? 45.188 31.425 74.422 1.00 13.94 1096 VAL B O 1
ATOM 2319 N N . THR B 1 97 ? 43.259 30.432 73.828 1.00 15.92 1097 THR B N 1
ATOM 2320 C CA . THR B 1 97 ? 42.522 31.692 73.712 1.00 15.48 1097 THR B CA 1
ATOM 2321 C C . THR B 1 97 ? 41.763 32.141 74.959 1.00 16.12 1097 THR B C 1
ATOM 2322 O O . THR B 1 97 ? 41.220 33.247 74.988 1.00 16.85 1097 THR B O 1
ATOM 2326 N N . GLY B 1 98 ? 41.724 31.294 75.982 1.00 14.73 1098 GLY B N 1
ATOM 2327 C CA . GLY B 1 98 ? 41.013 31.635 77.201 1.00 16.25 1098 GLY B CA 1
ATOM 2328 C C . GLY B 1 98 ? 41.441 32.939 77.851 1.00 15.37 1098 GLY B C 1
ATOM 2329 O O . GLY B 1 98 ? 42.602 33.342 77.756 1.00 15.10 1098 GLY B O 1
ATOM 2330 N N . ALA B 1 99 ? 40.496 33.600 78.515 1.00 16.52 1099 ALA B N 1
ATOM 2331 C CA . ALA B 1 99 ? 40.767 34.864 79.190 1.00 17.57 1099 ALA B CA 1
ATOM 2332 C C . ALA B 1 99 ? 41.423 34.613 80.540 1.00 18.37 1099 ALA B C 1
ATOM 2333 O O . ALA B 1 99 ? 40.889 34.968 81.596 1.00 16.98 1099 ALA B O 1
ATOM 2335 N N . PHE B 1 100 ? 42.589 33.981 80.487 1.00 13.31 1100 PHE B N 1
ATOM 2336 C CA . PHE B 1 100 ? 43.370 33.660 81.672 1.00 14.15 1100 PHE B CA 1
ATOM 2337 C C . PHE B 1 100 ? 44.827 33.792 81.273 1.00 12.68 1100 PHE B C 1
ATOM 2338 O O . PHE B 1 100 ? 45.153 33.770 80.086 1.00 13.84 1100 PHE B O 1
ATOM 2346 N N . GLU B 1 101 ? 45.703 33.928 82.258 1.00 13.47 1101 GLU B N 1
ATOM 2347 C CA . GLU B 1 101 ? 47.117 34.057 81.958 1.00 12.58 1101 GLU B CA 1
ATOM 2348 C C . GLU B 1 101 ? 47.750 32.691 81.720 1.00 10.97 1101 GLU B C 1
ATOM 2349 O O . GLU B 1 101 ? 47.325 31.688 82.293 1.00 13.64 1101 GLU B O 1
ATOM 2355 N N . LYS B 1 102 ? 48.748 32.659 80.843 1.00 10.14 1102 LYS B N 1
ATOM 2356 C CA . LYS B 1 102 ? 49.493 31.438 80.577 1.00 7.22 1102 LYS B CA 1
ATOM 2357 C C . LYS B 1 102 ? 50.956 31.856 80.643 1.00 9.08 1102 LYS B C 1
ATOM 2358 O O . LYS B 1 102 ? 51.281 33.034 80.486 1.00 9.57 1102 LYS B O 1
ATOM 2364 N N . PHE B 1 103 ? 51.835 30.899 80.903 1.00 7.55 1103 PHE B N 1
ATOM 2365 C CA . PHE B 1 103 ? 53.259 31.190 80.992 1.00 9.40 1103 PHE B CA 1
ATOM 2366 C C . PHE B 1 103 ? 54.025 30.019 80.393 1.00 10.38 1103 PHE B C 1
ATOM 2367 O O . PHE B 1 103 ? 53.659 28.859 80.595 1.00 11.98 1103 PHE B O 1
ATOM 2375 N N . ILE B 1 104 ? 55.077 30.326 79.642 1.00 8.88 1104 ILE B N 1
ATOM 2376 C CA . ILE B 1 104 ? 55.881 29.290 79.002 1.00 8.27 1104 ILE B CA 1
ATOM 2377 C C . ILE B 1 104 ? 57.346 29.448 79.378 1.00 10.02 1104 ILE B C 1
ATOM 2378 O O . ILE B 1 104 ? 57.888 30.548 79.304 1.00 7.75 1104 ILE B O 1
ATOM 2383 N N . LYS B 1 105 ? 57.978 28.353 79.780 1.00 8.82 1105 LYS B N 1
ATOM 2384 C CA . LYS B 1 105 ? 59.399 28.366 80.107 1.00 9.33 1105 LYS B CA 1
ATOM 2385 C C . LYS B 1 105 ? 60.066 27.464 79.081 1.00 9.14 1105 LYS B C 1
ATOM 2386 O O . LYS B 1 105 ? 59.784 26.269 79.027 1.00 8.50 1105 LYS B O 1
ATOM 2392 N N . VAL B 1 106 ? 60.919 28.049 78.242 1.00 7.97 1106 VAL B N 1
ATOM 2393 C CA . VAL B 1 106 ? 61.632 27.298 77.217 1.00 7.79 1106 VAL B CA 1
ATOM 2394 C C . VAL B 1 106 ? 63.096 27.287 77.624 1.00 10.99 1106 VAL B C 1
ATOM 2395 O O . VAL B 1 106 ? 63.755 28.326 77.618 1.00 10.78 1106 VAL B O 1
ATOM 2399 N N . THR B 1 107 ? 63.595 26.112 77.994 1.00 9.89 1107 THR B N 1
ATOM 2400 C CA . THR B 1 107 ? 64.979 25.980 78.431 1.00 9.88 1107 THR B CA 1
ATOM 2401 C C . THR B 1 107 ? 65.790 25.280 77.346 1.00 10.26 1107 THR B C 1
ATOM 2402 O O . THR B 1 107 ? 65.410 24.217 76.850 1.00 10.79 1107 THR B O 1
ATOM 2406 N N . MET B 1 108 ? 66.902 25.900 76.966 1.00 9.74 1108 MET B N 1
ATOM 2407 C CA . MET B 1 108 ? 67.752 25.361 75.909 1.00 11.25 1108 MET B CA 1
ATOM 2408 C C . MET B 1 108 ? 68.576 24.147 76.310 1.00 12.15 1108 MET B C 1
ATOM 2409 O O . MET B 1 108 ? 69.138 24.098 77.403 1.00 13.18 1108 MET B O 1
ATOM 2414 N N . LYS B 1 109 ? 68.628 23.159 75.421 1.00 11.65 1109 LYS B N 1
ATOM 2415 C CA . LYS B 1 109 ? 69.457 21.984 75.659 1.00 13.11 1109 LYS B CA 1
ATOM 2416 C C . LYS B 1 109 ? 70.647 22.227 74.735 1.00 14.73 1109 LYS B C 1
ATOM 2417 O O . LYS B 1 109 ? 71.802 22.055 75.122 1.00 18.23 1109 LYS B O 1
ATOM 2423 N N . LEU B 1 110 ? 70.346 22.632 73.505 1.00 15.68 1110 LEU B N 1
ATOM 2424 C CA . LEU B 1 110 ? 71.378 22.965 72.533 1.00 16.61 1110 LEU B CA 1
ATOM 2425 C C . LEU B 1 110 ? 71.516 24.479 72.579 1.00 17.10 1110 LEU B C 1
ATOM 2426 O O . LEU B 1 110 ? 70.569 25.181 72.933 1.00 16.34 1110 LEU B O 1
ATOM 2431 N N . PRO B 1 111 ? 72.699 25.007 72.243 1.00 16.60 1111 PRO B N 1
ATOM 2432 C CA . PRO B 1 111 ? 72.822 26.464 72.277 1.00 18.84 1111 PRO B CA 1
ATOM 2433 C C . PRO B 1 111 ? 72.038 27.013 71.089 1.00 15.78 1111 PRO B C 1
ATOM 2434 O O . PRO B 1 111 ? 72.056 26.428 70.008 1.00 17.70 1111 PRO B O 1
ATOM 2438 N N . LEU B 1 112 ? 71.329 28.118 71.292 1.00 15.26 1112 LEU B N 1
ATOM 2439 C CA . LEU B 1 112 ? 70.553 28.713 70.211 1.00 15.34 1112 LEU B CA 1
ATOM 2440 C C . LEU B 1 112 ? 70.688 30.226 70.205 1.00 15.33 1112 LEU B C 1
ATOM 2441 O O . LEU B 1 112 ? 70.749 30.852 71.261 1.00 15.36 1112 LEU B O 1
ATOM 2446 N N . THR B 1 113 ? 70.736 30.816 69.017 1.00 15.42 1113 THR B N 1
ATOM 2447 C CA . THR B 1 113 ? 70.818 32.264 68.930 1.00 14.23 1113 THR B CA 1
ATOM 2448 C C . THR B 1 113 ? 69.384 32.774 68.970 1.00 15.05 1113 THR B C 1
ATOM 2449 O O . THR B 1 113 ? 68.458 32.080 68.546 1.00 15.11 1113 THR B O 1
ATOM 2453 N N . GLY B 1 114 ? 69.199 33.979 69.495 1.00 14.54 1114 GLY B N 1
ATOM 2454 C CA . GLY B 1 114 ? 67.865 34.545 69.559 1.00 14.61 1114 GLY B CA 1
ATOM 2455 C C . GLY B 1 114 ? 67.275 34.683 68.170 1.00 14.58 1114 GLY B C 1
ATOM 2456 O O . GLY B 1 114 ? 66.074 34.529 67.979 1.00 13.92 1114 GLY B O 1
ATOM 2457 N N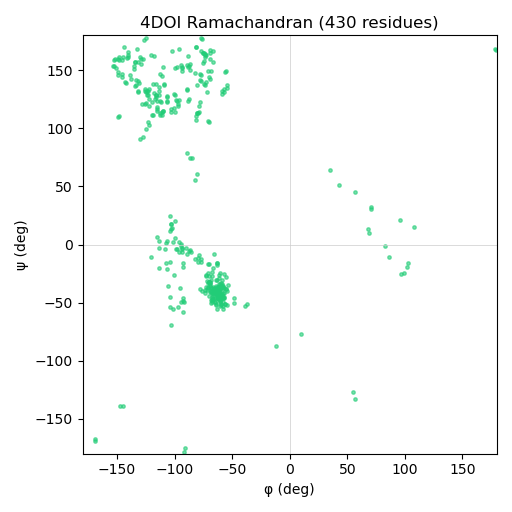 . GLN B 1 115 ? 68.125 34.973 67.192 1.00 14.64 1115 GLN B N 1
ATOM 2458 C CA . GLN B 1 115 ? 67.667 35.131 65.821 1.00 15.50 1115 GLN B CA 1
ATOM 2459 C C . GLN B 1 115 ? 67.015 33.860 65.280 1.00 15.25 1115 GLN B C 1
ATOM 2460 O O . GLN B 1 115 ? 65.889 33.898 64.788 1.00 15.70 1115 GLN B O 1
ATOM 2466 N N . GLN B 1 116 ? 67.710 32.732 65.380 1.00 16.56 1116 GLN B N 1
ATOM 2467 C CA . GLN B 1 116 ? 67.153 31.487 64.868 1.00 15.39 1116 GLN B CA 1
ATOM 2468 C C . GLN B 1 116 ? 65.960 31.009 65.684 1.00 15.32 1116 GLN B C 1
ATOM 2469 O O . GLN B 1 116 ? 64.996 30.486 65.126 1.00 16.32 1116 GLN B O 1
ATOM 2475 N N . TYR B 1 117 ? 66.012 31.198 66.997 1.00 12.92 1117 TYR B N 1
ATOM 2476 C CA . TYR B 1 117 ? 64.909 30.768 67.845 1.00 13.13 1117 TYR B CA 1
ATOM 2477 C C . TYR B 1 117 ? 63.641 31.554 67.533 1.00 13.71 1117 TYR B C 1
ATOM 2478 O O . TYR B 1 117 ? 62.576 30.972 67.335 1.00 15.44 1117 TYR B O 1
ATOM 2487 N N . SER B 1 118 ? 63.753 32.879 67.491 1.00 12.01 1118 SER B N 1
ATOM 2488 C CA . SER B 1 118 ? 62.590 33.715 67.219 1.00 12.06 1118 SER B CA 1
ATOM 2489 C C . SER B 1 118 ? 61.988 33.461 65.840 1.00 15.97 1118 SER B C 1
ATOM 2490 O O . SER B 1 118 ? 60.769 33.493 65.676 1.00 13.54 1118 SER B O 1
ATOM 2493 N N . GLU B 1 119 ? 62.839 33.202 64.851 1.00 15.90 1119 GLU B N 1
ATOM 2494 C CA . GLU B 1 119 ? 62.357 32.928 63.505 1.00 19.32 1119 GLU B CA 1
ATOM 2495 C C . GLU B 1 119 ? 61.661 31.567 63.470 1.00 17.33 1119 GLU B C 1
ATOM 2496 O O . GLU B 1 119 ? 60.711 31.370 62.714 1.00 18.94 1119 GLU B O 1
ATOM 2502 N N . LYS B 1 120 ? 62.128 30.640 64.303 1.00 16.96 1120 LYS B N 1
ATOM 2503 C CA . LYS B 1 120 ? 61.547 29.301 64.388 1.00 16.68 1120 LYS B CA 1
ATOM 2504 C C . LYS B 1 120 ? 60.143 29.381 64.983 1.00 17.57 1120 LYS B C 1
ATOM 2505 O O . LYS B 1 120 ? 59.187 28.826 64.433 1.00 18.82 1120 LYS B O 1
ATOM 2511 N N . VAL B 1 121 ? 60.025 30.076 66.110 1.00 14.04 1121 VAL B N 1
ATOM 2512 C CA . VAL B 1 121 ? 58.746 30.243 66.785 1.00 14.45 1121 VAL B CA 1
ATOM 2513 C C . VAL B 1 121 ? 57.702 30.894 65.884 1.00 16.17 1121 VAL B C 1
ATOM 2514 O O . VAL B 1 121 ? 56.526 30.527 65.918 1.00 17.12 1121 VAL B O 1
ATOM 2518 N N . THR B 1 122 ? 58.141 31.840 65.058 1.00 13.90 1122 THR B N 1
ATOM 2519 C CA . THR B 1 122 ? 57.223 32.571 64.174 1.00 14.98 1122 THR B CA 1
ATOM 2520 C C . THR B 1 122 ? 57.225 32.160 62.712 1.00 17.92 1122 THR B C 1
ATOM 2521 O O . THR B 1 122 ? 56.716 32.893 61.855 1.00 20.16 1122 THR B O 1
ATOM 2525 N N . GLU B 1 123 ? 57.756 30.979 62.418 1.00 20.30 1123 GLU B N 1
ATOM 2526 C CA . GLU B 1 123 ? 57.833 30.565 61.024 1.00 23.99 1123 GLU B CA 1
ATOM 2527 C C . GLU B 1 123 ? 56.510 30.293 60.301 1.00 23.64 1123 GLU B C 1
ATOM 2528 O O . GLU B 1 123 ? 56.473 30.337 59.069 1.00 26.16 1123 GLU B O 1
ATOM 2534 N N . ASN B 1 124 ? 55.429 30.040 61.037 1.00 21.61 1124 ASN B N 1
ATOM 2535 C CA . ASN B 1 124 ? 54.153 29.775 60.382 1.00 23.25 1124 ASN B CA 1
ATOM 2536 C C . ASN B 1 124 ? 52.988 30.709 60.711 1.00 21.50 1124 ASN B C 1
ATOM 2537 O O . ASN B 1 124 ? 51.956 30.655 60.040 1.00 19.49 1124 ASN B O 1
ATOM 2542 N N . CYS B 1 125 ? 53.123 31.560 61.722 1.00 19.88 1125 CYS B N 1
ATOM 2543 C CA . CYS B 1 125 ? 51.990 32.411 62.084 1.00 20.64 1125 CYS B CA 1
ATOM 2544 C C . CYS B 1 125 ? 51.469 33.371 61.010 1.00 18.41 1125 CYS B C 1
ATOM 2545 O O . CYS B 1 125 ? 50.261 33.547 60.894 1.00 19.18 1125 CYS B O 1
ATOM 2548 N N . VAL B 1 126 ? 52.349 33.979 60.218 1.00 17.38 1126 VAL B N 1
ATOM 2549 C CA . VAL B 1 126 ? 51.881 34.899 59.180 1.00 19.12 1126 VAL B CA 1
ATOM 2550 C C . VAL B 1 126 ? 51.026 34.178 58.138 1.00 17.90 1126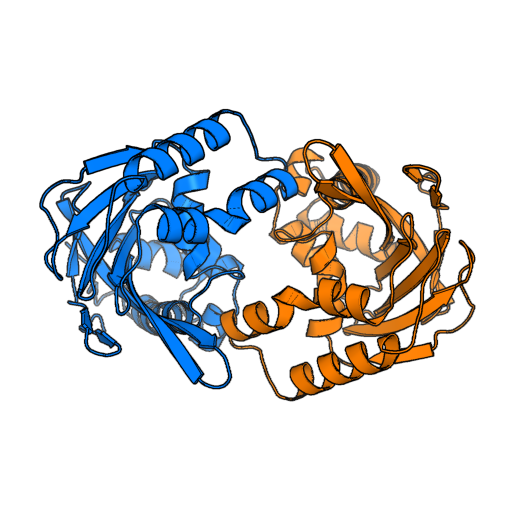 VAL B C 1
ATOM 2551 O O . VAL B 1 126 ? 49.953 34.657 57.770 1.00 16.94 1126 VAL B O 1
ATOM 2555 N N . ALA B 1 127 ? 51.495 33.025 57.668 1.00 16.58 1127 ALA B N 1
ATOM 2556 C CA . ALA B 1 127 ? 50.739 32.261 56.681 1.00 15.96 1127 ALA B CA 1
ATOM 2557 C C . ALA B 1 127 ? 49.381 31.870 57.262 1.00 16.21 1127 ALA B C 1
ATOM 2558 O O . ALA B 1 127 ? 48.374 31.857 56.557 1.00 16.85 1127 ALA B O 1
ATOM 2560 N N . ILE B 1 128 ? 49.362 31.556 58.555 1.00 15.08 1128 ILE B N 1
ATOM 2561 C CA . ILE B 1 128 ? 48.133 31.173 59.240 1.00 14.96 1128 ILE B CA 1
ATOM 2562 C C . ILE B 1 128 ? 47.155 32.343 59.322 1.00 15.72 1128 ILE B C 1
ATOM 2563 O O . ILE B 1 128 ? 45.968 32.193 59.031 1.00 15.08 1128 ILE B O 1
ATOM 2568 N N . TRP B 1 129 ? 47.646 33.513 59.718 1.00 13.31 1129 TRP B N 1
ATOM 2569 C CA . TRP B 1 129 ? 46.770 34.673 59.820 1.00 12.03 1129 TRP B CA 1
ATOM 2570 C C . TRP B 1 129 ? 46.207 35.053 58.453 1.00 14.00 1129 TRP B C 1
ATOM 2571 O O . TRP B 1 129 ? 45.052 35.464 58.351 1.00 14.17 1129 TRP B O 1
ATOM 2582 N N . LYS B 1 130 ? 47.014 34.909 57.405 1.00 14.49 1130 LYS B N 1
ATOM 2583 C CA . LYS B 1 130 ? 46.542 35.222 56.057 1.00 15.56 1130 LYS B CA 1
ATOM 2584 C C . LYS B 1 130 ? 45.456 34.230 55.658 1.00 15.15 1130 LYS B C 1
ATOM 2585 O O . LYS B 1 130 ? 44.476 34.591 55.008 1.00 15.20 1130 LYS B O 1
ATOM 2591 N N . GLN B 1 131 ? 45.635 32.976 56.057 1.00 14.89 1131 GLN B N 1
ATOM 2592 C CA . GLN B 1 131 ? 44.672 31.926 55.745 1.00 13.84 1131 GLN B CA 1
ATOM 2593 C C . GLN B 1 131 ? 43.309 32.243 56.369 1.00 15.82 1131 GLN B C 1
ATOM 2594 O O . GLN B 1 131 ? 42.266 32.034 55.749 1.00 15.59 1131 GLN B O 1
ATOM 2600 N N . LEU B 1 132 ? 43.323 32.761 57.594 1.00 14.62 1132 LEU B N 1
ATOM 2601 C CA . LEU B 1 132 ? 42.088 33.102 58.298 1.00 14.56 1132 LEU B CA 1
ATOM 2602 C C . LEU B 1 132 ? 41.589 34.509 57.977 1.00 16.59 1132 LEU B C 1
ATOM 2603 O O . LEU B 1 132 ? 40.518 34.911 58.437 1.00 17.37 1132 LEU B O 1
ATOM 2608 N N . GLY B 1 133 ? 42.369 35.251 57.194 1.00 15.95 1133 GLY B N 1
ATOM 2609 C CA . GLY B 1 133 ? 41.997 36.610 56.832 1.00 16.85 1133 GLY B CA 1
ATOM 2610 C C . GLY B 1 133 ? 42.103 37.563 58.010 1.00 16.73 1133 GLY B C 1
ATOM 2611 O O . GLY B 1 133 ? 41.344 38.530 58.108 1.00 18.53 1133 GLY B O 1
ATOM 2612 N N . LEU B 1 134 ? 43.058 37.304 58.899 1.00 16.08 1134 LEU B N 1
ATOM 2613 C CA . LEU B 1 134 ? 43.243 38.136 60.086 1.00 14.33 1134 LEU B CA 1
ATOM 2614 C C . LEU B 1 134 ? 44.571 38.888 60.120 1.00 15.79 1134 LEU B C 1
ATOM 2615 O O . LEU B 1 134 ? 44.894 39.529 61.118 1.00 15.25 1134 LEU B O 1
ATOM 2620 N N . TYR B 1 135 ? 45.338 38.817 59.039 1.00 14.88 1135 TYR B N 1
ATOM 2621 C CA . TYR B 1 135 ? 46.635 39.490 59.001 1.00 15.59 1135 TYR B CA 1
ATOM 2622 C C . TYR B 1 135 ? 46.526 40.978 58.700 1.00 16.88 1135 TYR B C 1
ATOM 2623 O O . TYR B 1 135 ? 46.131 41.370 57.604 1.00 19.29 1135 TYR B O 1
ATOM 2632 N N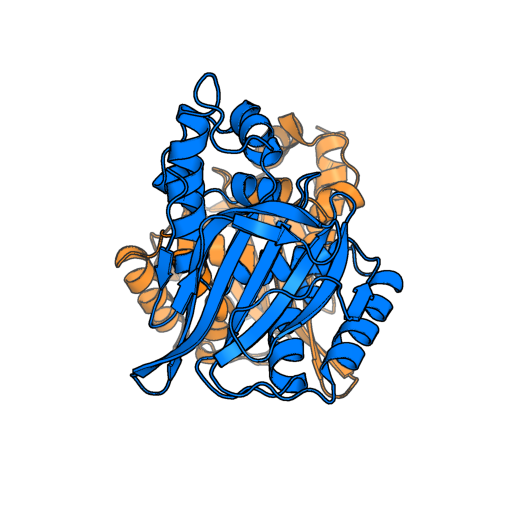 . THR B 1 136 ? 46.871 41.803 59.685 1.00 15.60 1136 THR B N 1
ATOM 2633 C CA . THR B 1 136 ? 46.824 43.251 59.512 1.00 15.73 1136 THR B CA 1
ATOM 2634 C C . THR B 1 136 ? 48.181 43.836 59.882 1.00 16.08 1136 THR B C 1
ATOM 2635 O O . THR B 1 136 ? 49.078 43.109 60.323 1.00 14.75 1136 THR B O 1
ATOM 2639 N N . ASP B 1 137 ? 48.333 45.146 59.704 1.00 17.53 1137 ASP B N 1
ATOM 2640 C CA . ASP B 1 137 ? 49.593 45.790 60.037 1.00 18.19 1137 ASP B CA 1
ATOM 2641 C C . ASP B 1 137 ? 49.934 45.649 61.519 1.00 16.61 1137 ASP B C 1
ATOM 2642 O O . ASP B 1 137 ? 51.106 45.680 61.892 1.00 18.21 1137 ASP B O 1
ATOM 2651 N N . CYS B 1 138 ? 48.919 45.485 62.364 1.00 16.10 1138 CYS B N 1
ATOM 2652 C CA . CYS B 1 138 ? 49.171 45.313 63.798 1.00 15.38 1138 CYS B CA 1
ATOM 2653 C C . CYS B 1 138 ? 50.009 44.060 64.015 1.00 15.13 1138 CYS B C 1
ATOM 2654 O O . CYS B 1 138 ? 50.975 44.069 64.782 1.00 14.51 1138 CYS B O 1
ATOM 2657 N N . GLU B 1 139 ? 49.635 42.977 63.339 1.00 14.68 1139 GLU B N 1
ATOM 2658 C CA . GLU B 1 139 ? 50.377 41.729 63.467 1.00 13.64 1139 GLU B CA 1
ATOM 2659 C C . GLU B 1 139 ? 51.761 41.849 62.835 1.00 13.29 1139 GLU B C 1
ATOM 2660 O O . GLU B 1 139 ? 52.728 41.296 63.346 1.00 13.93 1139 GLU B O 1
ATOM 2666 N N . ALA B 1 140 ? 51.862 42.565 61.719 1.00 14.38 1140 ALA B N 1
ATOM 2667 C CA . ALA B 1 140 ? 53.157 42.735 61.066 1.00 13.67 1140 ALA B CA 1
ATOM 2668 C C . ALA B 1 140 ? 54.093 43.487 62.011 1.00 14.38 1140 ALA B C 1
ATOM 2669 O O . ALA B 1 140 ? 55.260 43.122 62.172 1.00 14.62 1140 ALA B O 1
ATOM 2671 N N . LYS B 1 141 ? 53.575 44.539 62.635 1.00 14.34 1141 LYS B N 1
ATOM 2672 C CA . LYS B 1 141 ? 54.370 45.323 63.572 1.00 15.74 1141 LYS B CA 1
ATOM 2673 C C . LYS B 1 141 ? 54.795 44.464 64.760 1.00 14.36 1141 LYS B C 1
ATOM 2674 O O . LYS B 1 141 ? 55.940 44.537 65.217 1.00 13.13 1141 LYS B O 1
ATOM 2680 N N . ALA B 1 142 ? 53.868 43.649 65.253 1.00 13.05 1142 ALA B N 1
ATOM 2681 C CA . ALA B 1 142 ? 54.141 42.778 66.394 1.00 12.58 1142 ALA B CA 1
ATOM 2682 C C . ALA B 1 142 ? 55.254 41.775 66.099 1.00 10.68 1142 ALA B C 1
ATOM 2683 O O . ALA B 1 142 ? 56.125 41.542 66.939 1.00 11.65 1142 ALA B O 1
ATOM 2685 N N . VAL B 1 143 ? 55.224 41.169 64.914 1.00 9.80 1143 VAL B N 1
ATOM 2686 C CA . VAL B 1 143 ? 56.256 40.207 64.554 1.00 10.59 1143 VAL B CA 1
ATOM 2687 C C . VAL B 1 143 ? 57.608 40.909 64.459 1.00 12.16 1143 VAL B C 1
ATOM 2688 O O . VAL B 1 143 ? 58.624 40.377 64.906 1.00 12.60 1143 VAL B O 1
ATOM 2692 N N . GLU B 1 144 ? 57.613 42.110 63.888 1.00 13.64 1144 GLU B N 1
ATOM 2693 C CA . GLU B 1 144 ? 58.839 42.884 63.753 1.00 14.88 1144 GLU B CA 1
ATOM 2694 C C . GLU B 1 144 ? 59.437 43.148 65.134 1.00 12.89 1144 GLU B C 1
ATOM 2695 O O . GLU B 1 144 ? 60.636 42.963 65.350 1.00 13.62 1144 GLU B O 1
ATOM 2701 N N . LYS B 1 145 ? 58.589 43.568 66.067 1.00 11.18 1145 LYS B N 1
ATOM 2702 C CA . LYS B 1 145 ? 59.024 43.865 67.430 1.00 10.96 1145 LYS B CA 1
ATOM 2703 C C . LYS B 1 145 ? 59.570 42.609 68.109 1.00 12.09 1145 LYS B C 1
ATOM 2704 O O . LYS B 1 145 ? 60.595 42.648 68.791 1.00 10.08 1145 LYS B O 1
ATOM 2710 N N . PHE B 1 146 ? 58.878 41.493 67.907 1.00 10.43 1146 PHE B N 1
ATOM 2711 C CA . PHE B 1 146 ? 59.280 40.211 68.475 1.00 10.73 1146 PHE B CA 1
ATOM 2712 C C . PHE B 1 146 ? 60.692 39.862 68.000 1.00 11.25 1146 PHE B C 1
ATOM 2713 O O . PHE B 1 146 ? 61.563 39.509 68.800 1.00 11.63 1146 PHE B O 1
ATOM 2721 N N . LEU B 1 147 ? 60.915 39.969 66.692 1.00 12.22 1147 LEU B N 1
ATOM 2722 C CA . LEU B 1 147 ? 62.221 39.659 66.124 1.00 12.23 1147 LEU B CA 1
ATOM 2723 C C . LEU B 1 147 ? 63.306 40.605 66.640 1.00 12.95 1147 LEU B C 1
ATOM 2724 O O . LEU B 1 147 ? 64.437 40.182 66.874 1.00 15.08 1147 LEU B O 1
ATOM 2729 N N . GLU B 1 148 ? 62.965 41.879 66.829 1.00 11.43 1148 GLU B N 1
ATOM 2730 C CA . GLU B 1 148 ? 63.949 42.836 67.331 1.00 12.37 1148 GLU B CA 1
ATOM 2731 C C . GLU B 1 148 ? 64.382 42.510 68.762 1.00 12.55 1148 GLU B C 1
ATOM 2732 O O . GLU B 1 148 ? 65.558 42.624 69.104 1.00 13.66 1148 GLU B O 1
ATOM 2738 N N . ILE B 1 149 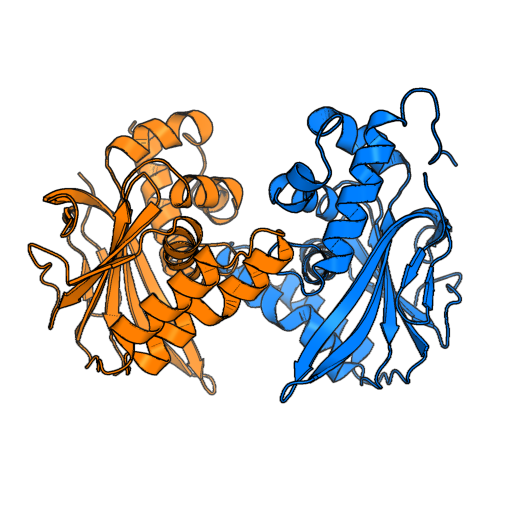? 63.434 42.095 69.595 1.00 11.59 1149 ILE B N 1
ATOM 2739 C CA . ILE B 1 149 ? 63.743 41.751 70.978 1.00 12.19 1149 ILE B CA 1
ATOM 2740 C C . ILE B 1 149 ? 64.752 40.598 71.049 1.00 12.86 1149 ILE B C 1
ATOM 2741 O O . ILE B 1 149 ? 65.638 40.602 71.900 1.00 15.16 1149 ILE B O 1
ATOM 2746 N N . PHE B 1 150 ? 64.630 39.626 70.142 1.00 12.45 1150 PHE B N 1
ATOM 2747 C CA . PHE B 1 150 ? 65.529 38.465 70.122 1.00 13.67 1150 PHE B CA 1
ATOM 2748 C C . PHE B 1 150 ? 66.765 38.579 69.227 1.00 15.28 1150 PHE B C 1
ATOM 2749 O O . PHE B 1 150 ? 67.728 37.831 69.401 1.00 16.40 1150 PHE B O 1
ATOM 2757 N N . LYS B 1 151 ? 66.725 39.500 68.271 1.00 17.04 1151 LYS B N 1
ATOM 2758 C CA . LYS B 1 151 ? 67.796 39.682 67.290 1.00 18.85 1151 LYS B CA 1
ATOM 2759 C C . LYS B 1 151 ? 69.248 39.507 67.726 1.00 18.49 1151 LYS B C 1
ATOM 2760 O O . LYS B 1 151 ? 70.005 38.776 67.082 1.00 19.33 1151 LYS B O 1
ATOM 2766 N N . GLU B 1 152 ? 69.640 40.175 68.805 1.00 17.57 1152 GLU B N 1
ATOM 2767 C CA . GLU B 1 152 ? 71.022 40.112 69.265 1.00 21.46 1152 GLU B CA 1
ATOM 2768 C C . GLU B 1 152 ? 71.266 39.227 70.482 1.00 21.75 1152 GLU B C 1
ATOM 2769 O O . GLU B 1 152 ? 72.345 39.267 71.070 1.00 22.29 1152 GLU B O 1
ATOM 2775 N N . GLU B 1 153 ? 70.274 38.427 70.856 1.00 17.55 1153 GLU B N 1
ATOM 2776 C CA . GLU B 1 153 ? 70.413 37.552 72.015 1.00 19.97 1153 GLU B CA 1
ATOM 2777 C C . GLU B 1 153 ? 71.023 36.201 71.656 1.00 17.72 1153 GLU B C 1
ATOM 2778 O O . GLU B 1 153 ? 70.900 35.732 70.526 1.00 19.52 1153 GLU B O 1
ATOM 2784 N N . THR B 1 154 ? 71.690 35.591 72.631 1.00 16.76 1154 THR B N 1
ATOM 2785 C CA . THR B 1 154 ? 72.295 34.273 72.460 1.00 18.51 1154 THR B CA 1
ATOM 2786 C C . THR B 1 154 ? 71.916 33.456 73.692 1.00 17.18 1154 THR B C 1
ATOM 2787 O O . THR B 1 154 ? 71.964 33.958 74.816 1.00 18.00 1154 THR B O 1
ATOM 2791 N N . PHE B 1 155 ? 71.536 32.200 73.482 1.00 14.16 1155 PHE B N 1
ATOM 2792 C CA . PHE B 1 155 ? 71.111 31.350 74.586 1.00 14.56 1155 PHE B CA 1
ATOM 2793 C C . PHE B 1 155 ? 71.909 30.061 74.734 1.00 14.17 1155 PHE B C 1
ATOM 2794 O O . PHE B 1 155 ? 71.713 29.108 73.982 1.00 15.46 1155 PHE B O 1
ATOM 2802 N N . PRO B 1 156 ? 72.826 30.015 75.713 1.00 15.23 1156 PRO B N 1
ATOM 2803 C CA . PRO B 1 156 ? 73.628 28.805 75.923 1.00 17.47 1156 PRO B CA 1
ATOM 2804 C C . PRO B 1 156 ? 72.783 27.729 76.600 1.00 16.74 1156 PRO B C 1
ATOM 2805 O O . PRO B 1 156 ? 71.710 28.018 77.129 1.00 14.74 1156 PRO B O 1
ATOM 2809 N N . PRO B 1 157 ? 73.249 26.470 76.588 1.00 16.24 1157 PRO B N 1
ATOM 2810 C CA . PRO B 1 157 ? 72.472 25.405 77.229 1.00 14.77 1157 PRO B CA 1
ATOM 2811 C C . PRO B 1 157 ? 72.160 25.769 78.677 1.00 15.22 1157 PRO B C 1
ATOM 2812 O O . PRO B 1 157 ? 73.023 26.281 79.393 1.00 15.45 1157 PRO B O 1
ATOM 2816 N N . GLY B 1 158 ? 70.929 25.514 79.106 1.00 12.87 1158 GLY B N 1
ATOM 2817 C CA . GLY B 1 158 ? 70.556 25.830 80.472 1.00 13.67 1158 GLY B CA 1
ATOM 2818 C C . GLY B 1 158 ? 69.848 27.164 80.632 1.00 12.88 1158 GLY B C 1
ATOM 2819 O O . GLY B 1 158 ? 69.102 27.352 81.592 1.00 13.64 1158 GLY B O 1
ATOM 2820 N N . SER B 1 159 ? 70.087 28.099 79.715 1.00 11.87 1159 SER B N 1
ATOM 2821 C CA . SER B 1 159 ? 69.422 29.397 79.790 1.00 11.01 1159 SER B CA 1
ATOM 2822 C C . SER B 1 159 ? 67.960 29.189 79.397 1.00 11.37 1159 SER B C 1
ATOM 2823 O O . SER B 1 159 ? 67.609 28.158 78.808 1.00 10.72 1159 SER B O 1
ATOM 2826 N N . SER B 1 160 ? 67.109 30.158 79.726 1.00 11.59 1160 SER B N 1
ATOM 2827 C CA . SER B 1 160 ? 65.685 30.044 79.429 1.00 10.60 1160 SER B CA 1
ATOM 2828 C C . SER B 1 160 ? 65.066 31.295 78.833 1.00 10.72 1160 SER B C 1
ATOM 2829 O O . SER B 1 160 ? 65.506 32.421 79.096 1.00 12.40 1160 SER B O 1
ATOM 2832 N N . ILE B 1 161 ? 64.032 31.070 78.028 1.00 9.47 1161 ILE B N 1
ATOM 2833 C CA . ILE B 1 161 ? 63.260 32.131 77.405 1.00 10.41 1161 ILE B CA 1
ATOM 2834 C C . ILE B 1 161 ? 61.904 31.990 78.081 1.00 10.75 1161 ILE B C 1
ATOM 2835 O O . ILE B 1 161 ? 61.343 30.889 78.133 1.00 9.98 1161 ILE B O 1
ATOM 2840 N N . LEU B 1 162 ? 61.389 33.097 78.609 1.00 9.73 1162 LEU B N 1
ATOM 2841 C CA . LEU B 1 162 ? 60.126 33.086 79.333 1.00 10.94 1162 LEU B CA 1
ATOM 2842 C C . LEU B 1 162 ? 59.065 33.946 78.662 1.00 11.19 1162 LEU B C 1
ATOM 2843 O O . LEU B 1 162 ? 59.313 35.103 78.335 1.00 12.13 1162 LEU B O 1
ATOM 2848 N N . PHE B 1 163 ? 57.881 33.376 78.471 1.00 8.09 1163 PHE B N 1
ATOM 2849 C CA . PHE B 1 163 ? 56.774 34.085 77.841 1.00 8.73 1163 PHE B CA 1
ATOM 2850 C C . PHE B 1 163 ? 55.561 34.112 78.760 1.00 10.63 1163 PHE B C 1
ATOM 2851 O O . PHE B 1 163 ? 55.143 33.076 79.265 1.00 10.74 1163 PHE B O 1
ATOM 2859 N N . ALA B 1 164 ? 55.005 35.299 78.978 1.00 10.00 1164 ALA B N 1
ATOM 2860 C CA . ALA B 1 164 ? 53.802 35.434 79.788 1.00 9.50 1164 ALA B CA 1
ATOM 2861 C C . ALA B 1 164 ? 52.728 35.966 78.842 1.00 10.24 1164 ALA B C 1
ATOM 2862 O O . ALA B 1 164 ? 52.945 36.967 78.150 1.00 12.42 1164 ALA B O 1
ATOM 2864 N N . LEU B 1 165 ? 51.590 35.278 78.785 1.00 9.57 1165 LEU B N 1
ATOM 2865 C CA . LEU B 1 165 ? 50.475 35.683 77.934 1.00 9.54 1165 LEU B CA 1
ATOM 2866 C C . LEU B 1 165 ? 49.351 36.162 78.845 1.00 11.13 1165 LEU B C 1
ATOM 2867 O O . LEU B 1 165 ? 48.789 35.375 79.597 1.00 12.03 1165 LEU B O 1
ATOM 2872 N N . SER B 1 166 ? 49.020 37.447 78.775 1.00 11.44 1166 SER B N 1
ATOM 2873 C CA . SER B 1 166 ? 47.969 37.990 79.633 1.00 11.81 1166 SER B CA 1
ATOM 2874 C C . SER B 1 166 ? 46.580 37.556 79.171 1.00 12.11 1166 SER B C 1
ATOM 2875 O O . SER B 1 166 ? 46.402 37.098 78.044 1.00 12.03 1166 SER B O 1
ATOM 2878 N N . PRO B 1 167 ? 45.570 37.696 80.047 1.00 11.26 1167 PRO B N 1
ATOM 2879 C CA . PRO B 1 167 ? 44.206 37.304 79.685 1.00 14.46 1167 PRO B CA 1
ATOM 2880 C C . PRO B 1 167 ? 43.707 37.994 78.414 1.00 14.35 1167 PRO B C 1
ATOM 2881 O O . PRO B 1 167 ? 42.870 37.447 77.696 1.00 15.92 1167 PRO B O 1
ATOM 2885 N N . THR B 1 168 ? 44.222 39.191 78.140 1.00 13.43 1168 THR B N 1
ATOM 2886 C CA . THR B 1 168 ? 43.810 39.946 76.959 1.00 13.95 1168 THR B CA 1
ATOM 2887 C C . THR B 1 168 ? 44.743 39.775 75.766 1.00 14.58 1168 THR B C 1
ATOM 2888 O O . THR B 1 168 ? 44.546 40.394 74.720 1.00 17.05 1168 THR B O 1
ATOM 2892 N N . GLY B 1 169 ? 45.771 38.950 75.920 1.00 13.63 1169 GLY B N 1
ATOM 2893 C CA . GLY B 1 169 ? 46.664 38.718 74.802 1.00 15.61 1169 GLY B CA 1
ATOM 2894 C C . GLY B 1 169 ? 47.939 39.531 74.705 1.00 15.43 1169 GLY B C 1
ATOM 2895 O O . GLY B 1 169 ? 48.489 39.669 73.609 1.00 16.55 1169 GLY B O 1
ATOM 2896 N N . SER B 1 170 ? 48.406 40.089 75.816 1.00 13.21 1170 SER B N 1
ATOM 2897 C CA . SER B 1 170 ? 49.664 40.829 75.790 1.00 12.25 1170 SER B CA 1
ATOM 2898 C C . SER B 1 170 ? 50.771 39.824 76.076 1.00 11.32 1170 SER B C 1
ATOM 2899 O O . SER B 1 170 ? 50.670 39.024 77.004 1.00 13.88 1170 SER B O 1
ATOM 2902 N N . LEU B 1 171 ? 51.823 39.867 75.269 1.00 11.12 1171 LEU B N 1
ATOM 2903 C CA . LEU B 1 171 ? 52.941 38.946 75.422 1.00 10.78 1171 LEU B CA 1
ATOM 2904 C C . LEU B 1 171 ? 54.148 39.592 76.086 1.00 10.49 1171 LEU B C 1
ATOM 2905 O O . LEU B 1 171 ? 54.761 40.499 75.528 1.00 11.81 1171 LEU B O 1
ATOM 2910 N N . THR B 1 172 ? 54.484 39.127 77.283 1.00 8.40 1172 THR B N 1
ATOM 2911 C CA . THR B 1 172 ? 55.643 39.647 77.989 1.00 9.63 1172 THR B CA 1
ATOM 2912 C C . THR B 1 172 ? 56.793 38.670 77.777 1.00 10.58 1172 THR B C 1
ATOM 2913 O O . THR B 1 172 ? 56.636 37.468 77.975 1.00 12.00 1172 THR B O 1
ATOM 2917 N N . VAL B 1 173 ? 57.937 39.195 77.352 1.00 9.52 1173 VAL B N 1
ATOM 2918 C CA . VAL B 1 173 ? 59.128 38.388 77.101 1.00 10.58 1173 VAL B CA 1
ATOM 2919 C C . VAL B 1 173 ? 60.177 38.665 78.173 1.00 10.92 1173 VAL B C 1
ATOM 2920 O O . VAL B 1 173 ? 60.408 39.816 78.534 1.00 11.81 1173 VAL B O 1
ATOM 2924 N N . ALA B 1 174 ? 60.816 37.612 78.669 1.00 10.39 1174 ALA B N 1
ATOM 2925 C CA . ALA B 1 174 ? 61.862 37.747 79.680 1.00 10.12 1174 ALA B CA 1
ATOM 2926 C C . ALA B 1 174 ? 62.869 36.621 79.463 1.00 12.91 1174 ALA B C 1
ATOM 2927 O O . ALA B 1 174 ? 62.540 35.610 78.840 1.00 11.20 1174 ALA B O 1
ATOM 2929 N N . PHE B 1 175 ? 64.088 36.803 79.970 1.00 12.29 1175 PHE B N 1
ATOM 2930 C CA . PHE B 1 175 ? 65.142 35.800 79.836 1.00 13.30 1175 PHE B CA 1
ATOM 2931 C C . PHE B 1 175 ? 65.749 35.468 81.193 1.00 14.89 1175 PHE B C 1
ATOM 2932 O O . PHE B 1 175 ? 65.634 36.239 82.142 1.00 13.65 1175 PHE B O 1
ATOM 2940 N N . SER B 1 176 ? 66.399 34.313 81.275 1.00 13.57 1176 SER B N 1
ATOM 2941 C CA . SER B 1 176 ? 67.055 33.891 82.503 1.00 11.90 1176 SER B CA 1
ATOM 2942 C C . SER B 1 176 ? 68.268 33.046 82.137 1.00 14.28 1176 SER B C 1
ATOM 2943 O O . SER B 1 176 ? 68.264 32.360 81.115 1.00 15.12 1176 SER B O 1
ATOM 2946 N N . LYS B 1 177 ? 69.307 33.104 82.965 1.00 14.64 1177 LYS B N 1
ATOM 2947 C CA . LYS B 1 177 ? 70.512 32.320 82.713 1.00 14.40 1177 LYS B CA 1
ATOM 2948 C C . LYS B 1 177 ? 70.323 30.871 83.152 1.00 15.70 1177 LYS B C 1
ATOM 2949 O O . LYS B 1 177 ? 71.107 29.997 82.785 1.00 16.02 1177 LYS B O 1
ATOM 2955 N N . ASP B 1 178 ? 69.286 30.620 83.945 1.00 14.90 1178 ASP B N 1
ATOM 2956 C CA . ASP B 1 178 ? 69.020 29.272 84.435 1.00 14.03 1178 ASP B CA 1
ATOM 2957 C C . ASP B 1 178 ? 67.523 28.989 84.536 1.00 14.74 1178 ASP B C 1
ATOM 2958 O O . ASP B 1 178 ? 66.754 29.372 83.655 1.00 13.17 1178 ASP B O 1
ATOM 2963 N N . ASP B 1 179 ? 67.111 28.320 85.610 1.00 14.25 1179 ASP B N 1
ATOM 2964 C CA . ASP B 1 179 ? 65.701 27.998 85.801 1.00 13.29 1179 ASP B CA 1
ATOM 2965 C C . ASP B 1 179 ? 64.952 29.033 86.634 1.00 14.25 1179 ASP B C 1
ATOM 2966 O O . ASP B 1 179 ? 63.741 28.913 86.828 1.00 13.07 1179 ASP B O 1
ATOM 2971 N N . SER B 1 180 ? 65.660 30.045 87.129 1.00 13.51 1180 SER B N 1
ATOM 2972 C CA . SER B 1 180 ? 65.008 31.064 87.937 1.00 13.81 1180 SER B CA 1
ATOM 2973 C C . SER B 1 180 ? 64.109 31.958 87.087 1.00 12.38 1180 SER B C 1
ATOM 2974 O O . SER B 1 180 ? 64.365 32.178 85.898 1.00 15.45 1180 SER B O 1
ATOM 2977 N N . ILE B 1 181 ? 63.044 32.458 87.706 1.00 15.25 1181 ILE B N 1
ATOM 2978 C CA . ILE B 1 181 ? 62.088 33.324 87.027 1.00 15.28 1181 ILE B CA 1
ATOM 2979 C C . ILE B 1 181 ? 62.292 34.747 87.539 1.00 14.78 1181 ILE B C 1
ATOM 2980 O O . ILE B 1 181 ? 62.224 34.987 88.743 1.00 14.10 1181 ILE B O 1
ATOM 2985 N N . PRO B 1 182 ? 62.552 35.710 86.638 1.00 15.50 1182 PRO B N 1
ATOM 2986 C CA . PRO B 1 182 ? 62.751 37.085 87.108 1.00 17.26 1182 PRO B CA 1
ATOM 2987 C C . PRO B 1 182 ? 61.459 37.710 87.629 1.00 18.34 1182 PRO B C 1
ATOM 2988 O O . PRO B 1 182 ? 60.363 37.258 87.296 1.00 16.79 1182 PRO B O 1
ATOM 2992 N N . GLU B 1 183 ? 61.590 38.751 88.445 1.00 18.87 1183 GLU B N 1
ATOM 2993 C CA . GLU B 1 183 ? 60.421 39.403 89.019 1.00 20.66 1183 GLU B CA 1
ATOM 2994 C C . GLU B 1 183 ? 59.716 40.345 88.045 1.00 16.87 1183 GLU B C 1
ATOM 2995 O O . GLU B 1 183 ? 58.618 40.829 88.323 1.00 16.42 1183 GLU B O 1
ATOM 3001 N N . THR B 1 184 ? 60.341 40.602 86.900 1.00 15.58 1184 THR B N 1
ATOM 3002 C CA . THR B 1 184 ? 59.747 41.482 85.904 1.00 15.77 1184 THR B CA 1
ATOM 3003 C C . THR B 1 184 ? 60.259 41.080 84.521 1.00 14.83 1184 THR B C 1
ATOM 3004 O O . THR B 1 184 ? 61.292 40.426 84.406 1.00 16.77 1184 THR B O 1
ATOM 3008 N N . GLY B 1 185 ? 59.530 41.461 83.477 1.00 16.65 1185 GLY B N 1
ATOM 3009 C CA . GLY B 1 185 ? 59.945 41.114 82.130 1.00 15.84 1185 GLY B CA 1
ATOM 3010 C C . GLY B 1 185 ? 60.821 42.160 81.471 1.00 15.81 1185 GLY B C 1
ATOM 3011 O O . GLY B 1 185 ? 61.207 43.151 82.094 1.00 15.85 1185 GLY B O 1
ATOM 3012 N N . ILE B 1 186 ? 61.145 41.934 80.204 1.00 14.03 1186 ILE B N 1
ATOM 3013 C CA . ILE B 1 186 ? 61.970 42.873 79.455 1.00 13.88 1186 ILE B CA 1
ATOM 3014 C C . ILE B 1 186 ? 61.094 43.805 78.629 1.00 14.22 1186 ILE B C 1
ATOM 3015 O O . ILE B 1 186 ? 61.195 45.029 78.737 1.00 12.82 1186 ILE B O 1
ATOM 3020 N N . ALA B 1 187 ? 60.223 43.221 77.814 1.00 11.99 1187 ALA B N 1
ATOM 3021 C CA . ALA B 1 187 ? 59.345 44.001 76.954 1.00 12.28 1187 ALA B CA 1
ATOM 3022 C C . ALA B 1 187 ? 57.998 43.320 76.788 1.00 12.10 1187 ALA B C 1
ATOM 3023 O O . ALA B 1 187 ? 57.873 42.110 76.987 1.00 11.98 1187 ALA B O 1
ATOM 3025 N N . VAL B 1 188 ? 56.998 44.108 76.412 1.00 10.79 1188 VAL B N 1
ATOM 3026 C CA . VAL B 1 188 ? 55.646 43.608 76.214 1.00 11.64 1188 VAL B CA 1
ATOM 3027 C C . VAL B 1 188 ? 55.186 43.905 74.790 1.00 11.37 1188 VAL B C 1
ATOM 3028 O O . VAL B 1 188 ? 55.382 45.013 74.290 1.00 12.01 1188 VAL B O 1
ATOM 3032 N N . ILE B 1 189 ? 54.592 42.912 74.135 1.00 10.07 1189 ILE B N 1
ATOM 3033 C CA . ILE B 1 189 ? 54.076 43.097 72.783 1.00 11.32 1189 ILE B CA 1
ATOM 3034 C C . ILE B 1 189 ? 52.564 42.983 72.903 1.00 12.19 1189 ILE B C 1
ATOM 3035 O O . ILE B 1 189 ? 52.037 41.916 73.224 1.00 12.82 1189 ILE B O 1
ATOM 3040 N N . GLU B 1 190 ? 51.869 44.087 72.660 1.00 13.43 1190 GLU B N 1
ATOM 3041 C CA . GLU B 1 190 ? 50.419 44.102 72.783 1.00 15.50 1190 GLU B CA 1
ATOM 3042 C C . GLU B 1 190 ? 49.710 43.630 71.526 1.00 14.48 1190 GLU B C 1
ATOM 3043 O O . GLU B 1 190 ? 49.146 44.430 70.779 1.00 14.15 1190 GLU B O 1
ATOM 3049 N N . ASN B 1 191 ? 49.753 42.321 71.295 1.00 10.40 1191 ASN B N 1
ATOM 3050 C CA . ASN B 1 191 ? 49.098 41.728 70.137 1.00 10.38 1191 ASN B CA 1
ATOM 3051 C C . ASN B 1 191 ? 48.628 40.321 70.480 1.00 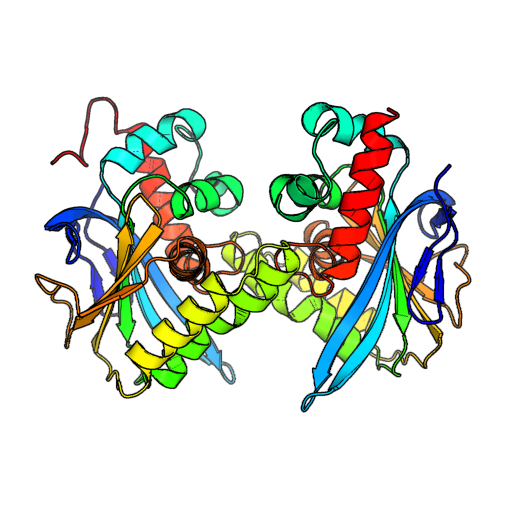11.01 1191 ASN B C 1
ATOM 3052 O O . ASN B 1 191 ? 49.437 39.406 70.665 1.00 11.34 1191 ASN B O 1
ATOM 3057 N N . LYS B 1 192 ? 47.308 40.171 70.563 1.00 11.16 1192 LYS B N 1
ATOM 3058 C CA . LYS B 1 192 ? 46.668 38.908 70.916 1.00 12.20 1192 LYS B CA 1
ATOM 3059 C C . LYS B 1 192 ? 47.017 37.743 69.990 1.00 10.60 1192 LYS B C 1
ATOM 3060 O O . LYS B 1 192 ? 47.308 36.643 70.463 1.00 11.23 1192 LYS B O 1
ATOM 3066 N N . LEU B 1 193 ? 46.991 37.966 68.679 1.00 10.44 1193 LEU B N 1
ATOM 3067 C CA . LEU B 1 193 ? 47.315 36.885 67.755 1.00 10.24 1193 LEU B CA 1
ATOM 3068 C C . LEU B 1 193 ? 48.755 36.394 67.912 1.00 12.08 1193 LEU B C 1
ATOM 3069 O O . LEU B 1 193 ? 49.002 35.188 67.892 1.00 11.46 1193 LEU B O 1
ATOM 3074 N N . LEU B 1 194 ? 49.708 37.306 68.083 1.00 9.73 1194 LEU B N 1
ATOM 3075 C CA . LEU B 1 194 ? 51.089 36.866 68.254 1.00 10.11 1194 LEU B CA 1
ATOM 3076 C C . LEU B 1 194 ? 51.246 36.110 69.573 1.00 11.18 1194 LEU B C 1
ATOM 3077 O O . LEU B 1 194 ? 51.892 35.059 69.624 1.00 10.20 1194 LEU B O 1
ATOM 3082 N N . ALA B 1 195 ? 50.660 36.648 70.638 1.00 11.49 1195 ALA B N 1
ATOM 3083 C CA . ALA B 1 195 ? 50.740 36.010 71.948 1.00 11.84 1195 ALA B CA 1
ATOM 3084 C C . ALA B 1 195 ? 50.249 34.570 71.839 1.00 12.52 1195 ALA B C 1
ATOM 3085 O O . ALA B 1 195 ? 50.938 33.634 72.235 1.00 12.05 1195 ALA B O 1
ATOM 3087 N N . GLU B 1 196 ? 49.058 34.398 71.279 1.00 10.25 1196 GLU B N 1
ATOM 3088 C CA . GLU B 1 196 ? 48.490 33.072 71.133 1.00 10.89 1196 GLU B CA 1
ATOM 3089 C C . GLU B 1 196 ? 49.334 32.191 70.224 1.00 11.87 1196 GLU B C 1
ATOM 3090 O O . GLU B 1 196 ? 49.499 31.005 70.493 1.00 12.16 1196 GLU B O 1
ATOM 3096 N N . ALA B 1 197 ? 49.881 32.774 69.162 1.00 10.49 1197 ALA B N 1
ATOM 3097 C CA . ALA B 1 197 ? 50.703 32.018 68.220 1.00 11.49 1197 ALA B CA 1
ATOM 3098 C C . ALA B 1 197 ? 51.921 31.378 68.878 1.00 10.62 1197 ALA B C 1
ATOM 3099 O O . ALA B 1 197 ? 52.333 30.276 68.505 1.00 10.29 1197 ALA B O 1
ATOM 3101 N N . VAL B 1 198 ? 52.509 32.069 69.846 1.00 10.29 1198 VAL B N 1
ATOM 3102 C CA . VAL B 1 198 ? 53.672 31.526 70.535 1.00 10.10 1198 VAL B CA 1
ATOM 3103 C C . VAL B 1 198 ? 53.307 30.233 71.265 1.00 11.51 1198 VAL B C 1
ATOM 3104 O O . VAL B 1 198 ? 54.026 29.236 71.172 1.00 12.81 1198 VAL B O 1
ATOM 3108 N N . LEU B 1 199 ? 52.188 30.236 71.981 1.00 10.41 1199 LEU B N 1
ATOM 3109 C CA . LEU B 1 199 ? 51.776 29.031 72.697 1.00 10.44 1199 LEU B CA 1
ATOM 3110 C C . LEU B 1 199 ? 51.293 27.965 71.711 1.00 9.50 1199 LEU B C 1
ATOM 3111 O O . LEU B 1 199 ? 51.581 26.778 71.873 1.00 10.78 1199 LEU B O 1
ATOM 3116 N N . GLU B 1 200 ? 50.568 28.397 70.681 1.00 10.03 1200 GLU B N 1
ATOM 3117 C CA . GLU B 1 200 ? 50.055 27.486 69.662 1.00 13.21 1200 GLU B CA 1
ATOM 3118 C C . GLU B 1 200 ? 51.212 26.749 68.976 1.00 12.51 1200 GLU B C 1
ATOM 3119 O O . GLU B 1 200 ? 51.091 25.573 68.629 1.00 11.53 1200 GLU B O 1
ATOM 3125 N N . SER B 1 201 ? 52.337 27.438 68.790 1.00 10.35 1201 SER B N 1
ATOM 3126 C CA . SER B 1 201 ? 53.486 26.832 68.119 1.00 12.52 1201 SER B CA 1
ATOM 3127 C C . SER B 1 201 ? 54.046 25.640 68.881 1.00 14.47 1201 SER B C 1
ATOM 3128 O O . SER B 1 201 ? 54.775 24.824 68.319 1.00 15.86 1201 SER B O 1
ATOM 3131 N N . ILE B 1 202 ? 53.698 25.537 70.157 1.00 12.48 1202 ILE B N 1
ATOM 3132 C CA . ILE B 1 202 ? 54.174 24.445 70.985 1.00 11.72 1202 ILE B CA 1
ATOM 3133 C C . ILE B 1 202 ? 53.134 23.342 71.188 1.00 10.83 1202 ILE B C 1
ATOM 3134 O O . ILE B 1 202 ? 53.393 22.175 70.877 1.00 11.58 1202 ILE B O 1
ATOM 3139 N N . ILE B 1 203 ? 51.954 23.711 71.682 1.00 11.18 1203 ILE B N 1
ATOM 3140 C CA . ILE B 1 203 ? 50.913 22.724 71.967 1.00 9.10 1203 ILE B CA 1
ATOM 3141 C C . ILE B 1 203 ? 49.725 22.676 71.018 1.00 12.53 1203 ILE B C 1
ATOM 3142 O O . ILE B 1 203 ? 48.784 21.902 71.241 1.00 11.25 1203 ILE B O 1
ATOM 3147 N N . GLY B 1 204 ? 49.757 23.495 69.972 1.00 11.66 1204 GLY B N 1
ATOM 3148 C CA . GLY B 1 204 ? 48.668 23.500 69.012 1.00 11.49 1204 GLY B CA 1
ATOM 3149 C C . GLY B 1 204 ? 48.731 22.301 68.085 1.00 12.15 1204 GLY B C 1
ATOM 3150 O O . GLY B 1 204 ? 49.666 21.502 68.152 1.00 13.06 1204 GLY B O 1
ATOM 3151 N N . LYS B 1 205 ? 47.734 22.180 67.212 1.00 15.52 1205 LYS B N 1
ATOM 3152 C CA . LYS B 1 205 ? 47.662 21.081 66.257 1.00 17.50 1205 LYS B CA 1
ATOM 3153 C C . LYS B 1 205 ? 48.932 20.993 65.411 1.00 18.11 1205 LYS B C 1
ATOM 3154 O O . LYS B 1 205 ? 49.411 19.901 65.104 1.00 18.63 1205 LYS B O 1
ATOM 3160 N N . ASN B 1 206 ? 49.476 22.147 65.039 1.00 21.15 1206 ASN B N 1
ATOM 3161 C CA . ASN B 1 206 ? 50.692 22.180 64.235 1.00 24.45 1206 ASN B CA 1
ATOM 3162 C C . ASN B 1 206 ? 51.886 22.542 65.100 1.00 22.61 1206 ASN B C 1
ATOM 3163 O O . ASN B 1 206 ? 52.891 23.059 64.607 1.00 22.37 1206 ASN B O 1
ATOM 3168 N N . GLY B 1 207 ? 51.761 22.259 66.391 1.00 18.54 1207 GLY B N 1
ATOM 3169 C CA . GLY B 1 207 ? 52.823 22.554 67.333 1.00 17.35 1207 GLY B CA 1
ATOM 3170 C C . GLY B 1 207 ? 54.049 21.683 67.151 1.00 15.50 1207 GLY B C 1
ATOM 3171 O O . GLY B 1 207 ? 54.012 20.664 66.458 1.00 17.84 1207 GLY B O 1
ATOM 3172 N N . VAL B 1 208 ? 55.136 22.080 67.799 1.00 13.43 1208 VAL B N 1
ATOM 3173 C CA . VAL B 1 208 ? 56.402 21.369 67.705 1.00 15.35 1208 VAL B CA 1
ATOM 3174 C C . VAL B 1 208 ? 56.679 20.366 68.821 1.00 15.79 1208 VAL B C 1
ATOM 3175 O O . VAL B 1 208 ? 57.668 19.641 68.760 1.00 13.74 1208 VAL B O 1
ATOM 3179 N N . SER B 1 209 ? 55.824 20.316 69.839 1.00 13.38 1209 SER B N 1
ATOM 3180 C CA . SER B 1 209 ? 56.063 19.393 70.942 1.00 12.12 1209 SER B CA 1
ATOM 3181 C C . SER B 1 209 ? 54.896 18.478 71.278 1.00 11.07 1209 SER B C 1
ATOM 3182 O O . SER B 1 209 ? 54.021 18.841 72.063 1.00 10.29 1209 SER B O 1
ATOM 3185 N N . PRO B 1 210 ? 54.864 17.275 70.683 1.00 11.56 1210 PRO B N 1
ATOM 3186 C CA . PRO B 1 210 ? 53.771 16.342 70.974 1.00 11.26 1210 PRO B CA 1
ATOM 3187 C C . PRO B 1 210 ? 53.755 15.978 72.460 1.00 11.23 1210 PRO B C 1
ATOM 3188 O O . PRO B 1 210 ? 52.691 15.816 73.063 1.00 10.25 1210 PRO B O 1
ATOM 3192 N N . GLY B 1 211 ? 54.945 15.854 73.047 1.00 9.16 1211 GLY B N 1
ATOM 3193 C CA . GLY B 1 211 ? 55.049 15.498 74.451 1.00 10.11 1211 GLY B CA 1
ATOM 3194 C C . GLY B 1 211 ? 54.456 16.530 75.393 1.00 9.44 1211 GLY B C 1
ATOM 3195 O O . GLY B 1 211 ? 53.828 16.179 76.392 1.00 10.35 1211 GLY B O 1
ATOM 3196 N N . THR B 1 212 ? 54.658 17.808 75.089 1.00 9.07 1212 THR B N 1
ATOM 3197 C CA . THR B 1 212 ? 54.110 18.849 75.949 1.00 9.06 1212 THR B CA 1
ATOM 3198 C C . THR B 1 212 ? 52.587 18.865 75.844 1.00 9.49 1212 THR B C 1
ATOM 3199 O O . THR B 1 212 ? 51.895 19.022 76.851 1.00 9.56 1212 THR B O 1
ATOM 3203 N N . ARG B 1 213 ? 52.058 18.691 74.635 1.00 8.91 1213 ARG B N 1
ATOM 3204 C CA . ARG B 1 213 ? 50.607 18.681 74.463 1.00 8.22 1213 ARG B CA 1
ATOM 3205 C C . ARG B 1 213 ? 50.033 17.503 75.248 1.00 8.94 1213 ARG B C 1
ATOM 3206 O O . ARG B 1 213 ? 49.054 17.654 75.978 1.00 10.28 1213 ARG B O 1
ATOM 3214 N N . LEU B 1 214 ? 50.653 16.334 75.107 1.00 8.64 1214 LEU B N 1
ATOM 3215 C CA . LEU B 1 214 ? 50.191 15.142 75.817 1.00 11.07 1214 LEU B CA 1
ATOM 3216 C C . LEU B 1 214 ? 50.211 15.348 77.333 1.00 11.96 1214 LEU B C 1
ATOM 3217 O O . LEU B 1 214 ? 49.272 14.966 78.034 1.00 10.39 1214 LEU B O 1
ATOM 3222 N N . SER B 1 215 ? 51.286 15.954 77.830 1.00 9.70 1215 SER B N 1
ATOM 3223 C CA . SER B 1 215 ? 51.442 16.201 79.259 1.00 9.73 1215 SER B CA 1
ATOM 3224 C C . SER B 1 215 ? 50.319 17.093 79.780 1.00 10.02 1215 SER B C 1
ATOM 3225 O O . SER B 1 215 ? 49.712 16.808 80.816 1.00 9.76 1215 SER B O 1
ATOM 3228 N N . VAL B 1 216 ? 50.048 18.177 79.062 1.00 9.48 1216 VAL B N 1
ATOM 3229 C CA . VAL B 1 216 ? 48.988 19.099 79.446 1.00 9.49 1216 VAL B CA 1
ATOM 3230 C C . VAL B 1 216 ? 47.647 18.369 79.435 1.00 10.48 1216 VAL B C 1
ATOM 3231 O O . VAL B 1 216 ? 46.846 18.518 80.361 1.00 10.41 1216 VAL B O 1
ATOM 3235 N N . ALA B 1 217 ? 47.414 17.566 78.397 1.00 11.02 1217 ALA B N 1
ATOM 3236 C CA . ALA B 1 217 ? 46.164 16.815 78.285 1.00 11.38 1217 ALA B CA 1
ATOM 3237 C C . ALA B 1 217 ? 45.976 15.854 79.461 1.00 11.37 1217 ALA B C 1
ATOM 3238 O O . ALA B 1 217 ? 44.910 15.811 80.076 1.00 14.07 1217 ALA B O 1
ATOM 3240 N N . GLU B 1 218 ? 47.014 15.085 79.771 1.00 11.81 1218 GLU B N 1
ATOM 3241 C CA . GLU B 1 218 ? 46.938 14.127 80.870 1.00 12.39 1218 GLU B CA 1
ATOM 3242 C C . GLU B 1 218 ? 46.686 14.792 82.217 1.00 13.04 1218 GLU B C 1
ATOM 3243 O O . GLU B 1 218 ? 45.839 14.345 82.996 1.00 14.39 1218 GLU B O 1
ATOM 3249 N N . ARG B 1 219 ? 47.421 15.864 82.494 1.00 11.07 1219 ARG B N 1
ATOM 3250 C CA . ARG B 1 219 ? 47.281 16.549 83.770 1.00 11.87 1219 ARG B CA 1
ATOM 3251 C C . ARG B 1 219 ? 45.952 17.277 83.922 1.00 11.18 1219 ARG B C 1
ATOM 3252 O O . ARG B 1 219 ? 45.343 17.227 84.993 1.00 12.26 1219 ARG B O 1
ATOM 3260 N N . LEU B 1 220 ? 45.484 17.939 82.866 1.00 11.74 1220 LEU B N 1
ATOM 3261 C CA . LEU B 1 220 ? 44.205 18.635 82.954 1.00 13.25 1220 LEU B CA 1
ATOM 3262 C C . LEU B 1 220 ? 43.055 17.632 83.030 1.00 11.50 1220 LEU B C 1
ATOM 3263 O O . LEU B 1 220 ? 42.047 17.895 83.678 1.00 13.99 1220 LEU B O 1
ATOM 3268 N N . SER B 1 221 ? 43.202 16.481 82.381 1.00 11.26 1221 SER B N 1
ATOM 3269 C CA . SER B 1 221 ? 42.143 15.473 82.440 1.00 13.35 1221 SER B CA 1
ATOM 3270 C C . SER B 1 221 ? 41.926 15.076 83.898 1.00 14.34 1221 SER B C 1
ATOM 3271 O O . SER B 1 221 ? 40.791 14.935 84.354 1.00 15.80 1221 SER B O 1
ATOM 3274 N N . GLN B 1 222 ? 43.022 14.912 84.629 1.00 14.76 1222 GLN B N 1
ATOM 3275 C CA . GLN B 1 222 ? 42.950 14.531 86.034 1.00 16.27 1222 GLN B CA 1
ATOM 3276 C C . GLN B 1 222 ? 42.476 15.692 86.913 1.00 16.32 1222 GLN B C 1
ATOM 3277 O O . GLN B 1 222 ? 41.660 15.503 87.815 1.00 16.15 1222 GLN B O 1
ATOM 3283 N N . LEU B 1 223 ? 42.977 16.896 86.655 1.00 15.08 1223 LEU B N 1
ATOM 3284 C CA . LEU B 1 223 ? 42.576 18.046 87.457 1.00 13.89 1223 LEU B CA 1
ATOM 3285 C C . LEU B 1 223 ? 41.088 18.358 87.338 1.00 15.74 1223 LEU B C 1
ATOM 3286 O O . LEU B 1 223 ? 40.447 18.711 88.324 1.00 16.65 1223 LEU B O 1
ATOM 3291 N N . MET B 1 224 ? 40.534 18.226 86.139 1.00 13.82 1224 MET B N 1
ATOM 3292 C CA . MET B 1 224 ? 39.117 18.516 85.947 1.00 15.41 1224 MET B CA 1
ATOM 3293 C C . MET B 1 224 ? 38.213 17.510 86.659 1.00 18.49 1224 MET B C 1
ATOM 3294 O O . MET B 1 224 ? 37.090 17.839 87.037 1.00 19.61 1224 MET B O 1
ATOM 3299 N N . MET B 1 225 ? 38.704 16.290 86.845 1.00 19.41 1225 MET B N 1
ATOM 3300 C CA . MET B 1 225 ? 37.925 15.263 87.533 1.00 25.40 1225 MET B CA 1
ATOM 3301 C C . MET B 1 225 ? 37.840 15.556 89.025 1.00 29.29 1225 MET B C 1
ATOM 3302 O O . MET B 1 225 ? 36.893 15.145 89.695 1.00 31.94 1225 MET B O 1
ATOM 3307 N N . LYS B 1 226 ? 38.833 16.271 89.541 1.00 32.14 1226 LYS B N 1
ATOM 3308 C CA . LYS B 1 226 ? 38.868 16.621 90.955 1.00 35.83 1226 LYS B CA 1
ATOM 3309 C C . LYS B 1 226 ? 38.149 17.944 91.187 1.00 38.28 1226 LYS B C 1
ATOM 3310 O O . LYS B 1 226 ? 37.931 18.350 92.328 1.00 39.58 1226 LYS B O 1
ATOM 3316 N N . ASN B 1 227 ? 37.785 18.611 90.095 1.00 39.44 1227 ASN B N 1
ATOM 3317 C CA . ASN B 1 227 ? 37.095 19.894 90.168 1.00 40.51 1227 ASN B CA 1
ATOM 3318 C C . ASN B 1 227 ? 35.766 19.760 90.904 1.00 41.15 1227 ASN B C 1
ATOM 3319 O O . ASN B 1 227 ? 35.574 20.532 91.868 1.00 42.99 1227 ASN B O 1
#

Secondary structure (DSSP, 8-state):
----EEETTEEE-SEEE-TTT--EEEEEEEEEEEEEETTEEEEEEEEEEEE-TTHHHHHHHHHTT--HHHHHH-HHHHHHHHH-SS-EEEEEEESS-EEHHHHHHHHTTTHHHHHHHHT---HHHHHHHHHHHHHHTT-EE-TT-EEEEEE-TTSEEEEEEESSS---SS-SEEEE-HHHHHHHHHHHHSTT-S-HHHHHHHHHHHHHHHTTHHHH-TT--/-PPPEEETTEEE-SEEE-TTT--EEEEEEEEEEEEEETTEEEEEEEEEEEE-TTHHHHHHHHHTT--HHHHHH-HHHHHHHHHSSS-EEEEEEESS-EEHHHHHHHHTTTHHHHHHHHT---HHHHHHHHHHHHHHTT-EE-TT-EEEEEE-TT-EEEEEEESSS---SS-SEEEE-HHHHHHHHHHHHSTT-S-HHHHHHHHHHHHHHHHH-

GO terms:
  GO:0005634 nucleus (C, IDA)
  GO:0005783 endoplasmic reticulum (C, IDA)
  GO:0009705 plant-type vacuole membrane (C, IDA)
  GO:0009733 response to auxin (P, IEP)
  GO:0005829 cytosol (C, HDA)
  GO:0009507 chloroplast (C, HDA)
  GO:0009411 response to UV (P, IMP)
  GO:0009813 flavonoid biosynthetic process (P, IMP)
  GO:0010224 response to UV-B (P, IMP)
  GO:0005515 protein binding (F, IPI)
  GO:0045430 chalcone isomerase activity (F, IMP)

B-factor: mean 21.07, std 11.21, range [6.47, 67.57]

InterPro domains:
  IPR016087 Chalcone isomerase [PF02431] (21-223)
  IPR016088 Chalcone isomerase, 3-layer sandwich [G3DSA:3.50.70.10] (1-88)
  IPR016088 Chalcone isomerase, 3-layer sandwich [G3DSA:3.50.70.10] (92-200)
  IPR016089 Chalcone isomerase, orthogonal bundle domain superfamily [G3DSA:1.10.890.20] (201-226)
  IPR036298 Chalcone isomerase superfamily [SSF54626] (16-224)
  IPR044164 Chalcone--flavonone isomerase [PTHR28039] (12-231)

Organism: Arabidopsis thaliana (NCBI:txid3702)

Nearest PDB structures (foldseek):
  4doi-assembly2_B  TM=1.001E+00  e=5.579E-43  Arabidopsis thaliana
  8v8p-assembly5_E  TM=9.793E-01  e=8.658E-29  Sorghum bicolor
  6cjo-assembly2_B  TM=9.502E-01  e=2.690E-26  Medicago sativa
  1eyp-assembly1_A  TM=9.501E-01  e=6.106E-26  Medicago sativa
  6cjn-assembly2_B  TM=9.512E-01  e=1.558E-25  Medicago sativa

Sequence (434 aa):
AVTKLHVDSVTFVPSVKSPASSNPLFLGGAGVRGLDIQGKFVIFTVIGVYLEGNAVPSLSVKWKGKTTEELTESIPFFREIVTGAFEKFIKVTMKLPLTGQQYSEKVTENCVAIWKQLGLYTDCEAKAVEKFLEIFKEETFPPGSSILFALSPTGSLTVAFSKDDSIPETGIAVIENKLLAEAVLESIIGKNGVSPGTRLSVAERLSQLMMKNKDEKEVSDAVTKLHVDSVTFVPSVKSPASSNPLFLGGAGVRGLDIQGKFVIFTVIGVYLEGNAVPSLSVKWKGKTTEELTESIPFFREIVTGAFEKFIKVTMKLPLTGQQYSEKVTENCVAIWKQLGLYTDCEAKAVEKFLEIFKEETFPPGSSILFALSPTGSLTVAFSKDDSIPETGIAVIENKLLAEAVLESIIGKNGVSPGTRLSVAERLSQLMMKN

Radius of gyration: 22.86 Å; Cα contacts (8 Å, |Δi|>4): 955; chains: 2; bounding box: 60×44×63 Å

Solvent-accessible surface area: 19306 Å² total; per-residue (Å²): 43,22,79,107,40,131,21,63,106,17,56,1,74,48,59,12,127,1,7,53,48,57,69,65,2,12,0,0,0,8,7,36,25,14,116,94,73,168,65,147,130,38,32,42,0,2,4,0,0,1,0,40,12,73,0,2,59,54,0,15,137,132,18,106,45,75,62,26,110,82,0,9,70,15,21,72,0,2,64,51,0,0,50,10,83,5,6,6,0,0,7,1,4,4,90,62,89,18,58,0,76,97,8,1,91,68,18,15,102,72,8,43,61,20,8,108,1,13,59,52,80,72,110,81,14,37,140,6,18,106,89,0,55,114,29,0,105,146,64,98,6,73,80,34,6,0,0,1,0,3,2,29,64,114,7,27,0,11,0,2,47,15,169,52,73,62,44,40,151,88,20,121,27,66,4,151,13,100,43,0,1,13,16,1,0,18,25,7,0,2,23,34,8,47,0,50,34,0,1,85,19,0,0,82,16,0,5,88,6,0,104,66,25,167,119,94,132,75,22,52,160,155,27,92,108,39,131,20,69,100,17,56,2,76,47,61,13,98,0,7,53,47,64,78,99,2,26,0,0,0,8,6,35,24,22,107,90,68,182,72,132,121,20,33,39,0,2,4,0,0,1,3,33,44,100,8,16,63,43,7,8,134,134,20,105,46,82,65,26,124,69,0,8,80,15,24,69,0,3,62,53,9,0,48,15,74,48,7,8,0,0,7,1,3,4,88,63,85,17,62,0,75,87,8,1,91,77,18,17,104,86,8,43,60,24,8,107,1,10,53,46,79,72,119,85,14,38,126,6,19,84,87,0,59,114,31,0,106,144,64,102,8,77,78,33,5,0,0,1,0,2,2,28,60,111,7,26,0,11,0,2,40,17,191,74,72,67,44,40,139,88,23,108,27,67,3,149,13,100,43,0,0,13,17,1,0,21,26,6,0,2,22,49,10,50,0,56,34,0,1,89,16,0,0,86,23,0,11,99,35,0,117,166,93

CATH classification: 3.50.70.10 (+1 more: 1.10.890.20)

Foldseek 3Di:
DQQWDCEDNDIGHQWDQDQAPRHIWGWLFWYFFWDQDPNDTGTFKIKTKTWALVVLQVLLVPDAPDALVRQLPDQVSVVCRLLALTKMKMKIFGQAKDALQRVLCLLCVCLVVVCVVVVNDDVLVVVLSVVSNVVRVGGIHHGAKIWMWMAHSQAKIFIAIGNHNDDDNHGDDIRRDRSSSSSNVCCDQHPVHRTSRGVSGSSNRSNVSSNPCPPVSPNDD/DDQWDCEDNDIGHQWDQDLAHRHIWGWLFKYFFWDQDPNRTGTFKIKTKTWHPVVLVVLLVPDAPDALVRQLPDQVSVVCRLLALTKMKMKIFGQAKDALQVVLCLLPVCLQVVCVVVVNDDVLVVVLSVVSNVVRVGGIAHGAKIWMWMAHSQGKIFIAIGNHNDDDNHGDDIRPDNSSSSSNVCCDQHPVHRTSRRVSGSSNRSNVSSNVD